Protein 1VMA (pdb70)

Organism: Thermotoga maritima (strain ATCC 43589 / DSM 3109 / JCM 10099 / NBRC 100826 / MSB8) (NCBI:txid243274)

Structure (mmCIF, N/CA/C/O backbone):
data_1VMA
#
_entry.id   1VMA
#
_cell.length_a   78.446
_cell.length_b   48.102
_cell.length_c   90.792
_cell.angle_alpha   90.00
_cell.angle_beta   107.94
_cell.angle_gamma   90.00
#
_symmetry.space_group_name_H-M   'P 1 21 1'
#
loop_
_entity.id
_entity.type
_entity.pdbx_description
1 polymer 'cell division protein FtsY'
2 non-polymer 'MAGNESIUM ION'
3 non-polymer 'CITRIC ACID'
4 water water
#
loop_
_atom_site.group_PDB
_atom_site.id
_atom_site.type_symbol
_atom_site.label_atom_id
_atom_site.label_alt_id
_atom_site.label_comp_id
_atom_site.label_asym_id
_atom_site.label_entity_id
_atom_site.label_seq_id
_atom_site.pdbx_PDB_ins_code
_atom_site.Cartn_x
_atom_site.Cartn_y
_atom_site.Cartn_z
_atom_site.occupancy
_atom_site.B_iso_or_equiv
_atom_site.auth_seq_id
_atom_site.auth_comp_id
_atom_site.auth_asym_id
_atom_site.auth_atom_id
_atom_site.pdbx_PDB_model_num
ATOM 1 C CA . MET A 1 13 ? -16.197 -7.380 5.335 1.00 26.69 1 MET A CA 1
ATOM 2 C C . MET A 1 13 ? -15.274 -8.420 5.921 1.00 23.80 1 MET A C 1
ATOM 3 O O . MET A 1 13 ? -15.076 -8.480 7.143 1.00 28.97 1 MET A O 1
ATOM 8 N N . GLY A 1 14 ? -14.638 -9.186 5.075 1.00 17.44 2 GLY A N 1
ATOM 9 C CA . GLY A 1 14 ? -13.622 -10.086 5.556 1.00 17.33 2 GLY A CA 1
ATOM 10 C C . GLY A 1 14 ? -12.318 -9.400 5.883 1.00 19.78 2 GLY A C 1
ATOM 11 O O . GLY A 1 14 ? -12.148 -8.178 5.663 1.00 19.76 2 GLY A O 1
ATOM 12 N N . LEU A 1 15 ? -11.396 -10.183 6.426 1.00 20.80 3 LEU A N 1
ATOM 13 C CA . LEU A 1 15 ? -10.052 -9.716 6.780 1.00 21.39 3 LEU A CA 1
ATOM 14 C C . LEU A 1 15 ? -9.344 -8.901 5.679 1.00 20.81 3 LEU A C 1
ATOM 15 O O . LEU A 1 15 ? -8.742 -7.842 5.971 1.00 21.25 3 LEU A O 1
ATOM 20 N N . PHE A 1 16 ? -9.373 -9.353 4.414 1.00 18.48 4 PHE A N 1
ATOM 21 C CA . PHE A 1 16 ? -8.585 -8.602 3.400 1.00 21.61 4 PHE A CA 1
ATOM 22 C C . PHE A 1 16 ? -9.299 -7.341 2.942 1.00 19.63 4 PHE A C 1
ATOM 23 O O . PHE A 1 16 ? -8.647 -6.317 2.655 1.00 22.94 4 PHE A O 1
ATOM 31 N N . ASP A 1 17 ? -10.616 -7.429 2.847 1.00 18.64 5 ASP A N 1
ATOM 32 C CA . ASP A 1 17 ? -11.462 -6.252 2.538 1.00 20.95 5 ASP A CA 1
ATOM 33 C C . ASP A 1 17 ? -11.264 -5.111 3.565 1.00 19.29 5 ASP A C 1
ATOM 34 O O . ASP A 1 17 ? -11.187 -3.913 3.217 1.00 19.51 5 ASP A O 1
ATOM 39 N N . PHE A 1 18 ? -11.168 -5.493 4.824 1.00 18.85 6 PHE A N 1
ATOM 40 C CA . PHE A 1 18 ? -10.989 -4.545 5.904 1.00 18.59 6 PHE A CA 1
ATOM 41 C C . PHE A 1 18 ? -9.656 -3.832 5.706 1.00 16.26 6 PHE A C 1
ATOM 42 O O . PHE A 1 18 ? -9.557 -2.590 5.760 1.00 16.63 6 PHE A O 1
ATOM 50 N N . LEU A 1 19 ? -8.621 -4.610 5.418 1.00 16.03 7 LEU A N 1
ATOM 51 C CA . LEU A 1 19 ? -7.314 -4.034 5.250 1.00 15.57 7 LEU A CA 1
ATOM 52 C C . LEU A 1 19 ? -7.267 -3.193 3.940 1.00 15.15 7 LEU A C 1
ATOM 53 O O . LEU A 1 19 ? -6.613 -2.122 3.910 1.00 18.40 7 LEU A O 1
ATOM 58 N N . LYS A 1 20 ? -7.968 -3.624 2.912 1.00 17.85 8 LYS A N 1
ATOM 59 C CA . LYS A 1 20 ? -8.021 -2.798 1.673 1.00 19.86 8 LYS A CA 1
ATOM 60 C C . LYS A 1 20 ? -8.666 -1.448 1.937 1.00 18.91 8 LYS A C 1
ATOM 61 O O . LYS A 1 20 ? -8.216 -0.407 1.417 1.00 18.47 8 LYS A O 1
ATOM 67 N N . LYS A 1 21 ? -9.693 -1.458 2.787 1.00 17.04 9 LYS A N 1
ATOM 68 C CA . LYS A 1 21 ? -10.366 -0.181 3.172 1.00 17.74 9 LYS A CA 1
ATOM 69 C C . LYS A 1 21 ? -9.371 0.645 3.985 1.00 15.48 9 LYS A C 1
ATOM 70 O O . LYS A 1 21 ? -9.206 1.867 3.762 1.00 16.64 9 LYS A O 1
ATOM 76 N N . GLY A 1 22 ? -8.760 -0.007 4.983 1.00 15.77 10 GLY A N 1
ATOM 77 C CA . GLY A 1 22 ? -7.716 0.582 5.841 1.00 18.16 10 GLY A CA 1
ATOM 78 C C . GLY A 1 22 ? -6.627 1.270 5.057 1.00 17.13 10 GLY A C 1
ATOM 79 O O . GLY A 1 22 ? -6.240 2.375 5.384 1.00 22.00 10 GLY A O 1
ATOM 80 N N . LEU A 1 23 ? -6.146 0.627 4.000 1.00 16.75 11 LEU A N 1
ATOM 81 C CA . LEU A 1 23 ? -4.875 1.033 3.376 1.00 14.54 11 LEU A CA 1
ATOM 82 C C . LEU A 1 23 ? -5.063 1.779 2.038 1.00 16.85 11 LEU A C 1
ATOM 83 O O . LEU A 1 23 ? -4.067 2.101 1.376 1.00 17.42 11 LEU A O 1
ATOM 88 N N . GLN A 1 24 ? -6.319 2.038 1.638 1.00 17.43 12 GLN A N 1
ATOM 89 C CA . GLN A 1 24 ? -6.649 2.611 0.327 1.00 16.06 12 GLN A CA 1
ATOM 90 C C . GLN A 1 24 ? -5.859 3.873 0.071 1.00 15.70 12 GLN A C 1
ATOM 91 O O . GLN A 1 24 ? -5.158 3.973 -0.939 1.00 17.97 12 GLN A O 1
ATOM 97 N N . LYS A 1 25 ? -5.920 4.812 0.988 1.00 17.95 13 LYS A N 1
ATOM 98 C CA . LYS A 1 25 ? -5.262 6.099 0.791 1.00 16.27 13 LYS A CA 1
ATOM 99 C C . LYS A 1 25 ? -3.734 5.925 0.792 1.00 15.47 13 LYS A C 1
ATOM 100 O O . LYS A 1 25 ? -3.032 6.550 0.007 1.00 15.04 13 LYS A O 1
ATOM 106 N N . THR A 1 26 ? -3.235 5.079 1.682 1.00 16.43 14 THR A N 1
ATOM 107 C CA . THR A 1 26 ? -1.789 4.811 1.773 1.00 16.68 14 THR A CA 1
ATOM 108 C C . THR A 1 26 ? -1.239 4.268 0.449 1.00 15.30 14 THR A C 1
ATOM 109 O O . THR A 1 26 ? -0.153 4.643 -0.012 1.00 17.51 14 THR A O 1
ATOM 113 N N . LYS A 1 27 ? -1.988 3.323 -0.136 1.00 14.88 15 LYS A N 1
ATOM 114 C CA . LYS A 1 27 ? -1.619 2.735 -1.395 1.00 19.17 15 LYS A CA 1
ATOM 115 C C . LYS A 1 27 ? -1.744 3.737 -2.490 1.00 16.39 15 LYS A C 1
ATOM 116 O O . LYS A 1 27 ? -0.875 3.838 -3.354 1.00 16.60 15 LYS A O 1
ATOM 122 N N . GLU A 1 28 ? -2.879 4.456 -2.551 1.00 15.99 16 GLU A N 1
ATOM 123 C CA . GLU A 1 28 ? -3.082 5.378 -3.668 1.00 16.19 16 GLU A CA 1
ATOM 124 C C . GLU A 1 28 ? -2.038 6.501 -3.729 1.00 15.71 16 GLU A C 1
ATOM 125 O O . GLU A 1 28 ? -1.706 6.999 -4.835 1.00 17.38 16 GLU A O 1
ATOM 136 N N . THR A 1 29 ? -1.590 6.919 -2.580 1.00 15.51 17 THR A N 1
ATOM 137 C CA . THR A 1 29 ? -0.760 8.077 -2.429 1.00 14.55 17 THR A CA 1
ATOM 138 C C . THR A 1 29 ? 0.719 7.733 -2.503 1.00 12.99 17 THR A C 1
ATOM 139 O O . THR A 1 29 ? 1.485 8.451 -3.145 1.00 17.83 17 THR A O 1
ATOM 143 N N . PHE A 1 30 ? 1.127 6.601 -1.896 1.00 17.25 18 PHE A N 1
ATOM 144 C CA . PHE A 1 30 ? 2.519 6.296 -1.673 1.00 18.05 18 PHE A CA 1
ATOM 145 C C . PHE A 1 30 ? 2.915 4.861 -2.045 1.00 17.83 18 PHE A C 1
ATOM 146 O O . PHE A 1 30 ? 3.865 4.663 -2.780 1.00 17.90 18 PHE A O 1
ATOM 154 N N . PHE A 1 31 ? 2.241 3.851 -1.485 1.00 16.58 19 PHE A N 1
ATOM 155 C CA . PHE A 1 31 ? 2.745 2.474 -1.662 1.00 15.86 19 PHE A CA 1
ATOM 156 C C . PHE A 1 31 ? 2.558 1.877 -3.095 1.00 17.66 19 PHE A C 1
ATOM 157 O O . PHE A 1 31 ? 3.322 0.994 -3.492 1.00 17.21 19 PHE A O 1
ATOM 165 N N . GLY A 1 32 ? 1.590 2.384 -3.864 1.00 17.98 20 GLY A N 1
ATOM 166 C CA . GLY A 1 32 ? 1.506 2.030 -5.256 1.00 19.75 20 GLY A CA 1
ATOM 167 C C . GLY A 1 32 ? 2.774 2.422 -5.980 1.00 15.29 20 GLY A C 1
ATOM 168 O O . GLY A 1 32 ? 3.271 1.719 -6.799 1.00 17.54 20 GLY A O 1
ATOM 169 N N . ARG A 1 33 ? 3.323 3.563 -5.607 1.00 17.37 21 ARG A N 1
ATOM 170 C CA . ARG A 1 33 ? 4.598 4.035 -6.152 1.00 16.51 21 ARG A CA 1
ATOM 171 C C . ARG A 1 33 ? 5.759 3.112 -5.773 1.00 15.72 21 ARG A C 1
ATOM 172 O O . ARG A 1 33 ? 6.636 2.807 -6.616 1.00 18.35 21 ARG A O 1
ATOM 180 N N . VAL A 1 34 ? 5.750 2.658 -4.535 1.00 15.30 22 VAL A N 1
ATOM 181 C CA . VAL A 1 34 ? 6.759 1.731 -4.026 1.00 14.63 22 VAL A CA 1
ATOM 182 C C . VAL A 1 34 ? 6.704 0.418 -4.821 1.00 16.50 22 VAL A C 1
ATOM 183 O O . VAL A 1 34 ? 7.736 -0.119 -5.276 1.00 18.51 22 VAL A O 1
ATOM 187 N N . VAL A 1 35 ? 5.499 -0.082 -5.027 1.00 15.39 23 VAL A N 1
ATOM 188 C CA . VAL A 1 35 ? 5.316 -1.339 -5.717 1.00 16.11 23 VAL A CA 1
ATOM 189 C C . VAL A 1 35 ? 5.808 -1.209 -7.168 1.00 14.00 23 VAL A C 1
ATOM 190 O O . VAL A 1 35 ? 6.561 -2.062 -7.646 1.00 19.39 23 VAL A O 1
ATOM 194 N N . LYS A 1 36 ? 5.362 -0.166 -7.881 1.00 14.34 24 LYS A N 1
ATOM 195 C CA . LYS A 1 36 ? 5.874 0.093 -9.211 1.00 17.98 24 LYS A CA 1
ATOM 196 C C . LYS A 1 36 ? 7.390 0.263 -9.313 1.00 19.49 24 LYS A C 1
ATOM 197 O O . LYS A 1 36 ? 8.005 -0.147 -10.334 1.00 19.96 24 LYS A O 1
ATOM 201 N N . LEU A 1 37 ? 7.989 0.864 -8.287 1.00 18.93 25 LEU A N 1
ATOM 202 C CA . LEU A 1 37 ? 9.432 1.110 -8.227 1.00 16.93 25 LEU A CA 1
ATOM 203 C C . LEU A 1 37 ? 10.260 -0.143 -8.089 1.00 18.08 25 LEU A C 1
ATOM 204 O O . LEU A 1 37 ? 11.282 -0.288 -8.775 1.00 21.11 25 LEU A O 1
ATOM 209 N N . LEU A 1 38 ? 9.786 -1.071 -7.291 1.00 18.45 26 LEU A N 1
ATOM 210 C CA . LEU A 1 38 ? 10.613 -2.206 -6.889 1.00 15.80 26 LEU A CA 1
ATOM 211 C C . LEU A 1 38 ? 10.251 -3.507 -7.540 1.00 19.74 26 LEU A C 1
ATOM 212 O O . LEU A 1 38 ? 11.050 -4.428 -7.498 1.00 19.61 26 LEU A O 1
ATOM 217 N N . LYS A 1 39 ? 9.041 -3.617 -8.083 1.00 18.00 27 LYS A N 1
ATOM 218 C CA . LYS A 1 39 ? 8.594 -4.883 -8.653 1.00 22.40 27 LYS A CA 1
ATOM 219 C C . LYS A 1 39 ? 9.500 -5.327 -9.789 1.00 24.49 27 LYS A C 1
ATOM 220 O O . LYS A 1 39 ? 9.660 -4.622 -10.776 1.00 23.88 27 LYS A O 1
ATOM 226 N N . GLY A 1 40 ? 10.065 -6.518 -9.651 1.00 29.41 28 GLY A N 1
ATOM 227 C CA . GLY A 1 40 ? 10.938 -7.057 -10.677 1.00 30.66 28 GLY A CA 1
ATOM 228 C C . GLY A 1 40 ? 12.231 -6.286 -10.800 1.00 31.46 28 GLY A C 1
ATOM 229 O O . GLY A 1 40 ? 12.948 -6.438 -11.765 1.00 32.33 28 GLY A O 1
ATOM 230 N N . LYS A 1 41 ? 12.544 -5.472 -9.792 1.00 30.96 29 LYS A N 1
ATOM 231 C CA . LYS A 1 41 ? 13.699 -4.585 -9.854 1.00 31.60 29 LYS A CA 1
ATOM 232 C C . LYS A 1 41 ? 14.798 -4.991 -8.864 1.00 30.80 29 LYS A C 1
ATOM 233 O O . LYS A 1 41 ? 14.534 -5.529 -7.789 1.00 27.54 29 LYS A O 1
ATOM 239 N N . LYS A 1 42 ? 16.042 -4.763 -9.274 1.00 34.27 30 LYS A N 1
ATOM 240 C CA . LYS A 1 42 ? 17.219 -4.889 -8.416 1.00 37.34 30 LYS A CA 1
ATOM 241 C C . LYS A 1 42 ? 17.548 -3.500 -7.878 1.00 38.47 30 LYS A C 1
ATOM 242 O O . LYS A 1 42 ? 17.594 -2.543 -8.650 1.00 39.49 30 LYS A O 1
ATOM 248 N N . LEU A 1 43 ? 17.799 -3.390 -6.574 1.00 34.97 31 LEU A N 1
ATOM 249 C CA . LEU A 1 43 ? 17.993 -2.082 -5.926 1.00 36.67 31 LEU A CA 1
ATOM 250 C C . LEU A 1 43 ? 19.312 -1.408 -6.279 1.00 37.34 31 LEU A C 1
ATOM 251 O O . LEU A 1 43 ? 20.348 -1.724 -5.679 1.00 41.62 31 LEU A O 1
ATOM 256 N N . ASP A 1 44 ? 19.277 -0.460 -7.209 1.00 32.59 32 ASP A N 1
ATOM 257 C CA . ASP A 1 44 ? 20.470 0.334 -7.517 1.00 27.75 32 ASP A CA 1
ATOM 258 C C . ASP A 1 44 ? 20.432 1.702 -6.827 1.00 25.87 32 ASP A C 1
ATOM 259 O O . ASP A 1 44 ? 19.510 1.971 -6.058 1.00 24.09 32 ASP A O 1
ATOM 264 N N . ASP A 1 45 ? 21.448 2.533 -7.062 1.00 24.94 33 ASP A N 1
ATOM 265 C CA . ASP A 1 45 ? 21.607 3.801 -6.343 1.00 26.56 33 ASP A CA 1
ATOM 266 C C . ASP A 1 45 ? 20.414 4.719 -6.583 1.00 25.44 33 ASP A C 1
ATOM 267 O O . ASP A 1 45 ? 19.868 5.273 -5.633 1.00 25.62 33 ASP A O 1
ATOM 272 N N . GLU A 1 46 ? 19.995 4.861 -7.837 1.00 23.67 34 GLU A N 1
ATOM 273 C CA . GLU A 1 46 ? 18.809 5.658 -8.167 1.00 22.77 34 GLU A CA 1
ATOM 274 C C . GLU A 1 46 ? 17.534 5.166 -7.465 1.00 23.17 34 GLU A C 1
ATOM 275 O O . GLU A 1 46 ? 16.790 5.971 -6.933 1.00 22.23 34 GLU A O 1
ATOM 281 N N . THR A 1 47 ? 17.293 3.848 -7.498 1.00 23.31 35 THR A N 1
ATOM 282 C CA . THR A 1 47 ? 16.109 3.248 -6.944 1.00 22.17 35 THR A CA 1
ATOM 283 C C . THR A 1 47 ? 16.122 3.440 -5.434 1.00 19.66 35 THR A C 1
ATOM 284 O O . THR A 1 47 ? 15.066 3.706 -4.819 1.00 24.92 35 THR A O 1
ATOM 288 N N . ARG A 1 48 ? 17.304 3.313 -4.831 1.00 21.29 36 ARG A N 1
ATOM 289 C CA . ARG A 1 48 ? 17.447 3.506 -3.368 1.00 22.34 36 ARG A CA 1
ATOM 290 C C . ARG A 1 48 ? 17.080 4.943 -2.975 1.00 21.23 36 ARG A C 1
ATOM 291 O O . ARG A 1 48 ? 16.304 5.187 -2.032 1.00 19.08 36 ARG A O 1
ATOM 299 N N . GLU A 1 49 ? 17.611 5.918 -3.706 1.00 20.45 37 GLU A N 1
ATOM 300 C CA . GLU A 1 49 ? 17.365 7.302 -3.338 1.00 22.18 37 GLU A CA 1
ATOM 301 C C . GLU A 1 49 ? 15.892 7.642 -3.549 1.00 19.36 37 GLU A C 1
ATOM 302 O O . GLU A 1 49 ? 15.307 8.368 -2.722 1.00 20.03 37 GLU A O 1
ATOM 311 N N . GLU A 1 50 ? 15.272 7.109 -4.613 1.00 19.29 38 GLU A N 1
ATOM 312 C CA . GLU A 1 50 ? 13.823 7.360 -4.836 1.00 20.97 38 GLU A CA 1
ATOM 313 C C . GLU A 1 50 ? 12.945 6.694 -3.756 1.00 20.76 38 GLU A C 1
ATOM 314 O O . GLU A 1 50 ? 11.968 7.292 -3.293 1.00 21.67 38 GLU A O 1
ATOM 320 N N . LEU A 1 51 ? 13.274 5.454 -3.410 1.00 17.73 39 LEU A N 1
ATOM 321 C CA . LEU A 1 51 ? 12.530 4.720 -2.356 1.00 20.23 39 LEU A CA 1
ATOM 322 C C . LEU A 1 51 ? 12.638 5.437 -1.017 1.00 18.55 39 LEU A C 1
ATOM 323 O O . LEU A 1 51 ? 11.623 5.556 -0.269 1.00 19.59 39 LEU A O 1
ATOM 328 N N . GLU A 1 52 ? 13.850 5.870 -0.667 1.00 18.25 40 GLU A N 1
ATOM 329 C CA . GLU A 1 52 ? 14.082 6.582 0.594 1.00 16.75 40 GLU A CA 1
ATOM 330 C C . GLU A 1 52 ? 13.117 7.773 0.644 1.00 16.95 40 GLU A C 1
ATOM 331 O O . GLU A 1 52 ? 12.442 8.030 1.669 1.00 19.07 40 GLU A O 1
ATOM 337 N N . GLU A 1 53 ? 13.107 8.539 -0.448 1.00 20.53 41 GLU A N 1
ATOM 338 C CA . GLU A 1 53 ? 12.273 9.708 -0.455 1.00 21.77 41 GLU A CA 1
ATOM 339 C C . GLU A 1 53 ? 10.804 9.327 -0.279 1.00 19.78 41 GLU A C 1
ATOM 340 O O . GLU A 1 53 ? 10.055 10.000 0.481 1.00 23.76 41 GLU A O 1
ATOM 346 N N . LEU A 1 54 ? 10.348 8.289 -0.954 1.00 17.71 42 LEU A N 1
ATOM 347 C CA . LEU A 1 54 ? 8.958 7.824 -0.865 1.00 18.75 42 LEU A CA 1
ATOM 348 C C . LEU A 1 54 ? 8.593 7.381 0.571 1.00 17.34 42 LEU A C 1
ATOM 349 O O . LEU A 1 54 ? 7.520 7.764 1.144 1.00 21.71 42 LEU A O 1
ATOM 354 N N . LEU A 1 55 ? 9.446 6.565 1.143 1.00 17.05 43 LEU A N 1
ATOM 355 C CA . LEU A 1 55 ? 9.155 6.065 2.480 1.00 18.06 43 LEU A CA 1
ATOM 356 C C . LEU A 1 55 ? 9.120 7.183 3.496 1.00 17.56 43 LEU A C 1
ATOM 357 O O . LEU A 1 55 ? 8.311 7.169 4.472 1.00 18.11 43 LEU A O 1
ATOM 362 N N . ILE A 1 56 ? 10.039 8.129 3.363 1.00 19.25 44 ILE A N 1
ATOM 363 C CA . ILE A 1 56 ? 10.012 9.296 4.274 1.00 17.64 44 ILE A CA 1
ATOM 364 C C . ILE A 1 56 ? 8.711 10.078 4.088 1.00 16.93 44 ILE A C 1
ATOM 365 O O . ILE A 1 56 ? 8.066 10.441 5.080 1.00 18.23 44 ILE A O 1
ATOM 370 N N . GLN A 1 57 ? 8.306 10.281 2.848 1.00 20.00 45 GLN A N 1
ATOM 371 C CA . GLN A 1 57 ? 7.053 11.024 2.614 1.00 18.12 45 GLN A CA 1
ATOM 372 C C . GLN A 1 57 ? 5.856 10.278 3.190 1.00 20.54 45 GLN A C 1
ATOM 373 O O . GLN A 1 57 ? 4.926 10.909 3.681 1.00 19.76 45 GLN A O 1
ATOM 379 N N . ALA A 1 58 ? 5.920 8.940 3.221 1.00 18.67 46 ALA A N 1
ATOM 380 C CA . ALA A 1 58 ? 4.878 8.071 3.716 1.00 20.57 46 ALA A CA 1
ATOM 381 C C . ALA A 1 58 ? 4.856 7.846 5.221 1.00 15.47 46 ALA A C 1
ATOM 382 O O . ALA A 1 58 ? 4.108 6.991 5.732 1.00 17.46 46 ALA A O 1
ATOM 384 N N . ASP A 1 59 ? 5.733 8.562 5.977 1.00 18.66 47 ASP A N 1
ATOM 385 C CA . ASP A 1 59 ? 5.714 8.573 7.457 1.00 19.47 47 ASP A CA 1
ATOM 386 C C . ASP A 1 59 ? 6.318 7.279 8.022 1.00 20.08 47 ASP A C 1
ATOM 387 O O . ASP A 1 59 ? 6.151 6.952 9.193 1.00 18.88 47 ASP A O 1
ATOM 392 N N . VAL A 1 60 ? 7.144 6.621 7.218 1.00 17.08 48 VAL A N 1
ATOM 393 C CA . VAL A 1 60 ? 7.833 5.462 7.742 1.00 19.11 48 VAL A CA 1
ATOM 394 C C . VAL A 1 60 ? 8.913 5.882 8.738 1.00 15.92 48 VAL A C 1
ATOM 395 O O . VAL A 1 60 ? 9.345 5.115 9.639 1.00 17.10 48 VAL A O 1
ATOM 399 N N . GLY A 1 61 ? 9.367 7.116 8.563 1.00 18.06 49 GLY A N 1
ATOM 400 C CA . GLY A 1 61 ? 10.235 7.721 9.577 1.00 18.83 49 GLY A CA 1
ATOM 401 C C . GLY A 1 61 ? 11.724 7.460 9.273 1.00 18.60 49 GLY A C 1
ATOM 402 O O . GLY A 1 61 ? 12.073 6.550 8.526 1.00 16.84 49 GLY A O 1
ATOM 403 N N . VAL A 1 62 ? 12.587 8.234 9.918 1.00 19.63 50 VAL A N 1
ATOM 404 C CA . VAL A 1 62 ? 14.016 8.208 9.571 1.00 17.82 50 VAL A CA 1
ATOM 405 C C . VAL A 1 62 ? 14.691 6.864 9.952 1.00 18.84 50 VAL A C 1
ATOM 406 O O . VAL A 1 62 ? 15.359 6.228 9.153 1.00 16.86 50 VAL A O 1
ATOM 410 N N . GLU A 1 63 ? 14.477 6.409 11.169 1.00 17.16 51 GLU A N 1
ATOM 411 C CA . GLU A 1 63 ? 15.135 5.196 11.580 1.00 17.24 51 GLU A CA 1
ATOM 412 C C . GLU A 1 63 ? 14.684 4.005 10.724 1.00 17.82 51 GLU A C 1
ATOM 413 O O . GLU A 1 63 ? 15.509 3.185 10.232 1.00 16.75 51 GLU A O 1
ATOM 419 N N . THR A 1 64 ? 13.354 3.845 10.588 1.00 15.40 52 THR A N 1
ATOM 420 C CA . THR A 1 64 ? 12.866 2.607 9.931 1.00 15.46 52 THR A CA 1
ATOM 421 C C . THR A 1 64 ? 13.114 2.648 8.418 1.00 15.28 52 THR A C 1
ATOM 422 O O . THR A 1 64 ? 13.376 1.602 7.735 1.00 17.39 52 THR A O 1
ATOM 426 N N . THR A 1 65 ? 13.083 3.854 7.838 1.00 15.23 53 THR A N 1
ATOM 427 C CA . THR A 1 65 ? 13.402 3.931 6.410 1.00 16.98 53 THR A CA 1
ATOM 428 C C . THR A 1 65 ? 14.826 3.404 6.217 1.00 16.14 53 THR A C 1
ATOM 429 O O . THR A 1 65 ? 15.111 2.590 5.303 1.00 17.79 53 THR A O 1
ATOM 433 N N . GLU A 1 66 ? 15.745 3.903 7.035 1.00 15.79 54 GLU A N 1
ATOM 434 C CA . GLU A 1 66 ? 17.136 3.497 6.870 1.00 15.91 54 GLU A CA 1
ATOM 435 C C . GLU A 1 66 ? 17.300 2.017 7.120 1.00 17.49 54 GLU A C 1
ATOM 436 O O . GLU A 1 66 ? 18.072 1.371 6.430 1.00 17.85 54 GLU A O 1
ATOM 442 N N . TYR A 1 67 ? 16.658 1.476 8.140 1.00 17.68 55 TYR A N 1
ATOM 443 C CA . TYR A 1 67 ? 16.772 0.029 8.399 1.00 20.53 55 TYR A CA 1
ATOM 444 C C . TYR A 1 67 ? 16.324 -0.746 7.151 1.00 16.44 55 TYR A C 1
ATOM 445 O O . TYR A 1 67 ? 16.971 -1.709 6.720 1.00 17.63 55 TYR A O 1
ATOM 454 N N . ILE A 1 68 ? 15.175 -0.345 6.589 1.00 17.45 56 ILE A N 1
ATOM 455 C CA . ILE A 1 68 ? 14.660 -1.048 5.420 1.00 17.68 56 ILE A CA 1
ATOM 456 C C . ILE A 1 68 ? 15.723 -1.008 4.286 1.00 15.75 56 ILE A C 1
ATOM 457 O O . ILE A 1 68 ? 15.978 -1.964 3.568 1.00 17.94 56 ILE A O 1
ATOM 462 N N . LEU A 1 69 ? 16.279 0.153 4.040 1.00 14.94 57 LEU A N 1
ATOM 463 C CA . LEU A 1 69 ? 17.225 0.292 2.943 1.00 17.35 57 LEU A CA 1
ATOM 464 C C . LEU A 1 69 ? 18.443 -0.600 3.235 1.00 17.84 57 LEU A C 1
ATOM 465 O O . LEU A 1 69 ? 18.952 -1.257 2.359 1.00 17.77 57 LEU A O 1
ATOM 470 N N . GLU A 1 70 ? 18.923 -0.593 4.458 1.00 14.61 58 GLU A N 1
ATOM 471 C CA . GLU A 1 70 ? 20.083 -1.414 4.809 1.00 17.38 58 GLU A CA 1
ATOM 472 C C . GLU A 1 70 ? 19.809 -2.898 4.535 1.00 19.18 58 GLU A C 1
ATOM 473 O O . GLU A 1 70 ? 20.661 -3.617 4.028 1.00 18.43 58 GLU A O 1
ATOM 479 N N . ARG A 1 71 ? 18.607 -3.341 4.888 1.00 17.69 59 ARG A N 1
ATOM 480 C CA . ARG A 1 71 ? 18.201 -4.753 4.679 1.00 20.19 59 ARG A CA 1
ATOM 481 C C . ARG A 1 71 ? 18.006 -5.095 3.220 1.00 18.79 59 ARG A C 1
ATOM 482 O O . ARG A 1 71 ? 18.444 -6.157 2.742 1.00 20.76 59 ARG A O 1
ATOM 490 N N . LEU A 1 72 ? 17.408 -4.188 2.443 1.00 16.09 60 LEU A N 1
ATOM 491 C CA . LEU A 1 72 ? 17.298 -4.362 0.973 1.00 18.60 60 LEU A CA 1
ATOM 492 C C . LEU A 1 72 ? 18.654 -4.536 0.296 1.00 18.73 60 LEU A C 1
ATOM 493 O O . LEU A 1 72 ? 18.821 -5.296 -0.652 1.00 23.13 60 LEU A O 1
ATOM 498 N N . GLU A 1 73 ? 19.627 -3.756 0.742 1.00 16.60 61 GLU A N 1
ATOM 499 C CA . GLU A 1 73 ? 20.953 -3.831 0.197 1.00 21.19 61 GLU A CA 1
ATOM 500 C C . GLU A 1 73 ? 21.608 -5.196 0.442 1.00 19.43 61 GLU A C 1
ATOM 501 O O . GLU A 1 73 ? 22.608 -5.444 -0.113 1.00 24.12 61 GLU A O 1
ATOM 507 N N . GLU A 1 74 ? 21.009 -6.050 1.275 1.00 25.37 62 GLU A N 1
ATOM 508 C CA . GLU A 1 74 ? 21.593 -7.370 1.597 1.00 27.24 62 GLU A CA 1
ATOM 509 C C . GLU A 1 74 ? 21.229 -8.465 0.584 1.00 31.25 62 GLU A C 1
ATOM 510 O O . GLU A 1 74 ? 21.719 -9.584 0.702 1.00 32.87 62 GLU A O 1
ATOM 516 N N . LYS A 1 75 ? 20.403 -8.135 -0.416 1.00 35.35 63 LYS A N 1
ATOM 517 C CA . LYS A 1 75 ? 19.853 -9.115 -1.361 1.00 37.05 63 LYS A CA 1
ATOM 518 C C . LYS A 1 75 ? 19.983 -8.593 -2.787 1.00 39.63 63 LYS A C 1
ATOM 519 O O . LYS A 1 75 ? 20.025 -7.379 -2.995 1.00 39.13 63 LYS A O 1
ATOM 525 N N . ASP A 1 76 ? 20.062 -9.514 -3.758 1.00 39.69 64 ASP A N 1
ATOM 526 C CA . ASP A 1 76 ? 20.177 -9.147 -5.188 1.00 41.17 64 ASP A CA 1
ATOM 527 C C . ASP A 1 76 ? 19.075 -9.771 -6.055 1.00 40.42 64 ASP A C 1
ATOM 528 O O . ASP A 1 76 ? 19.249 -9.924 -7.265 1.00 42.34 64 ASP A O 1
ATOM 533 N N . GLY A 1 77 ? 17.950 -10.127 -5.431 1.00 37.25 65 GLY A N 1
ATOM 534 C CA . GLY A 1 77 ? 16.754 -10.566 -6.150 1.00 33.54 65 GLY A CA 1
ATOM 535 C C . GLY A 1 77 ? 15.683 -9.457 -6.222 1.00 28.49 65 GLY A C 1
ATOM 536 O O . GLY A 1 77 ? 15.995 -8.283 -6.143 1.00 29.66 65 GLY A O 1
ATOM 537 N N . ASP A 1 78 ? 14.435 -9.877 -6.413 1.00 24.49 66 ASP A N 1
ATOM 538 C CA . ASP A 1 78 ? 13.284 -9.005 -6.666 1.00 19.40 66 ASP A CA 1
ATOM 539 C C . ASP A 1 78 ? 13.132 -8.155 -5.425 1.00 17.57 66 ASP A C 1
ATOM 540 O O . ASP A 1 78 ? 12.776 -8.638 -4.337 1.00 18.35 66 ASP A O 1
ATOM 545 N N . ALA A 1 79 ? 13.408 -6.857 -5.592 1.00 20.16 67 ALA A N 1
ATOM 546 C CA . ALA A 1 79 ? 13.399 -5.944 -4.475 1.00 18.36 67 ALA A CA 1
ATOM 547 C C . ALA A 1 79 ? 12.042 -5.833 -3.755 1.00 16.42 67 ALA A C 1
ATOM 548 O O . ALA A 1 79 ? 11.975 -5.600 -2.555 1.00 19.45 67 ALA A O 1
ATOM 550 N N . LEU A 1 80 ? 10.943 -5.999 -4.502 1.00 15.93 68 LEU A N 1
ATOM 551 C CA . LEU A 1 80 ? 9.614 -5.868 -3.885 1.00 15.49 68 LEU A CA 1
ATOM 552 C C . LEU A 1 80 ? 9.403 -7.080 -3.020 1.00 16.13 68 LEU A C 1
ATOM 553 O O . LEU A 1 80 ? 8.888 -6.977 -1.930 1.00 17.13 68 LEU A O 1
ATOM 558 N N . GLU A 1 81 ? 9.817 -8.252 -3.492 1.00 18.10 69 GLU A N 1
ATOM 559 C CA . GLU A 1 81 ? 9.672 -9.464 -2.670 1.00 17.52 69 GLU A CA 1
ATOM 560 C C . GLU A 1 81 ? 10.550 -9.378 -1.425 1.00 17.38 69 GLU A C 1
ATOM 561 O O . GLU A 1 81 ? 10.131 -9.783 -0.311 1.00 21.97 69 GLU A O 1
ATOM 567 N N . SER A 1 82 ? 11.751 -8.784 -1.574 1.00 17.02 70 SER A N 1
ATOM 568 C CA . SER A 1 82 ? 12.608 -8.592 -0.404 1.00 16.38 70 SER A CA 1
ATOM 569 C C . SER A 1 82 ? 11.972 -7.632 0.586 1.00 15.24 70 SER A C 1
ATOM 570 O O . SER A 1 82 ? 11.984 -7.857 1.800 1.00 18.06 70 SER A O 1
ATOM 573 N N . LEU A 1 83 ? 11.417 -6.535 0.066 1.00 15.59 71 LEU A N 1
ATOM 574 C CA . LEU A 1 83 ? 10.740 -5.581 0.912 1.00 13.92 71 LEU A CA 1
ATOM 575 C C . LEU A 1 83 ? 9.620 -6.240 1.764 1.00 15.11 71 LEU A C 1
ATOM 576 O O . LEU A 1 83 ? 9.451 -5.924 2.939 1.00 17.31 71 LEU A O 1
ATOM 581 N N . LYS A 1 84 ? 8.838 -7.126 1.127 1.00 16.20 72 LYS A N 1
ATOM 582 C CA . LYS A 1 84 ? 7.738 -7.805 1.798 1.00 17.21 72 LYS A CA 1
ATOM 583 C C . LYS A 1 84 ? 8.301 -8.551 2.982 1.00 15.96 72 LYS A C 1
ATOM 584 O O . LYS A 1 84 ? 7.708 -8.499 4.079 1.00 17.87 72 LYS A O 1
ATOM 590 N N . GLU A 1 85 ? 9.370 -9.292 2.749 1.00 16.91 73 GLU A N 1
ATOM 591 C CA . GLU A 1 85 ? 10.050 -10.075 3.832 1.00 16.79 73 GLU A CA 1
ATOM 592 C C . GLU A 1 85 ? 10.470 -9.134 4.999 1.00 15.87 73 GLU A C 1
ATOM 593 O O . GLU A 1 85 ? 10.264 -9.405 6.184 1.00 20.38 73 GLU A O 1
ATOM 599 N N . ILE A 1 86 ? 11.086 -8.011 4.642 1.00 17.13 74 ILE A N 1
ATOM 600 C CA . ILE A 1 86 ? 11.610 -7.071 5.644 1.00 16.38 74 ILE A CA 1
ATOM 601 C C . ILE A 1 86 ? 10.504 -6.487 6.478 1.00 16.26 74 ILE A C 1
ATOM 602 O O . ILE A 1 86 ? 10.602 -6.356 7.707 1.00 20.96 74 ILE A O 1
ATOM 607 N N . ILE A 1 87 ? 9.434 -6.056 5.832 1.00 17.20 75 ILE A N 1
ATOM 608 C CA . ILE A 1 87 ? 8.364 -5.417 6.584 1.00 20.12 75 ILE A CA 1
ATOM 609 C C . ILE A 1 87 ? 7.679 -6.468 7.499 1.00 19.04 75 ILE A C 1
ATOM 610 O O . ILE A 1 87 ? 7.267 -6.137 8.599 1.00 22.93 75 ILE A O 1
ATOM 615 N N . LEU A 1 88 ? 7.529 -7.671 6.999 1.00 19.25 76 LEU A N 1
ATOM 616 C CA . LEU A 1 88 ? 6.962 -8.731 7.814 1.00 22.87 76 LEU A CA 1
ATOM 617 C C . LEU A 1 88 ? 7.818 -8.939 9.054 1.00 22.38 76 LEU A C 1
ATOM 618 O O . LEU A 1 88 ? 7.270 -9.121 10.176 1.00 28.30 76 LEU A O 1
ATOM 623 N N . GLU A 1 89 ? 9.146 -8.881 8.898 1.00 20.19 77 GLU A N 1
ATOM 624 C CA . GLU A 1 89 ? 10.048 -9.000 10.061 1.00 26.89 77 GLU A CA 1
ATOM 625 C C . GLU A 1 89 ? 9.807 -7.874 11.077 1.00 24.33 77 GLU A C 1
ATOM 626 O O . GLU A 1 89 ? 9.698 -8.152 12.288 1.00 25.78 77 GLU A O 1
ATOM 632 N N . ILE A 1 90 ? 9.697 -6.630 10.581 1.00 20.30 78 ILE A N 1
ATOM 633 C CA . ILE A 1 90 ? 9.463 -5.423 11.444 1.00 20.29 78 ILE A CA 1
ATOM 634 C C . ILE A 1 90 ? 8.166 -5.598 12.220 1.00 23.22 78 ILE A C 1
ATOM 635 O O . ILE A 1 90 ? 8.019 -5.189 13.429 1.00 24.82 78 ILE A O 1
ATOM 640 N N . LEU A 1 91 ? 7.169 -6.177 11.551 1.00 22.23 79 LEU A N 1
ATOM 641 C CA . LEU A 1 91 ? 5.870 -6.449 12.169 1.00 24.17 79 LEU A CA 1
ATOM 642 C C . LEU A 1 91 ? 5.767 -7.854 12.772 1.00 26.12 79 LEU A C 1
ATOM 643 O O . LEU A 1 91 ? 4.641 -8.363 13.000 1.00 32.77 79 LEU A O 1
ATOM 648 N N . ASN A 1 92 ? 6.895 -8.491 13.086 1.00 27.90 80 ASN A N 1
ATOM 649 C CA . ASN A 1 92 ? 6.805 -9.918 13.442 1.00 33.90 80 ASN A CA 1
ATOM 650 C C . ASN A 1 92 ? 6.741 -10.112 14.951 1.00 30.72 80 ASN A C 1
ATOM 651 O O . ASN A 1 92 ? 7.566 -10.812 15.539 1.00 34.01 80 ASN A O 1
ATOM 660 N N . PHE A 1 93 ? 5.715 -9.537 15.590 1.00 32.93 81 PHE A N 1
ATOM 661 C CA . PHE A 1 93 ? 5.588 -9.595 17.067 1.00 28.57 81 PHE A CA 1
ATOM 662 C C . PHE A 1 93 ? 4.350 -10.443 17.432 1.00 27.87 81 PHE A C 1
ATOM 663 O O . PHE A 1 93 ? 3.574 -10.834 16.565 1.00 31.17 81 PHE A O 1
ATOM 671 N N . ASP A 1 94 ? 4.245 -10.779 18.700 1.00 27.76 82 ASP A N 1
ATOM 672 C CA . ASP A 1 94 ? 3.101 -11.478 19.249 1.00 27.27 82 ASP A CA 1
ATOM 673 C C . ASP A 1 94 ? 1.981 -10.470 19.467 1.00 25.31 82 ASP A C 1
ATOM 674 O O . ASP A 1 94 ? 2.123 -9.577 20.289 1.00 26.43 82 ASP A O 1
ATOM 679 N N . THR A 1 95 ? 0.866 -10.644 18.753 1.00 24.21 83 THR A N 1
ATOM 680 C CA . THR A 1 95 ? -0.283 -9.735 18.799 1.00 21.12 83 THR A CA 1
ATOM 681 C C . THR A 1 95 ? -1.364 -10.172 19.805 1.00 24.65 83 THR A C 1
ATOM 682 O O . THR A 1 95 ? -2.376 -9.451 19.993 1.00 23.04 83 THR A O 1
ATOM 686 N N . LYS A 1 96 ? -1.142 -11.292 20.476 1.00 22.31 84 LYS A N 1
ATOM 687 C CA . LYS A 1 96 ? -2.194 -11.849 21.306 1.00 23.73 84 LYS A CA 1
ATOM 688 C C . LYS A 1 96 ? -2.314 -11.033 22.579 1.00 25.09 84 LYS A C 1
ATOM 689 O O . LYS A 1 96 ? -1.365 -10.479 23.053 1.00 23.51 84 LYS A O 1
ATOM 693 N N . LEU A 1 97 ? -3.518 -11.039 23.146 1.00 24.85 85 LEU A N 1
ATOM 694 C CA . LEU A 1 97 ? -3.792 -10.423 24.438 1.00 25.22 85 LEU A CA 1
ATOM 695 C C . LEU A 1 97 ? -3.295 -11.345 25.573 1.00 25.18 85 LEU A C 1
ATOM 696 O O . LEU A 1 97 ? -3.447 -12.589 25.511 1.00 23.93 85 LEU A O 1
ATOM 701 N N . ASN A 1 98 ? -2.787 -10.722 26.639 1.00 29.07 86 ASN A N 1
ATOM 702 C CA . ASN A 1 98 ? -2.209 -11.389 27.787 1.00 30.04 86 ASN A CA 1
ATOM 703 C C . ASN A 1 98 ? -3.348 -11.775 28.771 1.00 23.44 86 ASN A C 1
ATOM 704 O O . ASN A 1 98 ? -3.479 -11.178 29.821 1.00 25.65 86 ASN A O 1
ATOM 709 N N . VAL A 1 99 ? -4.206 -12.707 28.410 1.00 25.68 87 VAL A N 1
ATOM 710 C CA . VAL A 1 99 ? -5.323 -13.080 29.305 1.00 25.83 87 VAL A CA 1
ATOM 711 C C . VAL A 1 99 ? -4.809 -13.903 30.492 1.00 27.46 87 VAL A C 1
ATOM 712 O O . VAL A 1 99 ? -4.112 -14.887 30.254 1.00 33.81 87 VAL A O 1
ATOM 716 N N . PRO A 1 100 ? -5.174 -13.567 31.736 1.00 23.84 88 PRO A N 1
ATOM 717 C CA . PRO A 1 100 ? -4.678 -14.288 32.900 1.00 23.57 88 PRO A CA 1
ATOM 718 C C . PRO A 1 100 ? -5.447 -15.602 33.061 1.00 23.62 88 PRO A C 1
ATOM 719 O O . PRO A 1 100 ? -6.568 -15.692 32.562 1.00 27.49 88 PRO A O 1
ATOM 723 N N . PRO A 1 101 ? -4.927 -16.573 33.813 1.00 28.89 89 PRO A N 1
ATOM 724 C CA . PRO A 1 101 ? -5.661 -17.845 34.024 1.00 29.33 89 PRO A CA 1
ATOM 725 C C . PRO A 1 101 ? -7.011 -17.722 34.721 1.00 30.57 89 PRO A C 1
ATOM 726 O O . PRO A 1 101 ? -7.895 -18.538 34.472 1.00 33.67 89 PRO A O 1
ATOM 730 N N . GLU A 1 102 ? -7.153 -16.745 35.610 1.00 28.90 90 GLU A N 1
ATOM 731 C CA . GLU A 1 102 ? -8.408 -16.520 36.323 1.00 28.82 90 GLU A CA 1
ATOM 732 C C . GLU A 1 102 ? -8.916 -15.117 36.040 1.00 26.55 90 GLU A C 1
ATOM 733 O O . GLU A 1 102 ? -8.144 -14.162 36.121 1.00 25.74 90 GLU A O 1
ATOM 739 N N . PRO A 1 103 ? -10.211 -14.959 35.757 1.00 24.23 91 PRO A N 1
ATOM 740 C CA . PRO A 1 103 ? -10.770 -13.622 35.634 1.00 23.38 91 PRO A CA 1
ATOM 741 C C . PRO A 1 103 ? -10.754 -12.843 36.960 1.00 24.42 91 PRO A C 1
ATOM 742 O O . PRO A 1 103 ? -10.721 -13.451 38.060 1.00 24.57 91 PRO A O 1
ATOM 746 N N . PRO A 1 104 ? -10.854 -11.517 36.878 1.00 24.33 92 PRO A N 1
ATOM 747 C CA . PRO A 1 104 ? -10.969 -10.804 35.623 1.00 19.11 92 PRO A CA 1
ATOM 748 C C . PRO A 1 104 ? -9.649 -10.433 34.935 1.00 21.11 92 PRO A C 1
ATOM 749 O O . PRO A 1 104 ? -8.601 -10.282 35.553 1.00 20.27 92 PRO A O 1
ATOM 753 N N . PHE A 1 105 ? -9.748 -10.353 33.617 1.00 18.07 93 PHE A N 1
ATOM 754 C CA . PHE A 1 105 ? -8.794 -9.795 32.706 1.00 16.94 93 PHE A CA 1
ATOM 755 C C . PHE A 1 105 ? -8.989 -8.289 32.659 1.00 16.96 93 PHE A C 1
ATOM 756 O O . PHE A 1 105 ? -10.007 -7.818 32.195 1.00 18.67 93 PHE A O 1
ATOM 764 N N . VAL A 1 106 ? -7.988 -7.558 33.147 1.00 15.86 94 VAL A N 1
ATOM 765 C CA . VAL A 1 106 ? -8.036 -6.112 33.267 1.00 15.30 94 VAL A CA 1
ATOM 766 C C . VAL A 1 106 ? -7.148 -5.477 32.157 1.00 17.67 94 VAL A C 1
ATOM 767 O O . VAL A 1 106 ? -5.934 -5.726 32.105 1.00 18.05 94 VAL A O 1
ATOM 771 N N . ILE A 1 107 ? -7.768 -4.648 31.316 1.00 17.42 95 ILE A N 1
ATOM 772 C CA . ILE A 1 107 ? -7.130 -3.884 30.259 1.00 17.39 95 ILE A CA 1
ATOM 773 C C . ILE A 1 107 ? -7.210 -2.410 30.588 1.00 17.17 95 ILE A C 1
ATOM 774 O O . ILE A 1 107 ? -8.277 -1.912 30.765 1.00 14.88 95 ILE A O 1
ATOM 779 N N . MET A 1 108 ? -6.097 -1.698 30.633 1.00 13.06 96 MET A N 1
ATOM 780 C CA . MET A 1 108 ? -6.105 -0.263 30.813 1.00 15.19 96 MET A CA 1
ATOM 781 C C . MET A 1 108 ? -5.808 0.352 29.463 1.00 17.07 96 MET A C 1
ATOM 782 O O . MET A 1 108 ? -4.814 -0.003 28.790 1.00 16.24 96 MET A O 1
ATOM 787 N N . VAL A 1 109 ? -6.689 1.249 29.041 1.00 14.32 97 VAL A N 1
ATOM 788 C CA . VAL A 1 109 ? -6.547 1.904 27.720 1.00 13.74 97 VAL A CA 1
ATOM 789 C C . VAL A 1 109 ? -6.085 3.319 27.955 1.00 17.61 97 VAL A C 1
ATOM 790 O O . VAL A 1 109 ? -6.725 4.077 28.712 1.00 12.61 97 VAL A O 1
ATOM 794 N N . VAL A 1 110 ? -4.965 3.680 27.323 1.00 15.19 98 VAL A N 1
ATOM 795 C CA . VAL A 1 110 ? -4.364 4.977 27.479 1.00 13.87 98 VAL A CA 1
ATOM 796 C C . VAL A 1 110 ? -4.121 5.661 26.113 1.00 16.97 98 VAL A C 1
ATOM 797 O O . VAL A 1 110 ? -4.134 4.997 25.082 1.00 17.46 98 VAL A O 1
ATOM 801 N N . GLY A 1 111 ? -3.868 6.963 26.162 1.00 16.36 99 GLY A N 1
ATOM 802 C CA . GLY A 1 111 ? -3.599 7.740 24.968 1.00 18.99 99 GLY A CA 1
ATOM 803 C C . GLY A 1 111 ? -4.195 9.133 25.048 1.00 18.17 99 GLY A C 1
ATOM 804 O O . GLY A 1 111 ? -4.896 9.483 25.960 1.00 19.93 99 GLY A O 1
ATOM 805 N N . VAL A 1 112 ? -3.835 9.964 24.093 1.00 20.16 100 VAL A N 1
ATOM 806 C CA . VAL A 1 112 ? -4.376 11.328 24.124 1.00 18.30 100 VAL A CA 1
ATOM 807 C C . VAL A 1 112 ? 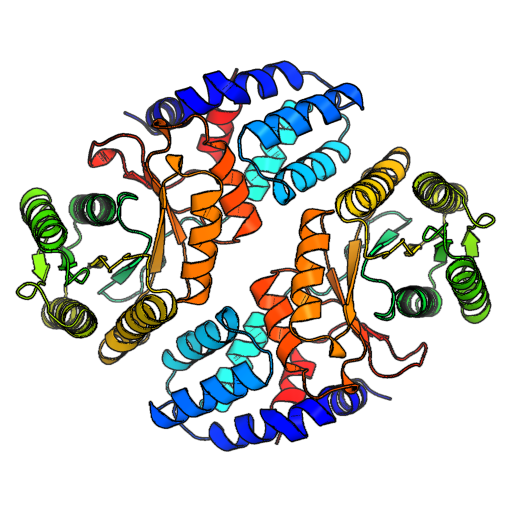-5.862 11.370 23.743 1.00 22.04 100 VAL A C 1
ATOM 808 O O . VAL A 1 112 ? -6.404 10.497 23.035 1.00 22.03 100 VAL A O 1
ATOM 812 N N . ASN A 1 113 ? -6.531 12.391 24.241 1.00 21.61 101 ASN A N 1
ATOM 813 C CA . ASN A 1 113 ? -7.908 12.627 23.869 1.00 23.37 101 ASN A CA 1
ATOM 814 C C . ASN A 1 113 ? -7.994 12.885 22.370 1.00 26.13 101 ASN A C 1
ATOM 815 O O . ASN A 1 113 ? -7.065 13.428 21.784 1.00 30.39 101 ASN A O 1
ATOM 820 N N . GLY A 1 114 ? -9.098 12.482 21.755 1.00 24.52 102 GLY A N 1
ATOM 821 C CA . GLY A 1 114 ? -9.321 12.716 20.317 1.00 24.18 102 GLY A CA 1
ATOM 822 C C . GLY A 1 114 ? -8.799 11.672 19.356 1.00 25.74 102 GLY A C 1
ATOM 823 O O . GLY A 1 114 ? -8.994 11.818 18.145 1.00 29.29 102 GLY A O 1
ATOM 824 N N . THR A 1 115 ? -8.155 10.624 19.880 1.00 23.21 103 THR A N 1
ATOM 825 C CA . THR A 1 115 ? -7.594 9.530 19.102 1.00 24.00 103 THR A CA 1
ATOM 826 C C . THR A 1 115 ? -8.508 8.312 18.895 1.00 24.90 103 THR A C 1
ATOM 827 O O . THR A 1 115 ? -8.118 7.351 18.211 1.00 26.22 103 THR A O 1
ATOM 831 N N . GLY A 1 116 ? -9.719 8.366 19.458 1.00 27.77 104 GLY A N 1
ATOM 832 C CA . GLY A 1 116 ? -10.627 7.217 19.502 1.00 25.63 104 GLY A CA 1
ATOM 833 C C . GLY A 1 116 ? -10.431 6.276 20.686 1.00 23.40 104 GLY A C 1
ATOM 834 O O . GLY A 1 116 ? -10.619 5.047 20.541 1.00 24.93 104 GLY A O 1
ATOM 835 N N . LYS A 1 117 ? -10.074 6.793 21.861 1.00 20.59 105 LYS A N 1
ATOM 836 C CA . LYS A 1 117 ? -9.955 5.897 23.055 1.00 23.87 105 LYS A CA 1
ATOM 837 C C . LYS A 1 117 ? -11.292 5.336 23.488 1.00 17.92 105 LYS A C 1
ATOM 838 O O . LYS A 1 117 ? -11.460 4.154 23.740 1.00 16.91 105 LYS A O 1
ATOM 844 N N . THR A 1 118 ? -12.244 6.244 23.669 1.00 19.33 106 THR A N 1
ATOM 845 C CA . THR A 1 118 ? -13.554 5.826 24.149 1.00 15.46 106 THR A CA 1
ATOM 846 C C . THR A 1 118 ? -14.260 4.850 23.200 1.00 18.16 106 THR A C 1
ATOM 847 O O . THR A 1 118 ? -14.770 3.769 23.607 1.00 19.06 106 THR A O 1
ATOM 851 N N . THR A 1 119 ? -14.235 5.201 21.923 1.00 18.04 107 THR A N 1
ATOM 852 C CA . THR A 1 119 ? -14.701 4.333 20.871 1.00 21.43 107 THR A CA 1
ATOM 853 C C . THR A 1 119 ? -13.988 2.998 20.943 1.00 20.45 107 THR A C 1
ATOM 854 O O . THR A 1 119 ? -14.611 1.938 20.845 1.00 21.14 107 THR A O 1
ATOM 858 N N . SER A 1 120 ? -12.687 3.023 21.138 1.00 18.18 108 SER A N 1
ATOM 859 C CA . SER A 1 120 ? -11.967 1.731 21.159 1.00 19.39 108 SER A CA 1
ATOM 860 C C . SER A 1 120 ? -12.350 0.851 22.364 1.00 16.59 108 SER A C 1
ATOM 861 O O . SER A 1 120 ? -12.389 -0.364 22.241 1.00 15.46 108 SER A O 1
ATOM 864 N N . CYS A 1 121 ? -12.522 1.457 23.526 1.00 18.07 109 CYS A N 1
ATOM 865 C CA . CYS A 1 121 ? -13.104 0.808 24.709 1.00 15.21 109 CYS A CA 1
ATOM 866 C C . CYS A 1 121 ? -14.394 0.119 24.328 1.00 13.92 109 CYS A C 1
ATOM 867 O O . CYS A 1 121 ? -14.553 -1.066 24.601 1.00 17.76 109 CYS A O 1
ATOM 870 N N . GLY A 1 122 ? -15.310 0.857 23.711 1.00 22.53 110 GLY A N 1
ATOM 871 C CA . GLY A 1 122 ? -16.620 0.323 23.333 1.00 17.45 110 GLY A CA 1
ATOM 872 C C . GLY A 1 122 ? -16.492 -0.857 22.363 1.00 22.83 110 GLY A C 1
ATOM 873 O O . GLY A 1 122 ? -17.117 -1.918 22.575 1.00 19.25 110 GLY A O 1
ATOM 874 N N . LYS A 1 123 ? -15.686 -0.663 21.315 1.00 20.52 111 LYS A N 1
ATOM 875 C CA . LYS A 1 123 ? -15.454 -1.691 20.283 1.00 23.39 111 LYS A CA 1
ATOM 876 C C . LYS A 1 123 ? -14.784 -2.926 20.885 1.00 20.29 111 LYS A C 1
ATOM 877 O O . LYS A 1 123 ? -15.126 -4.030 20.532 1.00 24.32 111 LYS A O 1
ATOM 883 N N . LEU A 1 124 ? -13.812 -2.769 21.772 1.00 23.00 112 LEU A N 1
ATOM 884 C CA . LEU A 1 124 ? -13.232 -3.955 22.473 1.00 20.51 112 LEU A CA 1
ATOM 885 C C . LEU A 1 124 ? -14.308 -4.688 23.285 1.00 22.92 112 LEU A C 1
ATOM 886 O O . LEU A 1 124 ? -14.418 -5.926 23.301 1.00 19.50 112 LEU A O 1
ATOM 891 N N . ALA A 1 125 ? -15.133 -3.916 23.990 1.00 19.68 113 ALA A N 1
ATOM 892 C CA . ALA A 1 125 ? -16.136 -4.521 24.837 1.00 19.58 113 ALA A CA 1
ATOM 893 C C . ALA A 1 125 ? -17.050 -5.370 23.930 1.00 19.83 113 ALA A C 1
ATOM 894 O O . ALA A 1 125 ? -17.335 -6.528 24.226 1.00 21.84 113 ALA A O 1
ATOM 896 N N . LYS A 1 126 ? -17.411 -4.822 22.776 1.00 21.15 114 LYS A N 1
ATOM 897 C CA . LYS A 1 126 ? -18.234 -5.575 21.825 1.00 22.46 114 LYS A CA 1
ATOM 898 C C . LYS A 1 126 ? -17.542 -6.871 21.469 1.00 20.79 114 LYS A C 1
ATOM 899 O O . LYS A 1 126 ? -18.164 -7.967 21.478 1.00 23.03 114 LYS A O 1
ATOM 905 N N . MET A 1 127 ? -16.266 -6.763 21.161 1.00 19.08 115 MET A N 1
ATOM 906 C CA . MET A 1 127 ? -15.491 -7.906 20.739 1.00 19.84 115 MET A CA 1
ATOM 907 C C . MET A 1 127 ? -15.574 -8.986 21.799 1.00 18.72 115 MET A C 1
ATOM 908 O O . MET A 1 127 ? -15.757 -10.150 21.470 1.00 23.02 115 MET A O 1
ATOM 913 N N . PHE A 1 128 ? -15.458 -8.639 23.072 1.00 18.19 116 PHE A N 1
ATOM 914 C CA . PHE A 1 128 ? -15.470 -9.669 24.110 1.00 19.68 116 PHE A CA 1
ATOM 915 C C . PHE A 1 128 ? -16.861 -10.232 24.372 1.00 21.09 116 PHE A C 1
ATOM 916 O O . PHE A 1 128 ? -17.000 -11.399 24.677 1.00 22.77 116 PHE A O 1
ATOM 924 N N . VAL A 1 129 ? -17.879 -9.382 24.279 1.00 19.31 117 VAL A N 1
ATOM 925 C CA . VAL A 1 129 ? -19.237 -9.808 24.528 1.00 20.31 117 VAL A CA 1
ATOM 926 C C . VAL A 1 129 ? -19.701 -10.787 23.470 1.00 21.80 117 VAL A C 1
ATOM 927 O O . VAL A 1 129 ? -20.441 -11.742 23.779 1.00 20.69 117 VAL A O 1
ATOM 931 N N . ASP A 1 130 ? -19.295 -10.527 22.236 1.00 23.00 118 ASP A N 1
ATOM 932 C CA . ASP A 1 130 ? -19.572 -11.431 21.120 1.00 24.61 118 ASP A CA 1
ATOM 933 C C . ASP A 1 130 ? -18.924 -12.803 21.321 1.00 27.55 118 ASP A C 1
ATOM 934 O O . ASP A 1 130 ? -19.470 -13.818 20.887 1.00 31.27 118 ASP A O 1
ATOM 939 N N . GLU A 1 131 ? -17.792 -12.828 22.011 1.00 28.45 119 GLU A N 1
ATOM 940 C CA . GLU A 1 131 ? -17.053 -14.051 22.314 1.00 28.69 119 GLU A CA 1
ATOM 941 C C . GLU A 1 131 ? -17.736 -14.722 23.487 1.00 27.63 119 GLU A C 1
ATOM 942 O O . GLU A 1 131 ? -17.511 -15.898 23.797 1.00 28.04 119 GLU A O 1
ATOM 948 N N . GLY A 1 132 ? -18.646 -13.980 24.109 1.00 29.06 120 GLY A N 1
ATOM 949 C CA . GLY A 1 132 ? -19.479 -14.494 25.164 1.00 22.70 120 GLY A CA 1
ATOM 950 C C . GLY A 1 132 ? -18.894 -14.364 26.549 1.00 25.72 120 GLY A C 1
ATOM 951 O O . GLY A 1 132 ? -19.205 -15.159 27.435 1.00 25.04 120 GLY A O 1
ATOM 952 N N . LYS A 1 133 ? -18.040 -13.356 26.730 1.00 25.37 121 LYS A N 1
ATOM 953 C CA . LYS A 1 133 ? -17.483 -13.010 28.028 1.00 25.02 121 LYS A CA 1
ATOM 954 C C . LYS A 1 133 ? -18.272 -11.861 28.621 1.00 21.61 121 LYS A C 1
ATOM 955 O O . LYS A 1 133 ? -18.858 -11.077 27.869 1.00 22.93 121 LYS A O 1
ATOM 961 N N . SER A 1 134 ? -18.206 -11.708 29.943 1.00 20.02 122 SER A N 1
ATOM 962 C CA . SER A 1 134 ? -18.805 -10.570 30.627 1.00 19.20 122 SER A CA 1
ATOM 963 C C . SER A 1 134 ? -17.799 -9.438 30.839 1.00 16.62 122 SER A C 1
ATOM 964 O O . SER A 1 134 ? -16.682 -9.644 31.284 1.00 20.96 122 SER A O 1
ATOM 967 N N . VAL A 1 135 ? -18.267 -8.230 30.575 1.00 19.47 123 VAL A N 1
ATOM 968 C CA . VAL A 1 135 ? -17.425 -7.075 30.508 1.00 18.61 123 VAL A CA 1
ATOM 969 C C . VAL A 1 135 ? -17.898 -5.948 31.412 1.00 16.00 123 VAL A C 1
ATOM 970 O O . VAL A 1 135 ? -19.115 -5.589 31.484 1.00 17.91 123 VAL A O 1
ATOM 974 N N . VAL A 1 136 ? -16.913 -5.360 32.084 1.00 18.07 124 VAL A N 1
ATOM 975 C CA . VAL A 1 136 ? -17.110 -4.156 32.877 1.00 17.27 124 VAL A CA 1
ATOM 976 C C . VAL A 1 136 ? -16.271 -3.065 32.261 1.00 19.25 124 VAL A C 1
ATOM 977 O O . VAL A 1 136 ? -15.064 -3.216 32.139 1.00 18.17 124 VAL A O 1
ATOM 981 N N . LEU A 1 137 ? -16.907 -1.956 31.914 1.00 20.06 125 LEU A N 1
ATOM 982 C CA . LEU A 1 137 ? -16.178 -0.804 31.437 1.00 14.90 125 LEU A CA 1
ATOM 983 C C . LEU A 1 137 ? -16.091 0.211 32.573 1.00 13.06 125 LEU A C 1
ATOM 984 O O . LEU A 1 137 ? -17.103 0.514 33.211 1.00 18.65 125 LEU A O 1
ATOM 989 N N . ALA A 1 138 ? -14.897 0.764 32.797 1.00 13.76 126 ALA A N 1
ATOM 990 C CA . ALA A 1 138 ? -14.605 1.736 33.800 1.00 16.51 126 ALA A CA 1
ATOM 991 C C . ALA A 1 138 ? -14.430 3.131 33.191 1.00 19.02 126 ALA A C 1
ATOM 992 O O . ALA A 1 138 ? -13.527 3.371 32.363 1.00 17.16 126 ALA A O 1
ATOM 994 N N . ALA A 1 139 ? -15.295 4.038 33.646 1.00 18.15 127 ALA A N 1
ATOM 995 C CA . ALA A 1 139 ? -15.261 5.431 33.168 1.00 19.46 127 ALA A CA 1
ATOM 996 C C . ALA A 1 139 ? -14.281 6.300 33.949 1.00 15.47 127 ALA A C 1
ATOM 997 O O . ALA A 1 139 ? -14.668 7.198 34.721 1.00 18.04 127 ALA A O 1
ATOM 999 N N . ALA A 1 140 ? -13.005 6.007 33.757 1.00 15.38 128 ALA A N 1
ATOM 1000 C CA . ALA A 1 140 ? -11.933 6.699 34.500 1.00 14.74 128 ALA A CA 1
ATOM 1001 C C . ALA A 1 140 ? -11.352 7.920 33.835 1.00 16.04 128 ALA A C 1
ATOM 1002 O O . ALA A 1 140 ? -10.346 8.422 34.274 1.00 20.17 128 ALA A O 1
ATOM 1004 N N . ASP A 1 141 ? -11.972 8.370 32.751 1.00 17.98 129 ASP A N 1
ATOM 1005 C CA . ASP A 1 141 ? -11.706 9.679 32.196 1.00 19.13 129 ASP A CA 1
ATOM 1006 C C . ASP A 1 141 ? -12.705 10.630 32.916 1.00 19.69 129 ASP A C 1
ATOM 1007 O O . ASP A 1 141 ? -13.735 11.055 32.343 1.00 22.75 129 ASP A O 1
ATOM 1012 N N . THR A 1 142 ? -12.418 10.927 34.191 1.00 21.68 130 THR A N 1
ATOM 1013 C CA . THR A 1 142 ? -13.420 11.389 35.161 1.00 21.70 130 THR A CA 1
ATOM 1014 C C . THR A 1 142 ? -13.843 12.840 35.028 1.00 20.80 130 THR A C 1
ATOM 1015 O O . THR A 1 142 ? -14.875 13.241 35.556 1.00 20.20 130 THR A O 1
ATOM 1019 N N . PHE A 1 143 ? -13.010 13.629 34.359 1.00 22.15 131 PHE A N 1
ATOM 1020 C CA . PHE A 1 143 ? -13.213 15.067 34.310 1.00 21.69 131 PHE A CA 1
ATOM 1021 C C . PHE A 1 143 ? -13.861 15.500 33.000 1.00 25.75 131 PHE A C 1
ATOM 1022 O O . PHE A 1 143 ? -14.134 16.686 32.824 1.00 30.82 131 PHE A O 1
ATOM 1030 N N . ARG A 1 144 ? -14.144 14.540 32.113 1.00 26.36 132 ARG A N 1
ATOM 1031 C CA . ARG A 1 144 ? -14.874 14.813 30.869 1.00 25.92 132 ARG A CA 1
ATOM 1032 C C . ARG A 1 144 ? -16.276 14.191 30.855 1.00 23.39 132 ARG A C 1
ATOM 1033 O O . ARG A 1 144 ? -16.456 13.033 30.518 1.00 22.66 132 ARG A O 1
ATOM 1041 N N . ALA A 1 145 ? -17.270 14.996 31.216 1.00 24.71 133 ALA A N 1
ATOM 1042 C CA . ALA A 1 145 ? -18.665 14.541 31.209 1.00 22.34 133 ALA A CA 1
ATOM 1043 C C . ALA A 1 145 ? -19.057 13.898 29.878 1.00 22.79 133 ALA A C 1
ATOM 1044 O O . ALA A 1 145 ? -19.755 12.898 29.850 1.00 26.73 133 ALA A O 1
ATOM 1046 N N . ALA A 1 146 ? -18.596 14.472 28.779 1.00 23.69 134 ALA A N 1
ATOM 1047 C CA . ALA A 1 146 ? -18.908 13.938 27.445 1.00 26.49 134 ALA A CA 1
ATOM 1048 C C . ALA A 1 146 ? -18.408 12.494 27.253 1.00 25.31 134 ALA A C 1
ATOM 1049 O O . ALA A 1 146 ? -19.105 11.649 26.686 1.00 27.44 134 ALA A O 1
ATOM 1051 N N . ALA A 1 147 ? -17.206 12.203 27.733 1.00 26.34 135 ALA A N 1
ATOM 1052 C CA . ALA A 1 147 ? -16.599 10.890 27.533 1.00 24.34 135 ALA A CA 1
ATOM 1053 C C . ALA A 1 147 ? -17.218 9.849 28.455 1.00 22.44 135 ALA A C 1
ATOM 1054 O O . ALA A 1 147 ? -17.441 8.698 28.068 1.00 20.17 135 ALA A O 1
ATOM 1056 N N . ILE A 1 148 ? -17.443 10.248 29.690 1.00 21.09 136 ILE A N 1
ATOM 1057 C CA . ILE A 1 148 ? -18.242 9.427 30.614 1.00 23.21 136 ILE A CA 1
ATOM 1058 C C . ILE A 1 148 ? -19.557 9.028 29.971 1.00 23.46 136 ILE A C 1
ATOM 1059 O O . ILE A 1 148 ? -19.921 7.843 29.968 1.00 19.63 136 ILE A O 1
ATOM 1064 N N . GLU A 1 149 ? -20.260 10.011 29.422 1.00 26.91 137 GLU A N 1
ATOM 1065 C CA . GLU A 1 149 ? -21.518 9.744 28.751 1.00 27.03 137 GLU A CA 1
ATOM 1066 C C . GLU A 1 149 ? -21.315 8.890 27.500 1.00 27.01 137 GLU A C 1
ATOM 1067 O O . GLU A 1 149 ? -22.120 8.000 27.242 1.00 27.37 137 GLU A O 1
ATOM 1073 N N . GLN A 1 150 ? -20.248 9.122 26.739 1.00 27.12 138 GLN A N 1
ATOM 1074 C CA . GLN A 1 150 ? -20.010 8.275 25.572 1.00 26.30 138 GLN A CA 1
ATOM 1075 C C . GLN A 1 150 ? -19.775 6.812 26.011 1.00 25.91 138 GLN A C 1
ATOM 1076 O O . GLN A 1 150 ? -20.264 5.887 25.346 1.00 26.61 138 GLN A O 1
ATOM 1082 N N . LEU A 1 151 ? -19.110 6.605 27.154 1.00 18.95 139 LEU A N 1
ATOM 1083 C CA . LEU A 1 151 ? -18.820 5.237 27.601 1.00 19.89 139 LEU A CA 1
ATOM 1084 C C . LEU A 1 151 ? -20.089 4.549 28.069 1.00 20.31 139 LEU A C 1
ATOM 1085 O O . LEU A 1 151 ? -20.247 3.352 27.862 1.00 20.08 139 LEU A O 1
ATOM 1090 N N . LYS A 1 152 ? -20.989 5.309 28.687 1.00 22.78 140 LYS A N 1
ATOM 1091 C CA . LYS A 1 152 ? -22.312 4.785 29.038 1.00 22.14 140 LYS A CA 1
ATOM 1092 C C . LYS A 1 152 ? -23.093 4.339 27.768 1.00 22.65 140 LYS A C 1
ATOM 1093 O O . LYS A 1 152 ? -23.653 3.233 27.720 1.00 23.66 140 LYS A O 1
ATOM 1099 N N . ILE A 1 153 ? -23.104 5.179 26.737 1.00 24.57 141 ILE A N 1
ATOM 1100 C CA . ILE A 1 153 ? -23.692 4.843 25.420 1.00 24.26 141 ILE A CA 1
ATOM 1101 C C . ILE A 1 153 ? -23.138 3.536 24.846 1.00 21.36 141 ILE A C 1
ATOM 1102 O O . ILE A 1 153 ? -23.867 2.723 24.279 1.00 22.31 141 ILE A O 1
ATOM 1107 N N . TRP A 1 154 ? -21.851 3.311 24.994 1.00 18.59 142 TRP A N 1
ATOM 1108 C CA . TRP A 1 154 ? -21.315 2.051 24.505 1.00 16.52 142 TRP A CA 1
ATOM 1109 C C . TRP A 1 154 ? -21.700 0.878 25.373 1.00 17.33 142 TRP A C 1
ATOM 1110 O O . TRP A 1 154 ? -21.889 -0.214 24.855 1.00 24.23 142 TRP A O 1
ATOM 1121 N N . GLY A 1 155 ? -21.791 1.079 26.681 1.00 19.03 143 GLY A N 1
ATOM 1122 C CA . GLY A 1 155 ? -22.030 -0.025 27.606 1.00 18.88 143 GLY A CA 1
ATOM 1123 C C . GLY A 1 155 ? -23.383 -0.682 27.439 1.00 22.65 143 GLY A C 1
ATOM 1124 O O . GLY A 1 155 ? -23.517 -1.914 27.496 1.00 21.24 143 GLY A O 1
ATOM 1125 N N . GLU A 1 156 ? -24.395 0.168 27.270 1.00 23.61 144 GLU A N 1
ATOM 1126 C CA . GLU A 1 156 ? -25.777 -0.272 27.060 1.00 25.67 144 GLU A CA 1
ATOM 1127 C C . GLU A 1 156 ? -25.999 -0.885 25.675 1.00 26.96 144 GLU A C 1
ATOM 1128 O O . GLU A 1 156 ? -26.831 -1.800 25.498 1.00 30.29 144 GLU A O 1
ATOM 1131 N N . ARG A 1 157 ? -25.263 -0.338 24.712 1.00 29.87 145 ARG A N 1
ATOM 1132 C CA . ARG A 1 157 ? -25.363 -0.653 23.289 1.00 30.73 145 ARG A CA 1
ATOM 1133 C C . ARG A 1 157 ? -24.632 -1.931 22.884 1.00 30.51 145 ARG A C 1
ATOM 1134 O O . ARG A 1 157 ? -24.971 -2.563 21.871 1.00 29.61 145 ARG A O 1
ATOM 1142 N N . VAL A 1 158 ? -23.608 -2.299 23.656 1.00 28.45 146 VAL A N 1
ATOM 1143 C CA . VAL A 1 158 ? -22.860 -3.505 23.389 1.00 26.03 146 VAL A CA 1
ATOM 1144 C C . VAL A 1 158 ? -23.081 -4.632 24.370 1.00 27.13 146 VAL A C 1
ATOM 1145 O O . VAL A 1 158 ? -22.568 -5.758 24.132 1.00 27.35 146 VAL A O 1
ATOM 1149 N N . GLY A 1 159 ? -23.732 -4.314 25.487 1.00 25.31 147 GLY A N 1
ATOM 1150 C CA . GLY A 1 159 ? -24.088 -5.288 26.498 1.00 27.40 147 GLY A CA 1
ATOM 1151 C C . GLY A 1 159 ? -23.042 -5.402 27.585 1.00 26.94 147 GLY A C 1
ATOM 1152 O O . GLY A 1 159 ? -22.639 -6.498 27.935 1.00 28.42 147 GLY A O 1
ATOM 1153 N N . ALA A 1 160 ? -22.601 -4.263 28.128 1.00 28.41 148 ALA A N 1
ATOM 1154 C CA . ALA A 1 160 ? -21.541 -4.248 29.153 1.00 25.49 148 ALA A CA 1
ATOM 1155 C C . ALA A 1 160 ? -21.907 -3.322 30.315 1.00 21.34 148 ALA A C 1
ATOM 1156 O O . ALA A 1 160 ? -22.393 -2.220 30.092 1.00 21.18 148 ALA A O 1
ATOM 1158 N N . THR A 1 161 ? -21.659 -3.766 31.545 1.00 20.68 149 THR A N 1
ATOM 1159 C CA . THR A 1 161 ? -21.702 -2.907 32.730 1.00 22.10 149 THR A CA 1
ATOM 1160 C C . THR A 1 161 ? -20.718 -1.737 32.635 1.00 20.74 149 THR A C 1
ATOM 1161 O O . THR A 1 161 ? -19.660 -1.887 32.087 1.00 24.62 149 THR A O 1
ATOM 1165 N N . VAL A 1 162 ? -21.100 -0.594 33.214 1.00 21.01 150 VAL A N 1
ATOM 1166 C CA . VAL A 1 162 ? -20.224 0.563 33.277 1.00 20.92 150 VAL A CA 1
ATOM 1167 C C . VAL A 1 162 ? -20.139 1.015 34.723 1.00 21.53 150 VAL A C 1
ATOM 1168 O O . VAL A 1 162 ? -21.163 1.230 35.388 1.00 19.74 150 VAL A O 1
ATOM 1172 N N . ILE A 1 163 ? -18.911 1.118 35.216 1.00 19.72 151 ILE A N 1
ATOM 1173 C CA . ILE A 1 163 ? -18.649 1.732 36.488 1.00 16.51 151 ILE A CA 1
ATOM 1174 C C . ILE A 1 163 ? -18.264 3.177 36.257 1.00 19.69 151 ILE A C 1
ATOM 1175 O O . ILE A 1 163 ? -17.432 3.515 35.408 1.00 18.91 151 ILE A O 1
ATOM 1180 N N . SER A 1 164 ? -18.937 4.049 36.990 1.00 18.36 152 SER A N 1
ATOM 1181 C CA . SER A 1 164 ? -18.684 5.455 36.816 1.00 20.63 152 SER A CA 1
ATOM 1182 C C . SER A 1 164 ? -19.114 6.187 38.028 1.00 19.87 152 SER A C 1
ATOM 1183 O O . SER A 1 164 ? -20.043 5.748 38.735 1.00 22.05 152 SER A O 1
ATOM 1186 N N . HIS A 1 165 ? -18.434 7.298 38.274 1.00 20.64 153 HIS A N 1
ATOM 1187 C CA . HIS A 1 165 ? -18.869 8.235 39.313 1.00 23.24 153 HIS A CA 1
ATOM 1188 C C . HIS A 1 165 ? -19.309 9.543 38.635 1.00 24.76 153 HIS A C 1
ATOM 1189 O O . HIS A 1 165 ? -19.039 9.777 37.451 1.00 28.15 153 HIS A O 1
ATOM 1196 N N . SER A 1 166 ? -20.029 10.391 39.361 1.00 30.26 154 SER A N 1
ATOM 1197 C CA . SER A 1 166 ? -20.379 11.679 38.787 1.00 30.35 154 SER A CA 1
ATOM 1198 C C . SER A 1 166 ? -19.082 12.352 38.350 1.00 29.24 154 SER A C 1
ATOM 1199 O O . SER A 1 166 ? -18.002 12.095 38.919 1.00 25.75 154 SER A O 1
ATOM 1202 N N . GLU A 1 167 ? -19.194 13.198 37.333 1.00 28.76 155 GLU A N 1
ATOM 1203 C CA . GLU A 1 167 ? -18.067 13.978 36.854 1.00 27.37 155 GLU A CA 1
ATOM 1204 C C . GLU A 1 167 ? -17.231 14.568 38.005 1.00 26.70 155 GLU A C 1
ATOM 1205 O O . GLU A 1 167 ? -17.762 15.010 39.046 1.00 25.83 155 GLU A O 1
ATOM 1211 N N . GLY A 1 168 ? -15.915 14.538 37.809 1.00 25.17 156 GLY A N 1
ATOM 1212 C CA . GLY A 1 168 ? -14.967 15.043 38.778 1.00 26.46 156 GLY A CA 1
ATOM 1213 C C . GLY A 1 168 ? -14.514 14.032 39.816 1.00 25.69 156 GLY A C 1
ATOM 1214 O O . GLY A 1 168 ? -13.773 14.371 40.711 1.00 25.67 156 GLY A O 1
ATOM 1215 N N . ALA A 1 169 ? -14.884 12.768 39.674 1.00 23.95 157 ALA A N 1
ATOM 1216 C CA . ALA A 1 169 ? -14.340 11.763 40.579 1.00 25.72 157 ALA A CA 1
ATOM 1217 C C . ALA A 1 169 ? -12.841 11.465 40.369 1.00 24.48 157 ALA A C 1
ATOM 1218 O O . ALA A 1 169 ? -12.215 11.833 39.381 1.00 20.31 157 ALA A O 1
ATOM 1220 N N . ASP A 1 170 ? -12.288 10.775 41.346 1.00 25.10 158 ASP A N 1
ATOM 1221 C CA . ASP A 1 170 ? -10.917 10.337 41.351 1.00 23.33 158 ASP A CA 1
ATOM 1222 C C . ASP A 1 170 ? -10.885 9.127 40.409 1.00 21.88 158 ASP A C 1
ATOM 1223 O O . ASP A 1 170 ? -11.622 8.168 40.629 1.00 19.78 158 ASP A O 1
ATOM 1228 N N . PRO A 1 171 ? -10.109 9.174 39.333 1.00 22.29 159 PRO A N 1
ATOM 1229 C CA . PRO A 1 171 ? -10.096 8.042 38.396 1.00 21.71 159 PRO A CA 1
ATOM 1230 C C . PRO A 1 171 ? -9.610 6.728 38.984 1.00 23.60 159 PRO A C 1
ATOM 1231 O O . PRO A 1 171 ? -10.061 5.648 38.555 1.00 20.80 159 PRO A O 1
ATOM 1235 N N . ALA A 1 172 ? -8.647 6.811 39.892 1.00 25.31 160 ALA A N 1
ATOM 1236 C CA . ALA A 1 172 ? -8.142 5.609 40.557 1.00 27.17 160 ALA A CA 1
ATOM 1237 C C . ALA A 1 172 ? -9.225 5.002 41.414 1.00 25.59 160 ALA A C 1
ATOM 1238 O O . ALA A 1 172 ? -9.305 3.778 41.473 1.00 26.75 160 ALA A O 1
ATOM 1240 N N . ALA A 1 173 ? -10.061 5.820 42.062 1.00 22.38 161 ALA A N 1
ATOM 1241 C CA . ALA A 1 173 ? -11.237 5.296 42.771 1.00 20.49 161 ALA A CA 1
ATOM 1242 C C . ALA A 1 173 ? -12.208 4.588 41.834 1.00 18.82 161 ALA A C 1
ATOM 1243 O O . ALA A 1 173 ? -12.713 3.513 42.144 1.00 18.58 161 ALA A O 1
ATOM 1245 N N . VAL A 1 174 ? -12.441 5.178 40.660 1.00 20.65 162 VAL A N 1
ATOM 1246 C CA . VAL A 1 174 ? -13.291 4.544 39.673 1.00 19.18 162 VAL A CA 1
ATOM 1247 C C . VAL A 1 174 ? -12.657 3.226 39.176 1.00 17.88 162 VAL A C 1
ATOM 1248 O O . VAL A 1 174 ? -13.340 2.195 39.086 1.00 19.43 162 VAL A O 1
ATOM 1252 N N . ALA A 1 175 ? -11.353 3.243 38.910 1.00 16.42 163 ALA A N 1
ATOM 1253 C CA . ALA A 1 175 ? -10.651 2.045 38.411 1.00 17.44 163 ALA A CA 1
ATOM 1254 C C . ALA A 1 175 ? -10.678 0.977 39.503 1.00 17.68 163 ALA A C 1
ATOM 1255 O O . ALA A 1 175 ? -10.961 -0.177 39.232 1.00 16.67 163 ALA A O 1
ATOM 1257 N N . PHE A 1 176 ? -10.374 1.377 40.728 1.00 19.95 164 PHE A N 1
ATOM 1258 C CA . PHE A 1 176 ? -10.414 0.450 41.862 1.00 20.84 164 PHE A CA 1
ATOM 1259 C C . PHE A 1 176 ? -11.789 -0.193 41.949 1.00 20.84 164 PHE A C 1
ATOM 1260 O O . PHE A 1 176 ? -11.906 -1.427 42.003 1.00 20.33 164 PHE A O 1
ATOM 1268 N N . ASP A 1 177 ? -12.817 0.650 41.920 1.00 21.02 165 ASP A N 1
ATOM 1269 C CA . ASP A 1 177 ? -14.219 0.203 42.048 1.00 21.20 165 ASP A CA 1
ATOM 1270 C C . ASP A 1 177 ? -14.613 -0.767 40.975 1.00 21.20 165 ASP A C 1
ATOM 1271 O O . ASP A 1 177 ? -15.322 -1.751 41.266 1.00 20.88 165 ASP A O 1
ATOM 1276 N N . ALA A 1 178 ? -14.212 -0.464 39.723 1.00 17.56 166 ALA A N 1
ATOM 1277 C CA . ALA A 1 178 ? -14.568 -1.322 38.615 1.00 14.71 166 ALA A CA 1
ATOM 1278 C C . ALA A 1 178 ? -13.961 -2.703 38.788 1.00 15.96 166 ALA A C 1
ATOM 1279 O O . ALA A 1 178 ? -14.618 -3.710 38.532 1.00 19.12 166 ALA A O 1
ATOM 1281 N N . VAL A 1 179 ? -12.749 -2.767 39.290 1.00 16.08 167 VAL A N 1
ATOM 1282 C CA . VAL A 1 179 ? -12.048 -4.054 39.374 1.00 17.19 167 VAL A CA 1
ATOM 1283 C C . VAL A 1 179 ? -12.656 -4.818 40.561 1.00 19.74 167 VAL A C 1
ATOM 1284 O O . VAL A 1 179 ? -13.012 -6.004 40.446 1.00 18.02 167 VAL A O 1
ATOM 1288 N N . ALA A 1 180 ? -12.836 -4.113 41.666 1.00 21.12 168 ALA A N 1
ATOM 1289 C CA . ALA A 1 180 ? -13.424 -4.739 42.849 1.00 18.19 168 ALA A CA 1
ATOM 1290 C C . ALA A 1 180 ? -14.760 -5.376 42.472 1.00 20.78 168 ALA A C 1
ATOM 1291 O O . ALA A 1 180 ? -15.043 -6.522 42.879 1.00 22.46 168 ALA A O 1
ATOM 1293 N N . HIS A 1 181 ? -15.577 -4.633 41.714 1.00 18.37 169 HIS A N 1
ATOM 1294 C CA . HIS A 1 181 ? -16.916 -5.071 41.257 1.00 22.68 169 HIS A CA 1
ATOM 1295 C C . HIS A 1 181 ? -16.872 -6.305 40.386 1.00 23.17 169 HIS A C 1
ATOM 1296 O O . HIS A 1 181 ? -17.647 -7.241 40.592 1.00 23.12 169 HIS A O 1
ATOM 1303 N N . ALA A 1 182 ? -16.010 -6.255 39.371 1.00 19.61 170 ALA A N 1
ATOM 1304 C CA . ALA A 1 182 ? -15.754 -7.388 38.477 1.00 19.89 170 ALA A CA 1
ATOM 1305 C C . ALA A 1 182 ? -15.368 -8.645 39.254 1.00 21.49 170 ALA A C 1
ATOM 1306 O O . ALA A 1 182 ? -15.777 -9.768 38.901 1.00 21.63 170 ALA A O 1
ATOM 1308 N N . LEU A 1 183 ? -14.511 -8.427 40.249 1.00 22.08 171 LEU A N 1
ATOM 1309 C CA . LEU A 1 183 ? -13.925 -9.463 41.066 1.00 25.79 171 LEU A CA 1
ATOM 1310 C C . LEU A 1 183 ? -14.983 -10.048 42.007 1.00 24.27 171 LEU A C 1
ATOM 1311 O O . LEU A 1 183 ? -15.104 -11.272 42.102 1.00 24.48 171 LEU A O 1
ATOM 1316 N N . ALA A 1 184 ? -15.792 -9.200 42.663 1.00 22.64 172 ALA A N 1
ATOM 1317 C CA . ALA A 1 184 ? -16.834 -9.681 43.619 1.00 24.26 172 ALA A CA 1
ATOM 1318 C C . ALA A 1 184 ? -17.966 -10.440 42.930 1.00 23.88 172 ALA A C 1
ATOM 1319 O O . ALA A 1 184 ? -18.653 -11.256 43.549 1.00 23.27 172 ALA A O 1
ATOM 1321 N N . ARG A 1 185 ? -18.153 -10.161 41.649 1.00 23.43 173 ARG A N 1
ATOM 1322 C CA . ARG A 1 185 ? -19.235 -10.738 40.856 1.00 21.89 173 ARG A CA 1
ATOM 1323 C C . ARG A 1 185 ? -18.673 -11.647 39.736 1.00 23.63 173 ARG A C 1
ATOM 1324 O O . ARG A 1 185 ? -19.381 -11.968 38.776 1.00 22.89 173 ARG A O 1
ATOM 1327 N N . ASN A 1 186 ? -17.393 -12.023 39.850 1.00 23.63 174 ASN A N 1
ATOM 1328 C CA . ASN A 1 186 ? -16.805 -13.033 38.971 1.00 21.31 174 ASN A CA 1
ATOM 1329 C C . ASN A 1 186 ? -16.902 -12.661 37.476 1.00 23.82 174 ASN A C 1
ATOM 1330 O O . ASN A 1 186 ? -17.065 -13.530 36.614 1.00 26.49 174 ASN A O 1
ATOM 1335 N N . LYS A 1 187 ? -16.783 -11.361 37.188 1.00 20.72 175 LYS A N 1
ATOM 1336 C CA . LYS A 1 187 ? -16.897 -10.836 35.821 1.00 22.96 175 LYS A CA 1
ATOM 1337 C C . LYS A 1 187 ? -15.633 -11.138 35.034 1.00 20.21 175 LYS A C 1
ATOM 1338 O O . LYS A 1 187 ? -14.566 -11.248 35.635 1.00 21.43 175 LYS A O 1
ATOM 1349 N N . ASP A 1 188 ? -15.734 -11.244 33.699 1.00 20.45 176 ASP A N 1
ATOM 1350 C CA . ASP A 1 188 ? -14.631 -11.774 32.871 1.00 19.01 176 ASP A CA 1
ATOM 1351 C C . ASP A 1 188 ? -13.588 -10.763 32.460 1.00 15.32 176 ASP A C 1
ATOM 1352 O O . ASP A 1 188 ? -12.385 -11.085 32.459 1.00 19.27 176 ASP A O 1
ATOM 1357 N N . VAL A 1 189 ? -14.048 -9.571 32.064 1.00 18.44 177 VAL A N 1
ATOM 1358 C CA . VAL A 1 189 ? -13.140 -8.508 31.600 1.00 14.12 177 VAL A CA 1
ATOM 1359 C C . VAL A 1 189 ? -13.478 -7.160 32.243 1.00 13.88 177 VAL A C 1
ATOM 1360 O O . VAL A 1 189 ? -14.654 -6.827 32.456 1.00 19.78 177 VAL A O 1
ATOM 1364 N N . VAL A 1 190 ? -12.408 -6.386 32.522 1.00 13.83 178 VAL A N 1
ATOM 1365 C CA . VAL A 1 190 ? -12.524 -4.993 32.876 1.00 14.66 178 VAL A CA 1
ATOM 1366 C C . VAL A 1 190 ? -11.664 -4.161 31.873 1.00 13.51 178 VAL A C 1
ATOM 1367 O O . VAL A 1 190 ? -10.484 -4.439 31.604 1.00 15.98 178 VAL A O 1
ATOM 1371 N N . ILE A 1 191 ? -12.318 -3.211 31.240 1.00 15.69 179 ILE A N 1
ATOM 1372 C CA . ILE A 1 191 ? -11.686 -2.264 30.362 1.00 16.42 179 ILE A CA 1
ATOM 1373 C C . ILE A 1 191 ? -11.750 -0.912 31.025 1.00 16.99 179 ILE A C 1
ATOM 1374 O O . ILE A 1 191 ? -12.842 -0.395 31.198 1.00 13.74 179 ILE A O 1
ATOM 1379 N N . ILE A 1 192 ? -10.586 -0.297 31.298 1.00 13.09 180 ILE A N 1
ATOM 1380 C CA . ILE A 1 192 ? -10.523 1.005 31.958 1.00 12.12 180 ILE A CA 1
ATOM 1381 C C . ILE A 1 192 ? -10.184 2.109 30.916 1.00 15.81 180 ILE A C 1
ATOM 1382 O O . ILE A 1 192 ? -9.110 2.089 30.277 1.00 14.08 180 ILE A O 1
ATOM 1387 N N . ASP A 1 193 ? -11.135 2.994 30.666 1.00 16.66 181 ASP A N 1
ATOM 1388 C CA . ASP A 1 193 ? -10.873 4.214 29.874 1.00 16.41 181 ASP A CA 1
ATOM 1389 C C . ASP A 1 193 ? -10.201 5.247 30.796 1.00 17.80 181 ASP A C 1
ATOM 1390 O O . ASP A 1 193 ? -10.702 5.556 31.907 1.00 19.51 181 ASP A O 1
ATOM 1395 N N . THR A 1 194 ? -9.079 5.796 30.369 1.00 18.82 182 THR A N 1
ATOM 1396 C CA . THR A 1 194 ? -8.360 6.789 31.148 1.00 14.65 182 THR A CA 1
ATOM 1397 C C . THR A 1 194 ? -8.276 8.146 30.485 1.00 16.45 182 THR A C 1
ATOM 1398 O O . THR A 1 194 ? -8.569 8.295 29.316 1.00 18.40 182 THR A O 1
ATOM 1402 N N . ALA A 1 195 ? -7.860 9.127 31.269 1.00 18.52 183 ALA A N 1
ATOM 1403 C CA . ALA A 1 195 ? -7.800 10.506 30.813 1.00 22.02 183 ALA A CA 1
ATOM 1404 C C . ALA A 1 195 ? -6.676 10.680 29.841 1.00 23.69 183 ALA A C 1
ATOM 1405 O O . ALA A 1 195 ? -5.664 9.988 29.936 1.00 22.43 183 ALA A O 1
ATOM 1407 N N . GLY A 1 196 ? -6.811 11.610 28.898 1.00 25.87 184 GLY A N 1
ATOM 1408 C CA . GLY A 1 196 ? -5.692 11.908 27.984 1.00 23.87 184 GLY A CA 1
ATOM 1409 C C . GLY A 1 196 ? -5.600 13.417 27.728 1.00 25.03 184 GLY A C 1
ATOM 1410 O O . GLY A 1 196 ? -5.375 13.838 26.571 1.00 24.93 184 GLY A O 1
ATOM 1411 N N . ARG A 1 197 ? -5.887 14.211 28.769 1.00 23.87 185 ARG A N 1
ATOM 1412 C CA . ARG A 1 197 ? -5.635 15.669 28.679 1.00 28.96 185 ARG A CA 1
ATOM 1413 C C . ARG A 1 197 ? -4.131 15.936 28.492 1.00 36.67 185 ARG A C 1
ATOM 1414 O O . ARG A 1 197 ? -3.315 15.383 29.218 1.00 38.69 185 ARG A O 1
ATOM 1416 N N . LEU A 1 198 ? -3.772 16.829 27.572 1.00 45.12 186 LEU A N 1
ATOM 1417 C CA . LEU A 1 198 ? -2.371 16.938 27.109 1.00 50.53 186 LEU A CA 1
ATOM 1418 C C . LEU A 1 198 ? -1.541 18.085 27.715 1.00 53.83 186 LEU A C 1
ATOM 1419 O O . LEU A 1 198 ? -0.301 18.023 27.699 1.00 57.82 186 LEU A O 1
ATOM 1421 N N . HIS A 1 199 ? -2.189 19.116 28.250 1.00 52.73 187 HIS A N 1
ATOM 1422 C CA . HIS A 1 199 ? -1.465 20.335 28.658 1.00 53.41 187 HIS A CA 1
ATOM 1423 C C . HIS A 1 199 ? -0.710 20.203 29.986 1.00 52.07 187 HIS A C 1
ATOM 1424 O O . HIS A 1 199 ? -0.266 21.213 30.550 1.00 52.55 187 HIS A O 1
ATOM 1426 N N . THR A 1 200 ? -0.544 18.971 30.471 1.00 49.96 188 THR A N 1
ATOM 1427 C CA . THR A 1 200 ? -0.082 18.726 31.834 1.00 47.34 188 THR A CA 1
ATOM 1428 C C . THR A 1 200 ? 0.693 17.396 31.916 1.00 45.68 188 THR A C 1
ATOM 1429 O O . THR A 1 200 ? 0.113 16.377 32.281 1.00 43.15 188 THR A O 1
ATOM 1433 N N . LYS A 1 201 ? 1.989 17.395 31.586 1.00 43.65 189 LYS A N 1
ATOM 1434 C CA . LYS A 1 201 ? 2.737 16.127 31.485 1.00 41.33 189 LYS A CA 1
ATOM 1435 C C . LYS A 1 201 ? 2.866 15.383 32.808 1.00 38.21 189 LYS A C 1
ATOM 1436 O O . LYS A 1 201 ? 2.538 14.193 32.896 1.00 32.81 189 LYS A O 1
ATOM 1442 N N . LYS A 1 202 ? 3.359 16.086 33.822 1.00 36.42 190 LYS A N 1
ATOM 1443 C CA . LYS A 1 202 ? 3.680 15.454 35.090 1.00 35.22 190 LYS A CA 1
ATOM 1444 C C . LYS A 1 202 ? 2.399 14.934 35.748 1.00 36.33 190 LYS A C 1
ATOM 1445 O O . LYS A 1 202 ? 2.371 13.816 36.255 1.00 36.49 190 LYS A O 1
ATOM 1448 N N . ASN A 1 203 ? 1.331 15.728 35.685 1.00 36.23 191 ASN A N 1
ATOM 1449 C CA . ASN A 1 203 ? 0.056 15.374 36.310 1.00 34.16 191 ASN A CA 1
ATOM 1450 C C . ASN A 1 203 ? -0.588 14.143 35.647 1.00 31.83 191 ASN A C 1
ATOM 1451 O O . ASN A 1 203 ? -1.088 13.275 36.341 1.00 29.57 191 ASN A O 1
ATOM 1453 N N . LEU A 1 204 ? -0.562 14.070 34.319 1.00 29.97 192 LEU A N 1
ATOM 1454 C CA . LEU A 1 204 ? -1.149 12.919 33.628 1.00 29.27 192 LEU A CA 1
ATOM 1455 C C . LEU A 1 204 ? -0.320 11.676 33.932 1.00 27.47 192 LEU A C 1
ATOM 1456 O O . LEU A 1 204 ? -0.875 10.616 34.193 1.00 25.74 192 LEU A O 1
ATOM 1461 N N . MET A 1 205 ? 0.999 11.822 33.911 1.00 26.46 193 MET A N 1
ATOM 1462 C CA . MET A 1 205 ? 1.896 10.720 34.262 1.00 30.91 193 MET A CA 1
ATOM 1463 C C . MET A 1 205 ? 1.564 10.155 35.635 1.00 25.94 193 MET A C 1
ATOM 1464 O O . MET A 1 205 ? 1.427 8.952 35.801 1.00 24.07 193 MET A O 1
ATOM 1469 N N . GLU A 1 206 ? 1.407 11.029 36.620 1.00 22.69 194 GLU A N 1
ATOM 1470 C CA . GLU A 1 206 ? 1.102 10.619 37.965 1.00 23.52 194 GLU A CA 1
ATOM 1471 C C . GLU A 1 206 ? -0.284 9.963 38.082 1.00 17.75 194 GLU A C 1
ATOM 1472 O O . GLU A 1 206 ? -0.420 8.984 38.786 1.00 20.76 194 GLU A O 1
ATOM 1475 N N . GLU A 1 207 ? -1.270 10.498 37.354 1.00 22.52 195 GLU A N 1
ATOM 1476 C CA . GLU A 1 207 ? -2.663 9.982 37.344 1.00 22.17 195 GLU A CA 1
ATOM 1477 C C . GLU A 1 207 ? -2.665 8.554 36.779 1.00 22.33 195 GLU A C 1
ATOM 1478 O O . GLU A 1 207 ? -3.208 7.588 37.396 1.00 20.46 195 GLU A O 1
ATOM 1484 N N . LEU A 1 208 ? -2.004 8.402 35.631 1.00 20.09 196 LEU A N 1
ATOM 1485 C CA . LEU A 1 208 ? -1.993 7.093 34.969 1.00 21.89 196 LEU A CA 1
ATOM 1486 C C . LEU A 1 208 ? -1.260 6.086 35.839 1.00 20.25 196 LEU A C 1
ATOM 1487 O O . LEU A 1 208 ? -1.684 4.963 35.985 1.00 20.61 196 LEU A O 1
ATOM 1492 N N . ARG A 1 209 ? -0.143 6.499 36.424 1.00 18.55 197 ARG A N 1
ATOM 1493 C CA . ARG A 1 209 ? 0.576 5.586 37.310 1.00 21.54 197 ARG A CA 1
ATOM 1494 C C . ARG A 1 209 ? -0.256 5.182 38.510 1.00 22.57 197 ARG A C 1
ATOM 1495 O O . ARG A 1 209 ? -0.173 4.032 38.996 1.00 22.81 197 ARG A O 1
ATOM 1503 N N . LYS A 1 210 ? -1.070 6.120 39.004 1.00 23.14 198 LYS A N 1
ATOM 1504 C CA . LYS A 1 210 ? -1.945 5.856 40.137 1.00 21.86 198 LYS A CA 1
ATOM 1505 C C . LYS A 1 210 ? -2.992 4.796 39.777 1.00 22.83 198 LYS A C 1
ATOM 1506 O O . LYS A 1 210 ? -3.258 3.870 40.566 1.00 23.99 198 LYS A O 1
ATOM 1509 N N . VAL A 1 211 ? -3.618 4.953 38.599 1.00 18.90 199 VAL A N 1
ATOM 1510 C CA . VAL A 1 211 ? -4.657 4.009 38.174 1.00 20.29 199 VAL A CA 1
ATOM 1511 C C . VAL A 1 211 ? -4.045 2.605 38.032 1.00 20.30 199 VAL A C 1
ATOM 1512 O O . VAL A 1 211 ? -4.671 1.598 38.480 1.00 20.89 199 VAL A O 1
ATOM 1516 N N . HIS A 1 212 ? -2.850 2.554 37.446 1.00 23.03 200 HIS A N 1
ATOM 1517 C CA . HIS A 1 212 ? -2.104 1.303 37.182 1.00 20.71 200 HIS A CA 1
ATOM 1518 C C . HIS A 1 212 ? -1.788 0.590 38.516 1.00 22.44 200 HIS A C 1
ATOM 1519 O O . HIS A 1 212 ? -1.966 -0.630 38.636 1.00 24.16 200 HIS A O 1
ATOM 1526 N N . ARG A 1 213 ? -1.385 1.369 39.521 1.00 23.35 201 ARG A N 1
ATOM 1527 C CA . ARG A 1 213 ? -0.981 0.876 40.837 1.00 26.62 201 ARG A CA 1
ATOM 1528 C C . ARG A 1 213 ? -2.168 0.456 41.641 1.00 20.50 201 ARG A C 1
ATOM 1529 O O . ARG A 1 213 ? -2.098 -0.585 42.303 1.00 23.78 201 ARG A O 1
ATOM 1537 N N . VAL A 1 214 ? -3.250 1.252 41.628 1.00 21.18 202 VAL A N 1
ATOM 1538 C CA . VAL A 1 214 ? -4.400 0.998 42.500 1.00 24.23 202 VAL A CA 1
ATOM 1539 C C . VAL A 1 214 ? -5.139 -0.308 42.211 1.00 25.82 202 VAL A C 1
ATOM 1540 O O . VAL A 1 214 ? -5.708 -0.931 43.145 1.00 24.35 202 VAL A O 1
ATOM 1544 N N . VAL A 1 215 ? -5.153 -0.728 40.951 1.00 27.78 203 VAL A N 1
ATOM 1545 C CA . VAL A 1 215 ? -5.852 -1.968 40.646 1.00 31.83 203 VAL A CA 1
ATOM 1546 C C . VAL A 1 215 ? -5.135 -3.188 41.270 1.00 34.17 203 VAL A C 1
ATOM 1547 O O . VAL A 1 215 ? -5.754 -4.218 41.464 1.00 35.88 203 VAL A O 1
ATOM 1551 N N . LYS A 1 216 ? -3.859 -3.040 41.632 1.00 34.84 204 LYS A N 1
ATOM 1552 C CA . LYS A 1 216 ? -3.101 -4.111 42.303 1.00 29.57 204 LYS A CA 1
ATOM 1553 C C . LYS A 1 216 ? -3.500 -4.276 43.794 1.00 29.61 204 LYS A C 1
ATOM 1554 O O . LYS A 1 216 ? 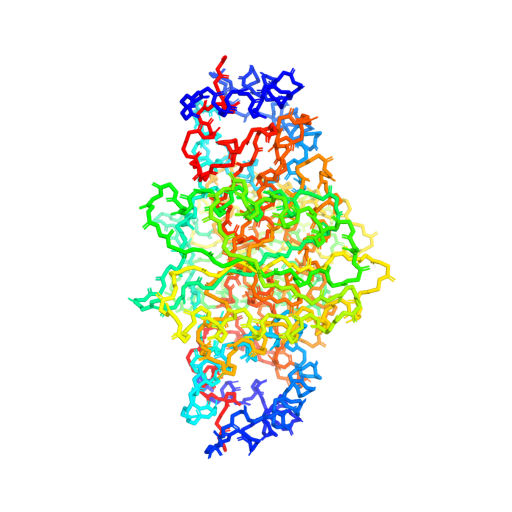-3.258 -5.298 44.414 1.00 32.67 204 LYS A O 1
ATOM 1560 N N . LYS A 1 217 ? -4.138 -3.270 44.353 1.00 25.53 205 LYS A N 1
ATOM 1561 C CA . LYS A 1 217 ? -4.850 -3.486 45.617 1.00 32.59 205 LYS A CA 1
ATOM 1562 C C . LYS A 1 217 ? -5.741 -4.736 45.476 1.00 33.34 205 LYS A C 1
ATOM 1563 O O . LYS A 1 217 ? -5.788 -5.571 46.393 1.00 36.49 205 LYS A O 1
ATOM 1569 N N . LYS A 1 218 ? -6.412 -4.891 44.323 1.00 32.21 206 LYS A N 1
ATOM 1570 C CA . LYS A 1 218 ? -7.340 -6.019 44.153 1.00 32.63 206 LYS A CA 1
ATOM 1571 C C . LYS A 1 218 ? -6.696 -7.184 43.418 1.00 30.72 206 LYS A C 1
ATOM 1572 O O . LYS A 1 218 ? -6.919 -8.331 43.769 1.00 32.77 206 LYS A O 1
ATOM 1575 N N . ILE A 1 219 ? -5.909 -6.893 42.382 1.00 25.51 207 ILE A N 1
ATOM 1576 C CA . ILE A 1 219 ? -5.355 -7.949 41.547 1.00 24.13 207 ILE A CA 1
ATOM 1577 C C . ILE A 1 219 ? -3.894 -7.650 41.162 1.00 22.11 207 ILE A C 1
ATOM 1578 O O . ILE A 1 219 ? -3.649 -6.871 40.236 1.00 24.43 207 ILE A O 1
ATOM 1583 N N . PRO A 1 220 ? -2.931 -8.269 41.842 1.00 23.40 208 PRO A N 1
ATOM 1584 C CA . PRO A 1 220 ? -1.493 -7.988 41.650 1.00 25.64 208 PRO A CA 1
ATOM 1585 C C . PRO A 1 220 ? -0.946 -7.918 40.198 1.00 26.30 208 PRO A C 1
ATOM 1586 O O . PRO A 1 220 ? -0.141 -7.016 39.923 1.00 29.16 208 PRO A O 1
ATOM 1590 N N . ASP A 1 221 ? -1.342 -8.842 39.310 1.00 25.34 209 ASP A N 1
ATOM 1591 C CA . ASP A 1 221 ? -0.940 -8.832 37.887 1.00 25.09 209 ASP A CA 1
ATOM 1592 C C . ASP A 1 221 ? -1.748 -7.827 37.003 1.00 19.97 209 ASP A C 1
ATOM 1593 O O . ASP A 1 221 ? -1.522 -7.733 35.767 1.00 25.49 209 ASP A O 1
ATOM 1598 N N . ALA A 1 222 ? -2.682 -7.078 37.584 1.00 16.34 210 ALA A N 1
ATOM 1599 C CA . ALA A 1 222 ? -3.529 -6.165 36.743 1.00 18.14 210 ALA A CA 1
ATOM 1600 C C . ALA A 1 222 ? -2.838 -4.802 36.666 1.00 19.66 210 ALA A C 1
ATOM 1601 O O . ALA A 1 222 ? -2.205 -4.436 37.654 1.00 21.84 210 ALA A O 1
ATOM 1603 N N . PRO A 1 223 ? -3.017 -3.995 35.613 1.00 19.51 211 PRO A N 1
ATOM 1604 C CA . PRO A 1 223 ? -3.595 -4.401 34.315 1.00 20.70 211 PRO A CA 1
ATOM 1605 C C . PRO A 1 223 ? -2.771 -5.427 33.628 1.00 17.09 211 PRO A C 1
ATOM 1606 O O . PRO A 1 223 ? -1.541 -5.295 33.459 1.00 19.82 211 PRO A O 1
ATOM 1610 N N . HIS A 1 224 ? -3.460 -6.454 33.172 1.00 19.86 212 HIS A N 1
ATOM 1611 C CA . HIS A 1 224 ? -2.804 -7.503 32.426 1.00 17.55 212 HIS A CA 1
ATOM 1612 C C . HIS A 1 224 ? -2.347 -7.008 31.062 1.00 17.37 212 HIS A C 1
ATOM 1613 O O . HIS A 1 224 ? -1.397 -7.513 30.520 1.00 19.98 212 HIS A O 1
ATOM 1620 N N . GLU A 1 225 ? -3.060 -6.010 30.534 1.00 19.10 213 GLU A N 1
ATOM 1621 C CA . GLU A 1 225 ? -2.707 -5.394 29.241 1.00 15.86 213 GLU A CA 1
ATOM 1622 C C . GLU A 1 225 ? -2.896 -3.901 29.417 1.00 17.76 213 GLU A C 1
ATOM 1623 O O . GLU A 1 225 ? -3.930 -3.470 30.007 1.00 17.56 213 GLU A O 1
ATOM 1634 N N . THR A 1 226 ? -1.920 -3.110 28.975 1.00 16.53 214 THR A N 1
ATOM 1635 C CA . THR A 1 226 ? -2.094 -1.666 28.899 1.00 16.11 214 THR A CA 1
ATOM 1636 C C . THR A 1 226 ? -1.953 -1.316 27.412 1.00 19.06 214 THR A C 1
ATOM 1637 O O . THR A 1 226 ? -0.867 -1.447 26.853 1.00 17.76 214 THR A O 1
ATOM 1641 N N . LEU A 1 227 ? -3.065 -0.919 26.779 1.00 14.12 215 LEU A N 1
ATOM 1642 C CA . LEU A 1 227 ? -3.113 -0.647 25.352 1.00 13.71 215 LEU A CA 1
ATOM 1643 C C . LEU A 1 227 ? -3.120 0.839 25.110 1.00 15.48 215 LEU A C 1
ATOM 1644 O O . LEU A 1 227 ? -3.957 1.589 25.642 1.00 16.47 215 LEU A O 1
ATOM 1649 N N . LEU A 1 228 ? -2.174 1.277 24.298 1.00 15.22 216 LEU A N 1
ATOM 1650 C CA . LEU A 1 228 ? -2.030 2.670 23.920 1.00 15.32 216 LEU A CA 1
ATOM 1651 C C . LEU A 1 228 ? -2.722 2.869 22.584 1.00 16.75 216 LEU A C 1
ATOM 1652 O O . LEU A 1 228 ? -2.430 2.179 21.613 1.00 18.22 216 LEU A O 1
ATOM 1657 N N . VAL A 1 229 ? -3.692 3.773 22.543 1.00 18.34 217 VAL A N 1
ATOM 1658 C CA . VAL A 1 229 ? -4.311 4.177 21.318 1.00 19.83 217 VAL A CA 1
ATOM 1659 C C . VAL A 1 229 ? -3.400 5.222 20.613 1.00 18.94 217 VAL A C 1
ATOM 1660 O O . VAL A 1 229 ? -3.078 6.263 21.151 1.00 20.56 217 VAL A O 1
ATOM 1664 N N . ILE A 1 230 ? -3.082 4.953 19.348 1.00 18.45 218 ILE A N 1
ATOM 1665 C CA . ILE A 1 230 ? -2.401 5.923 18.467 1.00 19.06 218 ILE A CA 1
ATOM 1666 C C . ILE A 1 230 ? -3.329 6.110 17.288 1.00 22.33 218 ILE A C 1
ATOM 1667 O O . ILE A 1 230 ? -3.715 5.153 16.640 1.00 21.38 218 ILE A O 1
ATOM 1672 N N . ASP A 1 231 ? -3.626 7.373 16.998 1.00 22.35 219 ASP A N 1
ATOM 1673 C CA . ASP A 1 231 ? -4.431 7.759 15.837 1.00 22.14 219 ASP A CA 1
ATOM 1674 C C . ASP A 1 231 ? -3.500 7.883 14.608 1.00 20.60 219 ASP A C 1
ATOM 1675 O O . ASP A 1 231 ? -2.606 8.743 14.577 1.00 22.54 219 ASP A O 1
ATOM 1680 N N . ALA A 1 232 ? -3.679 6.992 13.620 1.00 20.11 220 ALA A N 1
ATOM 1681 C CA . ALA A 1 232 ? -2.808 7.005 12.454 1.00 19.48 220 ALA A CA 1
ATOM 1682 C C . ALA A 1 232 ? -2.798 8.355 11.771 1.00 20.43 220 ALA A C 1
ATOM 1683 O O . ALA A 1 232 ? -1.735 8.740 11.217 1.00 22.47 220 ALA A O 1
ATOM 1685 N N . THR A 1 233 ? -3.905 9.084 11.822 1.00 18.93 221 THR A N 1
ATOM 1686 C CA . THR A 1 233 ? -3.984 10.367 11.087 1.00 21.65 221 THR A CA 1
ATOM 1687 C C . THR A 1 233 ? -3.096 11.445 11.713 1.00 21.98 221 THR A C 1
ATOM 1688 O O . THR A 1 233 ? -2.844 12.477 11.109 1.00 24.80 221 THR A O 1
ATOM 1692 N N . THR A 1 234 ? -2.573 11.179 12.900 1.00 23.27 222 THR A N 1
ATOM 1693 C CA . THR A 1 234 ? -1.672 12.143 13.570 1.00 24.83 222 THR A CA 1
ATOM 1694 C C . THR A 1 234 ? -0.190 11.959 13.174 1.00 23.93 222 THR A C 1
ATOM 1695 O O . THR A 1 234 ? 0.674 12.794 13.534 1.00 25.43 222 THR A O 1
ATOM 1699 N N . GLY A 1 235 ? 0.114 10.885 12.472 1.00 26.45 223 GLY A N 1
ATOM 1700 C CA . GLY A 1 235 ? 1.429 10.757 11.828 1.00 22.43 223 GLY A CA 1
ATOM 1701 C C . GLY A 1 235 ? 2.521 10.808 12.896 1.00 26.28 223 GLY A C 1
ATOM 1702 O O . GLY A 1 235 ? 2.372 10.242 13.986 1.00 24.04 223 GLY A O 1
ATOM 1703 N N . GLN A 1 236 ? 3.618 11.502 12.584 1.00 25.41 224 GLN A N 1
ATOM 1704 C CA . GLN A 1 236 ? 4.769 11.558 13.473 1.00 25.71 224 GLN A CA 1
ATOM 1705 C C . GLN A 1 236 ? 4.441 12.138 14.830 1.00 27.09 224 GLN A C 1
ATOM 1706 O O . GLN A 1 236 ? 5.042 11.754 15.857 1.00 23.69 224 GLN A O 1
ATOM 1712 N N . ASN A 1 237 ? 3.508 13.085 14.853 1.00 28.26 225 ASN A N 1
ATOM 1713 C CA . ASN A 1 237 ? 3.201 13.773 16.105 1.00 32.84 225 ASN A CA 1
ATOM 1714 C C . ASN A 1 237 ? 2.634 12.749 17.044 1.00 32.42 225 ASN A C 1
ATOM 1715 O O . ASN A 1 237 ? 2.991 12.721 18.188 1.00 34.32 225 ASN A O 1
ATOM 1724 N N . GLY A 1 238 ? 1.789 11.856 16.538 1.00 31.99 226 GLY A N 1
ATOM 1725 C CA . GLY A 1 238 ? 1.216 10.862 17.378 1.00 30.68 226 GLY A CA 1
ATOM 1726 C C . GLY A 1 238 ? 2.271 9.932 17.936 1.00 30.05 226 GLY A C 1
ATOM 1727 O O . GLY A 1 238 ? 2.144 9.422 19.045 1.00 26.84 226 GLY A O 1
ATOM 1728 N N . LEU A 1 239 ? 3.333 9.715 17.168 1.00 24.34 227 LEU A N 1
ATOM 1729 C CA . LEU A 1 239 ? 4.425 8.849 17.586 1.00 23.73 227 LEU A CA 1
ATOM 1730 C C . LEU A 1 239 ? 5.228 9.572 18.691 1.00 26.27 227 LEU A C 1
ATOM 1731 O O . LEU A 1 239 ? 5.568 9.000 19.724 1.00 25.14 227 LEU A O 1
ATOM 1736 N N . VAL A 1 240 ? 5.494 10.869 18.511 1.00 25.34 228 VAL A N 1
ATOM 1737 C CA . VAL A 1 240 ? 6.094 11.651 19.579 1.00 28.96 228 VAL A CA 1
ATOM 1738 C C . VAL A 1 240 ? 5.268 11.564 20.868 1.00 25.79 228 VAL A C 1
ATOM 1739 O O . VAL A 1 240 ? 5.795 11.273 21.940 1.00 31.09 228 VAL A O 1
ATOM 1743 N N . GLN A 1 241 ? 3.960 11.730 20.778 1.00 28.13 229 GLN A N 1
ATOM 1744 C CA . GLN A 1 241 ? 3.117 11.577 21.960 1.00 29.13 229 GLN A CA 1
ATOM 1745 C C . GLN A 1 241 ? 3.220 10.196 22.605 1.00 25.39 229 GLN A C 1
ATOM 1746 O O . GLN A 1 241 ? 3.300 10.050 23.831 1.00 27.38 229 GLN A O 1
ATOM 1752 N N . ALA A 1 242 ? 3.204 9.162 21.788 1.00 22.69 230 ALA A N 1
ATOM 1753 C CA . ALA A 1 242 ? 3.266 7.827 22.284 1.00 22.67 230 ALA A CA 1
ATOM 1754 C C . ALA A 1 242 ? 4.444 7.574 23.220 1.00 21.71 230 ALA A C 1
ATOM 1755 O O . ALA A 1 242 ? 4.339 6.792 24.159 1.00 22.59 230 ALA A O 1
ATOM 1757 N N . LYS A 1 243 ? 5.620 8.176 22.918 1.00 21.51 231 LYS A N 1
ATOM 1758 C CA . LYS A 1 243 ? 6.778 8.000 23.801 1.00 22.95 231 LYS A CA 1
ATOM 1759 C C . LYS A 1 243 ? 6.496 8.498 25.225 1.00 21.65 231 LYS A C 1
ATOM 1760 O O . LYS A 1 243 ? 6.992 7.958 26.222 1.00 26.88 231 LYS A O 1
ATOM 1766 N N . ILE A 1 244 ? 5.625 9.496 25.338 1.00 20.57 232 ILE A N 1
ATOM 1767 C CA . ILE A 1 244 ? 5.216 10.026 26.633 1.00 20.96 232 ILE A CA 1
ATOM 1768 C C . ILE A 1 244 ? 4.473 8.929 27.492 1.00 20.33 232 ILE A C 1
ATOM 1769 O O . ILE A 1 244 ? 4.730 8.735 28.664 1.00 20.78 232 ILE A O 1
ATOM 1774 N N . PHE A 1 245 ? 3.622 8.161 26.814 1.00 20.77 233 PHE A N 1
ATOM 1775 C CA . PHE A 1 245 ? 2.776 7.165 27.507 1.00 21.60 233 PHE A CA 1
ATOM 1776 C C . PHE A 1 245 ? 3.661 5.961 27.884 1.00 24.10 233 PHE A C 1
ATOM 1777 O O . PHE A 1 245 ? 3.464 5.360 28.935 1.00 23.07 233 PHE A O 1
ATOM 1785 N N . LYS A 1 246 ? 4.654 5.675 27.032 1.00 23.19 234 LYS A N 1
ATOM 1786 C CA . LYS A 1 246 ? 5.728 4.682 27.371 1.00 26.54 234 LYS A CA 1
ATOM 1787 C C . LYS A 1 246 ? 6.524 4.982 28.632 1.00 29.04 234 LYS A C 1
ATOM 1788 O O . LYS A 1 246 ? 6.892 4.062 29.374 1.00 27.69 234 LYS A O 1
ATOM 1794 N N . GLU A 1 247 ? 6.801 6.265 28.883 1.00 26.47 235 GLU A N 1
ATOM 1795 C CA . GLU A 1 247 ? 7.375 6.715 30.141 1.00 26.53 235 GLU A CA 1
ATOM 1796 C C . GLU A 1 247 ? 6.450 6.589 31.335 1.00 24.67 235 GLU A C 1
ATOM 1797 O O . GLU A 1 247 ? 6.921 6.271 32.417 1.00 25.69 235 GLU A O 1
ATOM 1803 N N . ALA A 1 248 ? 5.145 6.810 31.131 1.00 18.18 236 ALA A N 1
ATOM 1804 C CA . ALA A 1 248 ? 4.186 6.862 32.182 1.00 17.52 236 ALA A CA 1
ATOM 1805 C C . ALA A 1 248 ? 3.972 5.473 32.769 1.00 17.65 236 ALA A C 1
ATOM 1806 O O . ALA A 1 248 ? 4.101 5.311 33.958 1.00 18.74 236 ALA A O 1
ATOM 1808 N N . VAL A 1 249 ? 3.674 4.508 31.875 1.00 17.83 237 VAL A N 1
ATOM 1809 C CA . VAL A 1 249 ? 3.330 3.155 32.342 1.00 21.60 237 VAL A CA 1
ATOM 1810 C C . VAL A 1 249 ? 3.910 2.136 31.352 1.00 17.07 237 VAL A C 1
ATOM 1811 O O . VAL A 1 249 ? 4.326 2.472 30.283 1.00 19.35 237 VAL A O 1
ATOM 1815 N N . ASN A 1 250 ? 3.901 0.878 31.798 1.00 19.32 238 ASN A N 1
ATOM 1816 C CA . ASN A 1 250 ? 4.316 -0.213 30.923 1.00 17.51 238 ASN A CA 1
ATOM 1817 C C . ASN A 1 250 ? 3.233 -0.529 29.907 1.00 17.74 238 ASN A C 1
ATOM 1818 O O . ASN A 1 250 ? 2.304 -1.243 30.197 1.00 20.74 238 ASN A O 1
ATOM 1823 N N . VAL A 1 251 ? 3.383 0.025 28.722 1.00 22.28 239 VAL A N 1
ATOM 1824 C CA . VAL A 1 251 ? 2.491 -0.240 27.625 1.00 18.03 239 VAL A CA 1
ATOM 1825 C C . VAL A 1 251 ? 2.871 -1.558 26.982 1.00 20.07 239 VAL A C 1
ATOM 1826 O O . VAL A 1 251 ? 4.074 -1.806 26.630 1.00 19.80 239 VAL A O 1
ATOM 1830 N N . THR A 1 252 ? 1.860 -2.384 26.820 1.00 18.15 240 THR A N 1
ATOM 1831 C CA . THR A 1 252 ? 2.074 -3.765 26.337 1.00 16.92 240 THR A CA 1
ATOM 1832 C C . THR A 1 252 ? 1.546 -3.996 24.955 1.00 17.99 240 THR A C 1
ATOM 1833 O O . THR A 1 252 ? 1.854 -5.047 24.387 1.00 19.54 240 THR A O 1
ATOM 1837 N N . GLY A 1 253 ? 0.727 -3.077 24.354 1.00 15.87 241 GLY A N 1
ATOM 1838 C CA . GLY A 1 253 ? 0.293 -3.215 22.958 1.00 19.84 241 GLY A CA 1
ATOM 1839 C C . GLY A 1 253 ? -0.337 -1.915 22.464 1.00 20.72 241 GLY A C 1
ATOM 1840 O O . GLY A 1 253 ? -0.692 -1.033 23.290 1.00 20.60 241 GLY A O 1
ATOM 1841 N N . ILE A 1 254 ? -0.371 -1.762 21.148 1.00 17.39 242 ILE A N 1
ATOM 1842 C CA . ILE A 1 254 ? -0.950 -0.613 20.495 1.00 15.91 242 ILE A CA 1
ATOM 1843 C C . ILE A 1 254 ? -2.290 -0.926 19.831 1.00 19.33 242 ILE A C 1
ATOM 1844 O O . ILE A 1 254 ? -2.390 -1.995 19.222 1.00 18.47 242 ILE A O 1
ATOM 1849 N N . ILE A 1 255 ? -3.244 0.021 19.888 1.00 15.63 243 ILE A N 1
ATOM 1850 C CA . ILE A 1 255 ? -4.467 0.058 19.069 1.00 17.33 243 ILE A CA 1
ATOM 1851 C C . ILE A 1 255 ? -4.235 1.207 18.111 1.00 20.43 243 ILE A C 1
ATOM 1852 O O . ILE A 1 255 ? -4.134 2.360 18.535 1.00 19.35 243 ILE A O 1
ATOM 1857 N N . LEU A 1 256 ? -4.082 0.893 16.817 1.00 19.17 244 LEU A N 1
ATOM 1858 C CA . LEU A 1 256 ? -3.777 1.908 15.809 1.00 20.52 244 LEU A CA 1
ATOM 1859 C C . LEU A 1 256 ? -5.111 2.220 15.137 1.00 21.30 244 LEU A C 1
ATOM 1860 O O . LEU A 1 256 ? -5.654 1.356 14.427 1.00 20.60 244 LEU A O 1
ATOM 1865 N N . THR A 1 257 ? -5.698 3.389 15.445 1.00 20.77 245 THR A N 1
ATOM 1866 C CA . THR A 1 257 ? -6.976 3.779 14.938 1.00 18.78 245 THR A CA 1
ATOM 1867 C C . THR A 1 257 ? -6.918 4.644 13.660 1.00 17.32 245 THR A C 1
ATOM 1868 O O . THR A 1 257 ? -5.873 5.193 13.320 1.00 21.77 245 THR A O 1
ATOM 1872 N N . LYS A 1 258 ? -8.057 4.709 12.959 1.00 19.80 246 LYS A N 1
ATOM 1873 C CA . LYS A 1 258 ? -8.267 5.664 11.873 1.00 16.44 246 LYS A CA 1
ATOM 1874 C C . LYS A 1 258 ? -7.308 5.465 10.704 1.00 19.67 246 LYS A C 1
ATOM 1875 O O . LYS A 1 258 ? -7.009 6.399 9.971 1.00 21.44 246 LYS A O 1
ATOM 1881 N N . LEU A 1 259 ? -6.888 4.221 10.502 1.00 20.36 247 LEU A N 1
ATOM 1882 C CA . LEU A 1 259 ? -6.006 3.894 9.407 1.00 21.62 247 LEU A CA 1
ATOM 1883 C C . LEU A 1 259 ? -6.528 4.381 8.064 1.00 22.26 247 LEU A C 1
ATOM 1884 O O . LEU A 1 259 ? -5.741 4.844 7.212 1.00 19.10 247 LEU A O 1
ATOM 1889 N N . ASP A 1 260 ? -7.828 4.204 7.827 1.00 17.22 248 ASP A N 1
ATOM 1890 C CA . ASP A 1 260 ? -8.395 4.574 6.515 1.00 17.32 248 ASP A CA 1
ATOM 1891 C C . ASP A 1 260 ? -8.438 6.069 6.283 1.00 20.89 248 ASP A C 1
ATOM 1892 O O . ASP A 1 260 ? -8.741 6.493 5.162 1.00 23.05 248 ASP A O 1
ATOM 1897 N N . GLY A 1 261 ? -8.207 6.851 7.338 1.00 19.65 249 GLY A N 1
ATOM 1898 C CA . GLY A 1 261 ? -8.530 8.293 7.307 1.00 21.06 249 GLY A CA 1
ATOM 1899 C C . GLY A 1 261 ? -7.459 9.135 6.641 1.00 23.72 249 GLY A C 1
ATOM 1900 O O . GLY A 1 261 ? -7.716 10.290 6.282 1.00 27.13 249 GLY A O 1
ATOM 1901 N N . THR A 1 262 ? -6.288 8.525 6.481 1.00 21.07 250 THR A N 1
ATOM 1902 C CA . THR A 1 262 ? -5.031 9.152 6.104 1.00 24.28 250 THR A CA 1
ATOM 1903 C C . THR A 1 262 ? -4.297 8.306 5.069 1.00 18.12 250 THR A C 1
ATOM 1904 O O . THR A 1 262 ? -4.431 7.089 5.086 1.00 17.37 250 THR A O 1
ATOM 1908 N N . ALA A 1 263 ? -3.413 8.907 4.280 1.00 17.25 251 ALA A N 1
ATOM 1909 C CA . ALA A 1 263 ? -2.432 8.149 3.555 1.00 16.37 251 ALA A CA 1
ATOM 1910 C C . ALA A 1 263 ? -1.213 7.779 4.370 1.00 15.87 251 ALA A C 1
ATOM 1911 O O . ALA A 1 263 ? -0.243 7.302 3.782 1.00 16.39 251 ALA A O 1
ATOM 1913 N N . LYS A 1 264 ? -1.257 8.020 5.670 1.00 19.18 252 LYS A N 1
ATOM 1914 C CA . LYS A 1 264 ? -0.079 7.834 6.548 1.00 20.23 252 LYS A CA 1
ATOM 1915 C C . LYS A 1 264 ? 0.046 6.459 7.089 1.00 18.51 252 LYS A C 1
ATOM 1916 O O . LYS A 1 264 ? 0.695 6.265 8.139 1.00 20.03 252 LYS A O 1
ATOM 1922 N N . GLY A 1 265 ? -0.473 5.456 6.400 1.00 18.78 253 GLY A N 1
ATOM 1923 C CA . GLY A 1 265 ? -0.396 4.092 6.985 1.00 18.57 253 GLY A CA 1
ATOM 1924 C C . GLY A 1 265 ? 0.999 3.530 7.184 1.00 16.80 253 GLY A C 1
ATOM 1925 O O . GLY A 1 265 ? 1.243 2.558 7.938 1.00 17.96 253 GLY A O 1
ATOM 1926 N N . GLY A 1 266 ? 1.971 4.106 6.479 1.00 16.97 254 GLY A N 1
ATOM 1927 C CA . GLY A 1 266 ? 3.358 3.807 6.759 1.00 17.95 254 GLY A CA 1
ATOM 1928 C C . GLY A 1 266 ? 3.813 4.037 8.190 1.00 18.51 254 GLY A C 1
ATOM 1929 O O . GLY A 1 266 ? 4.830 3.454 8.647 1.00 18.22 254 GLY A O 1
ATOM 1930 N N . ILE A 1 267 ? 3.109 4.893 8.900 1.00 17.37 255 ILE A N 1
ATOM 1931 C CA . ILE A 1 267 ? 3.377 5.143 10.307 1.00 17.39 255 ILE A CA 1
ATOM 1932 C C . ILE A 1 267 ? 3.284 3.842 11.119 1.00 16.49 255 ILE A C 1
ATOM 1933 O O . ILE A 1 267 ? 3.952 3.731 12.142 1.00 18.82 255 ILE A O 1
ATOM 1938 N N . THR A 1 268 ? 2.581 2.839 10.637 1.00 18.03 256 THR A N 1
ATOM 1939 C CA . THR A 1 268 ? 2.558 1.554 11.290 1.00 18.32 256 THR A CA 1
ATOM 1940 C C . THR A 1 268 ? 3.961 1.005 11.479 1.00 19.18 256 THR A C 1
ATOM 1941 O O . THR A 1 268 ? 4.310 0.443 12.501 1.00 18.26 256 THR A O 1
ATOM 1945 N N . LEU A 1 269 ? 4.794 1.152 10.457 1.00 16.99 257 LEU A N 1
ATOM 1946 C CA . LEU A 1 269 ? 6.167 0.648 10.526 1.00 17.67 257 LEU A CA 1
ATOM 1947 C C . LEU A 1 269 ? 7.006 1.421 11.545 1.00 17.09 257 LEU A C 1
ATOM 1948 O O . LEU A 1 269 ? 7.812 0.814 12.278 1.00 18.44 257 LEU A O 1
ATOM 1953 N N . ALA A 1 270 ? 6.877 2.739 11.519 1.00 16.90 258 ALA A N 1
ATOM 1954 C CA . ALA A 1 270 ? 7.617 3.628 12.399 1.00 17.43 258 ALA A CA 1
ATOM 1955 C C . ALA A 1 270 ? 7.230 3.250 13.838 1.00 18.94 258 ALA A C 1
ATOM 1956 O O . ALA A 1 270 ? 8.099 3.053 14.679 1.00 19.33 258 ALA A O 1
ATOM 1958 N N . ILE A 1 271 ? 5.927 3.064 14.066 1.00 16.98 259 ILE A N 1
ATOM 1959 C CA . ILE A 1 271 ? 5.491 2.686 15.433 1.00 18.81 259 ILE A CA 1
ATOM 1960 C C . ILE A 1 271 ? 6.157 1.350 15.837 1.00 21.10 259 ILE A C 1
ATOM 1961 O O . ILE A 1 271 ? 6.664 1.175 16.936 1.00 20.85 259 ILE A O 1
ATOM 1966 N N . ALA A 1 272 ? 6.010 0.340 15.014 1.00 19.43 260 ALA A N 1
ATOM 1967 C CA . ALA A 1 272 ? 6.565 -1.013 15.363 1.00 20.78 260 ALA A CA 1
ATOM 1968 C C . ALA A 1 272 ? 8.044 -0.949 15.671 1.00 23.22 260 ALA A C 1
ATOM 1969 O O . ALA A 1 272 ? 8.537 -1.488 16.672 1.00 21.86 260 ALA A O 1
ATOM 1971 N N . ARG A 1 273 ? 8.805 -0.326 14.780 1.00 18.35 261 ARG A N 1
ATOM 1972 C CA . ARG A 1 273 ? 10.291 -0.390 14.960 1.00 20.51 261 ARG A CA 1
ATOM 1973 C C . ARG A 1 273 ? 10.757 0.600 16.018 1.00 20.33 261 ARG A C 1
ATOM 1974 O O . ARG A 1 273 ? 11.582 0.295 16.901 1.00 22.89 261 ARG A O 1
ATOM 1982 N N . GLU A 1 274 ? 10.248 1.814 15.971 1.00 18.91 262 GLU A N 1
ATOM 1983 C CA . GLU A 1 274 ? 10.689 2.782 16.912 1.00 22.09 262 GLU A CA 1
ATOM 1984 C C . GLU A 1 274 ? 10.316 2.522 18.336 1.00 24.44 262 GLU A C 1
ATOM 1985 O O . GLU A 1 274 ? 11.158 2.858 19.190 1.00 24.23 262 GLU A O 1
ATOM 1991 N N . LEU A 1 275 ? 9.130 1.956 18.595 1.00 21.37 263 LEU A N 1
ATOM 1992 C CA . LEU A 1 275 ? 8.598 1.818 19.995 1.00 21.45 263 LEU A CA 1
ATOM 1993 C C . LEU A 1 275 ? 8.802 0.410 20.531 1.00 21.73 263 LEU A C 1
ATOM 1994 O O . LEU A 1 275 ? 8.894 0.180 21.740 1.00 23.04 263 LEU A O 1
ATOM 1999 N N . GLY A 1 276 ? 8.810 -0.571 19.667 1.00 21.21 264 GLY A N 1
ATOM 2000 C CA . GLY A 1 276 ? 9.094 -1.918 20.121 1.00 22.68 264 GLY A CA 1
ATOM 2001 C C . GLY A 1 276 ? 7.904 -2.591 20.783 1.00 23.38 264 GLY A C 1
ATOM 2002 O O . GLY A 1 276 ? 8.037 -3.646 21.394 1.00 26.26 264 GLY A O 1
ATOM 2003 N N . ILE A 1 277 ? 6.730 -2.023 20.625 1.00 21.34 265 ILE A N 1
ATOM 2004 C CA . ILE A 1 277 ? 5.551 -2.576 21.317 1.00 19.71 265 ILE A CA 1
ATOM 2005 C C . ILE A 1 277 ? 4.655 -3.272 20.283 1.00 20.19 265 ILE A C 1
ATOM 2006 O O . ILE A 1 277 ? 4.431 -2.708 19.163 1.00 19.10 265 ILE A O 1
ATOM 2011 N N . PRO A 1 278 ? 4.142 -4.454 20.560 1.00 19.56 266 PRO A N 1
ATOM 2012 C CA . PRO A 1 278 ? 3.278 -5.105 19.575 1.00 18.02 266 PRO A CA 1
ATOM 2013 C C . PRO A 1 278 ? 2.055 -4.242 19.155 1.00 20.77 266 PRO A C 1
ATOM 2014 O O . PRO A 1 278 ? 1.408 -3.667 20.033 1.00 20.08 266 PRO A O 1
ATOM 2018 N N . ILE A 1 279 ? 1.743 -4.137 17.873 1.00 18.81 267 ILE A N 1
ATOM 2019 C CA . ILE A 1 279 ? 0.442 -3.588 17.435 1.00 19.43 267 ILE A CA 1
ATOM 2020 C C . ILE A 1 279 ? -0.604 -4.676 17.472 1.00 17.92 267 ILE A C 1
ATOM 2021 O O . ILE A 1 279 ? -0.442 -5.726 16.838 1.00 19.23 267 ILE A O 1
ATOM 2026 N N . LYS A 1 280 ? -1.577 -4.539 18.402 1.00 17.74 268 LYS A N 1
ATOM 2027 C CA . LYS A 1 280 ? -2.510 -5.612 18.643 1.00 15.95 268 LYS A CA 1
ATOM 2028 C C . LYS A 1 280 ? -3.859 -5.451 17.946 1.00 19.15 268 LYS A C 1
ATOM 2029 O O . LYS A 1 280 ? -4.495 -6.460 17.635 1.00 20.90 268 LYS A O 1
ATOM 2035 N N . PHE A 1 281 ? -4.243 -4.222 17.636 1.00 15.03 269 PHE A N 1
ATOM 2036 C CA . PHE A 1 281 ? -5.485 -3.969 16.983 1.00 15.71 269 PHE A CA 1
ATOM 2037 C C . PHE A 1 281 ? -5.306 -2.850 16.021 1.00 17.39 269 PHE A C 1
ATOM 2038 O O . PHE A 1 281 ? -4.511 -1.926 16.280 1.00 19.63 269 PHE A O 1
ATOM 2046 N N . ILE A 1 282 ? -6.062 -2.883 14.925 1.00 18.55 270 ILE A N 1
ATOM 2047 C CA . ILE A 1 282 ? -6.169 -1.743 14.052 1.00 17.51 270 ILE A CA 1
ATOM 2048 C C . ILE A 1 282 ? -7.633 -1.356 13.801 1.00 17.25 270 ILE A C 1
ATOM 2049 O O . ILE A 1 282 ? -8.497 -2.205 13.730 1.00 17.46 270 ILE A O 1
ATOM 2054 N N . GLY A 1 283 ? -7.903 -0.071 13.658 1.00 19.27 271 GLY A N 1
ATOM 2055 C CA . GLY A 1 283 ? -9.261 0.373 13.413 1.00 19.84 271 GLY A CA 1
ATOM 2056 C C . GLY A 1 283 ? -9.363 0.971 12.028 1.00 23.64 271 GLY A C 1
ATOM 2057 O O . GLY A 1 283 ? -8.459 1.713 11.584 1.00 20.25 271 GLY A O 1
ATOM 2058 N N . VAL A 1 284 ? -10.465 0.647 11.343 1.00 21.24 272 VAL A N 1
ATOM 2059 C CA . VAL A 1 284 ? -10.719 1.205 10.040 1.00 23.45 272 VAL A CA 1
ATOM 2060 C C . VAL A 1 284 ? -12.163 1.689 10.105 1.00 26.17 272 VAL A C 1
ATOM 2061 O O . VAL A 1 284 ? -13.073 0.929 10.425 1.00 34.50 272 VAL A O 1
ATOM 2068 N N . GLY A 1 285 ? -12.402 2.954 9.854 1.00 31.21 273 GLY A N 1
ATOM 2069 C CA . GLY A 1 285 ? -13.762 3.434 9.839 1.00 34.26 273 GLY A CA 1
ATOM 2070 C C . GLY A 1 285 ? -14.449 3.342 11.197 1.00 36.45 273 GLY A C 1
ATOM 2071 O O . GLY A 1 285 ? -13.860 2.908 12.208 1.00 35.05 273 GLY A O 1
ATOM 2072 N N . GLU A 1 286 ? -15.721 3.701 11.185 1.00 34.66 274 GLU A N 1
ATOM 2073 C CA . GLU A 1 286 ? -16.479 3.933 12.401 1.00 35.58 274 GLU A CA 1
ATOM 2074 C C . GLU A 1 286 ? -17.163 2.709 12.972 1.00 33.33 274 GLU A C 1
ATOM 2075 O O . GLU A 1 286 ? -17.420 2.685 14.174 1.00 34.12 274 GLU A O 1
ATOM 2077 N N . LYS A 1 287 ? -17.463 1.709 12.142 1.00 30.76 275 LYS A N 1
ATOM 2078 C CA . LYS A 1 287 ? -18.330 0.588 12.581 1.00 31.06 275 LYS A CA 1
ATOM 2079 C C . LYS A 1 287 ? -17.716 -0.151 13.792 1.00 31.84 275 LYS A C 1
ATOM 2080 O O . LYS A 1 287 ? -16.498 -0.211 13.933 1.00 27.13 275 LYS A O 1
ATOM 2082 N N . ALA A 1 288 ? -18.553 -0.713 14.668 1.00 32.72 276 ALA A N 1
ATOM 2083 C CA . ALA A 1 288 ? -18.010 -1.403 15.858 1.00 34.77 276 ALA A CA 1
ATOM 2084 C C . ALA A 1 288 ? -17.111 -2.587 15.447 1.00 33.75 276 ALA A C 1
ATOM 2085 O O . ALA A 1 288 ? -16.108 -2.895 16.093 1.00 35.86 276 ALA A O 1
ATOM 2087 N N . GLU A 1 289 ? -17.480 -3.204 14.327 1.00 35.71 277 GLU A N 1
ATOM 2088 C CA . GLU A 1 289 ? -16.793 -4.360 13.766 1.00 36.86 277 GLU A CA 1
ATOM 2089 C C . GLU A 1 289 ? -15.467 -3.938 13.133 1.00 37.52 277 GLU A C 1
ATOM 2090 O O . GLU A 1 289 ? -14.629 -4.780 12.771 1.00 38.81 277 GLU A O 1
ATOM 2096 N N . ASP A 1 290 ? -15.271 -2.625 13.001 1.00 36.44 278 ASP A N 1
ATOM 2097 C CA . ASP A 1 290 ? -14.109 -2.102 12.334 1.00 33.52 278 ASP A CA 1
ATOM 2098 C C . ASP A 1 290 ? -12.882 -1.991 13.225 1.00 25.83 278 ASP A C 1
ATOM 2099 O O . ASP A 1 290 ? -11.904 -1.459 12.747 1.00 24.75 278 ASP A O 1
ATOM 2104 N N . LEU A 1 291 ? -12.946 -2.426 14.495 1.00 26.23 279 LEU A N 1
ATOM 2105 C CA . LEU A 1 291 ? -11.724 -2.674 15.298 1.00 23.53 279 LEU A CA 1
ATOM 2106 C C . LEU A 1 291 ? -11.398 -4.147 15.284 1.00 25.19 279 LEU A C 1
ATOM 2107 O O . LEU A 1 291 ? -12.163 -4.963 15.751 1.00 28.29 279 LEU A O 1
ATOM 2112 N N . ARG A 1 292 ? -10.234 -4.468 14.757 1.00 24.98 280 ARG A N 1
ATOM 2113 C CA . ARG A 1 292 ? -9.855 -5.859 14.571 1.00 21.98 280 ARG A CA 1
ATOM 2114 C C . ARG A 1 292 ? -8.454 -6.195 15.003 1.00 20.68 280 ARG A C 1
ATOM 2115 O O . ARG A 1 292 ? -7.555 -5.365 14.974 1.00 18.88 280 ARG A O 1
ATOM 2123 N N . PRO A 1 293 ? -8.254 -7.446 15.384 1.00 21.45 281 PRO A N 1
ATOM 2124 C CA . PRO A 1 293 ? -6.958 -7.884 15.681 1.00 18.88 281 PRO A CA 1
ATOM 2125 C C . PRO A 1 293 ? -5.991 -7.661 14.480 1.00 18.98 281 PRO A C 1
ATOM 2126 O O . PRO A 1 293 ? -6.329 -7.873 13.319 1.00 20.96 281 PRO A O 1
ATOM 2130 N N . PHE A 1 294 ? -4.807 -7.242 14.795 1.00 22.40 282 PHE A N 1
ATOM 2131 C CA . PHE A 1 294 ? -3.846 -6.929 13.768 1.00 18.88 282 PHE A CA 1
ATOM 2132 C C . PHE A 1 294 ? -3.230 -8.242 13.189 1.00 20.27 282 PHE A C 1
ATOM 2133 O O . PHE A 1 294 ? -2.869 -9.139 13.930 1.00 22.01 282 PHE A O 1
ATOM 2141 N N . ASP A 1 295 ? -3.167 -8.338 11.865 1.00 18.76 283 ASP A N 1
ATOM 2142 C CA . ASP A 1 295 ? -2.642 -9.524 11.142 1.00 17.38 283 ASP A CA 1
ATOM 2143 C C . ASP A 1 295 ? -1.463 -9.019 10.299 1.00 16.33 283 ASP A C 1
ATOM 2144 O O . ASP A 1 295 ? -1.661 -8.410 9.255 1.00 16.32 283 ASP A O 1
ATOM 2149 N N . PRO A 1 296 ? -0.241 -9.163 10.817 1.00 19.16 284 PRO A N 1
ATOM 2150 C CA . PRO A 1 296 ? 0.924 -8.643 10.103 1.00 19.51 284 PRO A CA 1
ATOM 2151 C C . PRO A 1 296 ? 1.055 -9.153 8.654 1.00 16.85 284 PRO A C 1
ATOM 2152 O O . PRO A 1 296 ? 1.320 -8.372 7.725 1.00 18.18 284 PRO A O 1
ATOM 2156 N N . GLU A 1 297 ? 0.893 -10.441 8.444 1.00 16.89 285 GLU A N 1
ATOM 2157 C CA . GLU A 1 297 ? 1.087 -11.039 7.128 1.00 16.85 285 GLU A CA 1
ATOM 2158 C C . GLU A 1 297 ? 0.039 -10.448 6.172 1.00 21.09 285 GLU A C 1
ATOM 2159 O O . GLU A 1 297 ? 0.324 -10.139 4.997 1.00 19.50 285 GLU A O 1
ATOM 2165 N N . ALA A 1 298 ? -1.186 -10.333 6.645 1.00 16.45 286 ALA A N 1
ATOM 2166 C CA . ALA A 1 298 ? -2.249 -9.824 5.723 1.00 18.00 286 ALA A CA 1
ATOM 2167 C C . ALA A 1 298 ? -1.979 -8.333 5.385 1.00 18.50 286 ALA A C 1
ATOM 2168 O O . ALA A 1 298 ? -2.214 -7.849 4.300 1.00 17.24 286 ALA A O 1
ATOM 2170 N N . PHE A 1 299 ? -1.625 -7.579 6.407 1.00 16.94 287 PHE A N 1
ATOM 2171 C CA . PHE A 1 299 ? -1.261 -6.170 6.249 1.00 15.66 287 PHE A CA 1
ATOM 2172 C C . PHE A 1 299 ? -0.225 -5.930 5.146 1.00 19.45 287 PHE A C 1
ATOM 2173 O O . PHE A 1 299 ? -0.389 -5.119 4.273 1.00 17.93 287 PHE A O 1
ATOM 2181 N N . VAL A 1 300 ? 0.858 -6.682 5.196 1.00 17.46 288 VAL A N 1
ATOM 2182 C CA . VAL A 1 300 ? 1.895 -6.541 4.221 1.00 17.43 288 VAL A CA 1
ATOM 2183 C C . VAL A 1 300 ? 1.402 -6.990 2.834 1.00 18.77 288 VAL A C 1
ATOM 2184 O O . VAL A 1 300 ? 1.711 -6.376 1.825 1.00 16.83 288 VAL A O 1
ATOM 2188 N N . GLU A 1 301 ? 0.651 -8.084 2.788 1.00 15.84 289 GLU A N 1
ATOM 2189 C CA . GLU A 1 301 ? 0.164 -8.579 1.528 1.00 15.12 289 GLU A CA 1
ATOM 2190 C C . GLU A 1 301 ? -0.658 -7.481 0.807 1.00 18.22 289 GLU A C 1
ATOM 2191 O O . GLU A 1 301 ? -0.558 -7.249 -0.392 1.00 17.98 289 GLU A O 1
ATOM 2197 N N . VAL A 1 302 ? -1.526 -6.832 1.566 1.00 16.09 290 VAL A N 1
ATOM 2198 C CA . VAL A 1 302 ? -2.388 -5.774 1.044 1.00 14.91 290 VAL A CA 1
ATOM 2199 C C . VAL A 1 302 ? -1.528 -4.550 0.711 1.00 15.93 290 VAL A C 1
ATOM 2200 O O . VAL A 1 302 ? -1.650 -4.028 -0.455 1.00 17.28 290 VAL A O 1
ATOM 2204 N N . LEU A 1 303 ? -0.693 -4.123 1.633 1.00 16.29 291 LEU A N 1
ATOM 2205 C CA . LEU A 1 303 ? 0.163 -2.919 1.424 1.00 14.16 291 LEU A CA 1
ATOM 2206 C C . LEU A 1 303 ? 0.947 -2.984 0.096 1.00 18.75 291 LEU A C 1
ATOM 2207 O O . LEU A 1 303 ? 1.079 -1.992 -0.637 1.00 18.84 291 LEU A O 1
ATOM 2212 N N . LEU A 1 304 ? 1.451 -4.140 -0.210 1.00 16.53 292 LEU A N 1
ATOM 2213 C CA . LEU A 1 304 ? 2.376 -4.298 -1.317 1.00 14.95 292 LEU A CA 1
ATOM 2214 C C . LEU A 1 304 ? 1.803 -5.050 -2.537 1.00 14.46 292 LEU A C 1
ATOM 2215 O O . LEU A 1 304 ? 2.524 -5.445 -3.429 1.00 17.20 292 LEU A O 1
ATOM 2220 N N . SER A 1 305 ? 0.483 -5.228 -2.528 1.00 19.86 293 SER A N 1
ATOM 2221 C CA . SER A 1 305 ? -0.288 -5.718 -3.664 1.00 18.91 293 SER A CA 1
ATOM 2222 C C . SER A 1 305 ? -0.242 -4.760 -4.831 1.00 20.09 293 SER A C 1
ATOM 2223 O O . SER A 1 305 ? -0.194 -3.572 -4.627 1.00 21.01 293 SER A O 1
ATOM 2226 N N . GLU A 1 306 ? -0.208 -5.301 -6.044 1.00 21.23 294 GLU A N 1
ATOM 2227 C CA . GLU A 1 306 ? -0.237 -4.484 -7.238 1.00 21.30 294 GLU A CA 1
ATOM 2228 C C . GLU A 1 306 ? -1.635 -3.928 -7.447 1.00 26.33 294 GLU A C 1
ATOM 2229 O O . GLU A 1 306 ? -2.640 -4.325 -6.828 1.00 26.08 294 GLU A O 1
ATOM 2236 N N . MET B 1 13 ? 42.941 -9.671 36.441 1.00 34.22 1 MET B N 1
ATOM 2237 C CA . MET B 1 13 ? 41.690 -9.299 37.186 1.00 32.41 1 MET B CA 1
ATOM 2238 C C . MET B 1 13 ? 40.483 -10.097 36.701 1.00 30.23 1 MET B C 1
ATOM 2239 O O . MET B 1 13 ? 40.073 -9.963 35.563 1.00 26.79 1 MET B O 1
ATOM 2244 N N . GLY B 1 14 ? 39.897 -10.908 37.569 1.00 27.28 2 GLY B N 1
ATOM 2245 C CA . GLY B 1 14 ? 38.783 -11.755 37.164 1.00 28.16 2 GLY B CA 1
ATOM 2246 C C . GLY B 1 14 ? 37.459 -11.017 36.963 1.00 29.03 2 GLY B C 1
ATOM 2247 O O . GLY B 1 14 ? 37.298 -9.851 37.358 1.00 25.50 2 GLY B O 1
ATOM 2248 N N . LEU B 1 15 ? 36.504 -11.720 36.360 1.00 29.54 3 LEU B N 1
ATOM 2249 C CA . LEU B 1 15 ? 35.189 -11.156 36.046 1.00 29.09 3 LEU B CA 1
ATOM 2250 C C . LEU B 1 15 ? 34.533 -10.412 37.209 1.00 27.70 3 LEU B C 1
ATOM 2251 O O . LEU B 1 15 ? 34.104 -9.269 37.060 1.00 29.65 3 LEU B O 1
ATOM 2255 N N . PHE B 1 16 ? 34.398 -11.073 38.347 1.00 26.23 4 PHE B N 1
ATOM 2256 C CA . PHE B 1 16 ? 33.787 -10.443 39.519 1.00 24.20 4 PHE B CA 1
ATOM 2257 C C . PHE B 1 16 ? 34.580 -9.233 40.059 1.00 24.82 4 PHE B C 1
ATOM 2258 O O . PHE B 1 16 ? 33.981 -8.207 40.407 1.00 27.10 4 PHE B O 1
ATOM 2266 N N . ASP B 1 17 ? 35.904 -9.314 40.071 1.00 24.38 5 ASP B N 1
ATOM 2267 C CA . ASP B 1 17 ? 36.758 -8.191 40.514 1.00 24.49 5 ASP B CA 1
ATOM 2268 C C . ASP B 1 17 ? 36.669 -7.032 39.518 1.00 24.07 5 ASP B C 1
ATOM 2269 O O . ASP B 1 17 ? 36.568 -5.864 39.897 1.00 25.37 5 ASP B O 1
ATOM 2274 N N . PHE B 1 18 ? 36.708 -7.380 38.242 1.00 23.09 6 PHE B N 1
ATOM 2275 C CA . PHE B 1 18 ? 36.453 -6.415 37.138 1.00 21.41 6 PHE B CA 1
ATOM 2276 C C . PHE B 1 18 ? 35.150 -5.651 37.348 1.00 22.81 6 PHE B C 1
ATOM 2277 O O . PHE B 1 18 ? 35.105 -4.418 37.189 1.00 22.14 6 PHE B O 1
ATOM 2285 N N . LEU B 1 19 ? 34.078 -6.391 37.656 1.00 23.38 7 LEU B N 1
ATOM 2286 C CA . LEU B 1 19 ? 32.772 -5.812 37.864 1.00 21.84 7 LEU B CA 1
ATOM 2287 C C . LEU B 1 19 ? 32.719 -5.009 39.166 1.00 16.77 7 LEU B C 1
ATOM 2288 O O . LEU B 1 19 ? 32.059 -3.961 39.207 1.00 17.90 7 LEU B O 1
ATOM 2293 N N . LYS B 1 20 ? 33.323 -5.528 40.228 1.00 21.48 8 LYS B N 1
ATOM 2294 C CA . LYS B 1 20 ? 33.504 -4.749 41.448 1.00 20.66 8 LYS B CA 1
ATOM 2295 C C . LYS B 1 20 ? 34.199 -3.407 41.215 1.00 21.84 8 LYS B C 1
ATOM 2296 O O . LYS B 1 20 ? 33.744 -2.388 41.734 1.00 25.47 8 LYS B O 1
ATOM 2302 N N . LYS B 1 21 ? 35.292 -3.382 40.453 1.00 19.95 9 LYS B N 1
ATOM 2303 C CA . LYS B 1 21 ? 35.937 -2.104 40.106 1.00 18.92 9 LYS B CA 1
ATOM 2304 C C . LYS B 1 21 ? 34.940 -1.239 39.326 1.00 17.44 9 LYS B C 1
ATOM 2305 O O . LYS B 1 21 ? 34.858 -0.017 39.519 1.00 20.37 9 LYS B O 1
ATOM 2311 N N . GLY B 1 22 ? 34.195 -1.872 38.435 1.00 18.67 10 GLY B N 1
ATOM 2312 C CA . GLY B 1 22 ? 33.274 -1.135 37.585 1.00 19.66 10 GLY B CA 1
ATOM 2313 C C . GLY B 1 22 ? 32.134 -0.493 38.348 1.00 20.13 10 GLY B C 1
ATOM 2314 O O . GLY B 1 22 ? 31.677 0.618 38.011 1.00 20.25 10 GLY B O 1
ATOM 2315 N N . LEU B 1 23 ? 31.633 -1.220 39.346 1.00 18.33 11 LEU B N 1
ATOM 2316 C CA . LEU B 1 23 ? 30.433 -0.794 40.018 1.00 16.07 11 LEU B CA 1
ATOM 2317 C C . LEU B 1 23 ? 30.675 -0.148 41.379 1.00 14.48 11 LEU B C 1
ATOM 2318 O O . LEU B 1 23 ? 29.725 0.267 42.048 1.00 18.85 11 LEU B O 1
ATOM 2323 N N . GLN B 1 24 ? 31.936 -0.002 41.783 1.00 18.14 12 GLN B N 1
ATOM 2324 C CA . GLN B 1 24 ? 32.257 0.526 43.111 1.00 18.30 12 GLN B CA 1
ATOM 2325 C C . GLN B 1 24 ? 31.520 1.830 43.417 1.00 20.56 12 GLN B C 1
ATOM 2326 O O . GLN B 1 24 ? 30.833 1.919 44.423 1.00 21.11 12 GLN B O 1
ATOM 2332 N N . LYS B 1 25 ? 31.612 2.824 42.541 1.00 19.80 13 LYS B N 1
ATOM 2333 C CA . LYS B 1 25 ? 30.974 4.106 42.827 1.00 17.84 13 LYS B CA 1
ATOM 2334 C C . LYS B 1 25 ? 29.464 4.000 42.807 1.00 17.03 13 LYS B C 1
ATOM 2335 O O . LYS B 1 25 ? 28.765 4.620 43.597 1.00 16.94 13 LYS B O 1
ATOM 2341 N N . THR B 1 26 ? 28.961 3.224 41.868 1.00 17.94 14 THR B N 1
ATOM 2342 C CA . THR B 1 26 ? 27.533 3.065 41.712 1.00 17.86 14 THR B CA 1
ATOM 2343 C C . THR B 1 26 ? 26.907 2.446 42.970 1.00 17.11 14 THR B C 1
ATOM 2344 O O . THR B 1 26 ? 25.810 2.791 43.386 1.00 16.95 14 THR B O 1
ATOM 2348 N N . LYS B 1 27 ? 27.622 1.502 43.556 1.00 17.29 15 LYS B N 1
ATOM 2349 C CA . LYS B 1 27 ? 27.202 0.837 44.769 1.00 17.29 15 LYS B CA 1
ATOM 2350 C C . LYS B 1 27 ? 27.380 1.750 45.984 1.00 16.38 15 LYS B C 1
ATOM 2351 O O . LYS B 1 27 ? 26.473 1.850 46.804 1.00 18.49 15 LYS B O 1
ATOM 2357 N N . GLU B 1 28 ? 28.546 2.392 46.101 1.00 18.02 16 GLU B N 1
ATOM 2358 C CA . GLU B 1 28 ? 28.827 3.332 47.193 1.00 18.74 16 GLU B CA 1
ATOM 2359 C C . GLU B 1 28 ? 27.756 4.406 47.317 1.00 15.84 16 GLU B C 1
ATOM 2360 O O . GLU B 1 28 ? 27.369 4.794 48.421 1.00 18.18 16 GLU B O 1
ATOM 2366 N N . THR B 1 29 ? 27.374 4.973 46.184 1.00 12.72 17 THR B N 1
ATOM 2367 C CA . THR B 1 29 ? 26.525 6.146 46.136 1.00 13.15 17 THR B CA 1
ATOM 2368 C C . THR B 1 29 ? 25.027 5.783 46.161 1.00 16.45 17 THR B C 1
ATOM 2369 O O . THR B 1 29 ? 24.258 6.456 46.833 1.00 18.70 17 THR B O 1
ATOM 2373 N N . PHE B 1 30 ? 24.610 4.722 45.436 1.00 17.47 18 PHE B N 1
ATOM 2374 C CA . PHE B 1 30 ? 23.189 4.450 45.275 1.00 15.22 18 PHE B CA 1
ATOM 2375 C C . PHE B 1 30 ? 22.723 3.065 45.654 1.00 15.12 18 PHE B C 1
ATOM 2376 O O . PHE B 1 30 ? 21.705 2.928 46.305 1.00 18.71 18 PHE B O 1
ATOM 2384 N N . PHE B 1 31 ? 23.381 2.043 45.122 1.00 19.36 19 PHE B N 1
ATOM 2385 C CA . PHE B 1 31 ? 22.802 0.691 45.176 1.00 18.93 19 PHE B CA 1
ATOM 2386 C C . PHE B 1 31 ? 23.086 -0.009 46.485 1.00 18.37 19 PHE B C 1
ATOM 2387 O O . PHE B 1 31 ? 22.440 -0.996 46.794 1.00 18.44 19 PHE B O 1
ATOM 2395 N N . GLY B 1 32 ? 24.042 0.483 47.255 1.00 21.05 20 GLY B N 1
ATOM 2396 C CA . GLY B 1 32 ? 24.149 0.084 48.670 1.00 20.60 20 GLY B CA 1
ATOM 2397 C C . GLY B 1 32 ? 22.889 0.509 49.394 1.00 20.39 20 GLY B C 1
ATOM 2398 O O . GLY B 1 32 ? 22.330 -0.259 50.172 1.00 21.28 20 GLY B O 1
ATOM 2399 N N . ARG B 1 33 ? 22.414 1.730 49.123 1.00 19.46 21 ARG B N 1
ATOM 2400 C CA . ARG B 1 33 ? 21.131 2.169 49.693 1.00 18.82 21 ARG B CA 1
ATOM 2401 C C . ARG B 1 33 ? 19.962 1.327 49.185 1.00 18.15 21 ARG B C 1
ATOM 2402 O O . ARG B 1 33 ? 19.018 1.095 49.918 1.00 19.50 21 ARG B O 1
ATOM 2410 N N . VAL B 1 34 ? 19.992 0.941 47.902 1.00 18.24 22 VAL B N 1
ATOM 2411 C CA . VAL B 1 34 ? 18.923 0.081 47.328 1.00 15.40 22 VAL B CA 1
ATOM 2412 C C . VAL B 1 34 ? 18.890 -1.273 48.039 1.00 21.48 22 VAL B C 1
ATOM 2413 O O . VAL B 1 34 ? 17.826 -1.744 48.478 1.00 21.76 22 VAL B O 1
ATOM 2417 N N . VAL B 1 35 ? 20.070 -1.865 48.205 1.00 20.22 23 VAL B N 1
ATOM 2418 C CA . VAL B 1 35 ? 20.158 -3.178 48.813 1.00 19.14 23 VAL B CA 1
ATOM 2419 C C . VAL B 1 35 ? 19.629 -3.091 50.233 1.00 21.24 23 VAL B C 1
ATOM 2420 O O . VAL B 1 35 ? 18.834 -3.936 50.653 1.00 23.52 23 VAL B O 1
ATOM 2424 N N . LYS B 1 36 ? 20.060 -2.058 50.970 1.00 22.52 24 LYS B N 1
ATOM 2425 C CA . LYS B 1 36 ? 19.647 -1.850 52.365 1.00 24.51 24 LYS B CA 1
ATOM 2426 C C . LYS B 1 36 ? 18.152 -1.622 52.481 1.00 21.92 24 LYS B C 1
ATOM 2427 O O . LYS B 1 36 ? 17.526 -2.110 53.415 1.00 21.27 24 LYS B O 1
ATOM 2433 N N . LEU B 1 37 ? 17.594 -0.866 51.538 1.00 20.79 25 LEU B N 1
ATOM 2434 C CA . LEU B 1 37 ? 16.173 -0.535 51.558 1.00 20.07 25 LEU B CA 1
ATOM 2435 C C . LEU B 1 37 ? 15.300 -1.789 51.345 1.00 21.34 25 LEU B C 1
ATOM 2436 O O . LEU B 1 37 ? 14.261 -1.950 51.989 1.00 23.25 25 LEU B O 1
ATOM 2441 N N . LEU B 1 38 ? 15.739 -2.682 50.448 1.00 20.24 26 LEU B N 1
ATOM 2442 C CA . LEU B 1 38 ? 14.873 -3.759 49.977 1.00 19.56 26 LEU B CA 1
ATOM 2443 C C . LEU B 1 38 ? 15.045 -5.112 50.669 1.00 21.99 26 LEU B C 1
ATOM 2444 O O . LEU B 1 38 ? 14.113 -5.944 50.618 1.00 22.88 26 LEU B O 1
ATOM 2449 N N . LYS B 1 39 ? 16.231 -5.377 51.218 1.00 19.57 27 LYS B N 1
ATOM 2450 C CA . LYS B 1 39 ? 16.609 -6.760 51.519 1.00 24.18 27 LYS B CA 1
ATOM 2451 C C . LYS B 1 39 ? 15.729 -7.200 52.660 1.00 26.47 27 LYS B C 1
ATOM 2452 O O . LYS B 1 39 ? 15.727 -6.557 53.696 1.00 24.49 27 LYS B O 1
ATOM 2458 N N . GLY B 1 40 ? 14.945 -8.253 52.436 1.00 30.38 28 GLY B N 1
ATOM 2459 C CA . GLY B 1 40 ? 14.066 -8.818 53.472 1.00 32.99 28 GLY B CA 1
ATOM 2460 C C . GLY B 1 40 ? 12.799 -8.026 53.725 1.00 34.03 28 GLY B C 1
ATOM 2461 O O . GLY B 1 40 ? 12.146 -8.215 54.757 1.00 35.93 28 GLY B O 1
ATOM 2462 N N . LYS B 1 41 ? 12.445 -7.148 52.791 1.00 34.98 29 LYS B N 1
ATOM 2463 C CA . LYS B 1 41 ? 11.312 -6.254 52.970 1.00 36.13 29 LYS B CA 1
ATOM 2464 C C . LYS B 1 41 ? 10.265 -6.490 51.886 1.00 37.31 29 LYS B C 1
ATOM 2465 O O . LYS B 1 41 ? 10.452 -7.301 50.975 1.00 35.48 29 LYS B O 1
ATOM 2469 N N . LYS B 1 42 ? 9.153 -5.776 52.005 1.00 38.55 30 LYS B N 1
ATOM 2470 C CA . LYS B 1 42 ? 8.108 -5.804 51.001 1.00 39.38 30 LYS B CA 1
ATOM 2471 C C . LYS B 1 42 ? 7.954 -4.392 50.462 1.00 39.72 30 LYS B C 1
ATOM 2472 O O . LYS B 1 42 ? 8.246 -3.416 51.159 1.00 40.71 30 LYS B O 1
ATOM 2474 N N . LEU B 1 43 ? 7.527 -4.273 49.212 1.00 39.87 31 LEU B N 1
ATOM 2475 C CA . LEU B 1 43 ? 7.423 -2.962 48.592 1.00 39.81 31 LEU B CA 1
ATOM 2476 C C . LEU B 1 43 ? 6.143 -2.252 49.026 1.00 38.32 31 LEU B C 1
ATOM 2477 O O . LEU B 1 43 ? 5.159 -2.185 48.270 1.00 37.77 31 LEU B O 1
ATOM 2482 N N . ASP B 1 44 ? 6.159 -1.720 50.243 1.00 36.27 32 ASP B N 1
ATOM 2483 C CA . ASP B 1 44 ? 5.090 -0.845 50.703 1.00 34.80 32 ASP B CA 1
ATOM 2484 C C . ASP B 1 44 ? 5.267 0.534 50.050 1.00 36.19 32 ASP B C 1
ATOM 2485 O O . ASP B 1 44 ? 6.241 0.761 49.314 1.00 37.00 32 ASP B O 1
ATOM 2490 N N . ASP B 1 45 ? 4.328 1.445 50.289 1.00 35.36 33 ASP B N 1
ATOM 2491 C CA . ASP B 1 45 ? 4.313 2.721 49.568 1.00 34.06 33 ASP B CA 1
ATOM 2492 C C . ASP B 1 45 ? 5.568 3.537 49.822 1.00 32.50 33 ASP B C 1
ATOM 2493 O O . ASP B 1 45 ? 6.137 4.131 48.903 1.00 32.56 33 ASP B O 1
ATOM 2498 N N . GLU B 1 46 ? 5.994 3.534 51.076 1.00 31.61 34 GLU B N 1
ATOM 2499 C CA . GLU B 1 46 ? 7.124 4.321 51.542 1.00 31.62 34 GLU B CA 1
ATOM 2500 C C . GLU B 1 46 ? 8.417 3.840 50.921 1.00 30.31 34 GLU B C 1
ATOM 2501 O O . GLU B 1 46 ? 9.202 4.623 50.426 1.00 30.05 34 GLU B O 1
ATOM 2507 N N . THR B 1 47 ? 8.640 2.537 50.968 1.00 28.74 35 THR B N 1
ATOM 2508 C CA . THR B 1 47 ? 9.766 1.915 50.297 1.00 28.12 35 THR B CA 1
ATOM 2509 C C . THR B 1 47 ? 9.709 2.150 48.773 1.00 29.59 35 THR B C 1
ATOM 2510 O O . THR B 1 47 ? 10.744 2.346 48.139 1.00 29.49 35 THR B O 1
ATOM 2514 N N . ARG B 1 48 ? 8.506 2.153 48.203 1.00 31.79 36 ARG B N 1
ATOM 2515 C CA . ARG B 1 48 ? 8.332 2.404 46.767 1.00 31.46 36 ARG B CA 1
ATOM 2516 C C . ARG B 1 48 ? 8.864 3.781 46.351 1.00 29.29 36 ARG B C 1
ATOM 2517 O O . ARG B 1 48 ? 9.639 3.909 45.384 1.00 30.14 36 ARG B O 1
ATOM 2525 N N . GLU B 1 49 ? 8.426 4.793 47.083 1.00 30.15 37 GLU B N 1
ATOM 2526 C CA . GLU B 1 49 ? 8.822 6.177 46.860 1.00 30.98 37 GLU B CA 1
ATOM 2527 C C . GLU B 1 49 ? 10.321 6.401 47.057 1.00 29.68 37 GLU B C 1
ATOM 2528 O O . GLU B 1 49 ? 10.966 7.098 46.272 1.00 24.69 37 GLU B O 1
ATOM 2534 N N . GLU B 1 50 ? 10.870 5.796 48.105 1.00 28.27 38 GLU B N 1
ATOM 2535 C CA . GLU B 1 50 ? 12.308 5.848 48.325 1.00 29.20 38 GLU B CA 1
ATOM 2536 C C . GLU B 1 50 ? 13.073 5.175 47.191 1.00 25.79 38 GLU B C 1
ATOM 2537 O O . GLU B 1 50 ? 14.065 5.719 46.707 1.00 27.93 38 GLU B O 1
ATOM 2543 N N . LEU B 1 51 ? 12.603 4.002 46.772 1.00 26.76 39 LEU B N 1
ATOM 2544 C CA . LEU B 1 51 ? 13.221 3.250 45.698 1.00 23.70 39 LEU B CA 1
ATOM 2545 C C . LEU B 1 51 ? 13.238 4.055 44.395 1.00 23.76 39 LEU B C 1
ATOM 2546 O O . LEU B 1 51 ? 14.254 4.136 43.702 1.00 22.04 39 LEU B O 1
ATOM 2551 N N . GLU B 1 52 ? 12.097 4.656 44.097 1.00 20.26 40 GLU B N 1
ATOM 2552 C CA . GLU B 1 52 ? 11.908 5.490 42.921 1.00 19.25 40 GLU B CA 1
ATOM 2553 C C . GLU B 1 52 ? 12.918 6.621 42.800 1.00 19.20 40 GLU B C 1
ATOM 2554 O O . GLU B 1 52 ? 13.558 6.801 41.781 1.00 23.19 40 GLU B O 1
ATOM 2560 N N . GLU B 1 53 ? 13.065 7.387 43.876 1.00 23.55 41 GLU B N 1
ATOM 2561 C CA . GLU B 1 53 ? 14.013 8.478 43.861 1.00 20.79 41 GLU B CA 1
ATOM 2562 C C . GLU B 1 53 ? 15.461 7.976 43.741 1.00 20.35 41 GLU B C 1
ATOM 2563 O O . GLU B 1 53 ? 16.268 8.638 43.133 1.00 20.29 41 GLU B O 1
ATOM 2569 N N . LEU B 1 54 ? 15.790 6.840 44.378 1.00 22.23 42 LEU B N 1
ATOM 2570 C CA . LEU B 1 54 ? 17.121 6.235 44.234 1.00 21.83 42 LEU B CA 1
ATOM 2571 C C . LEU B 1 54 ? 17.410 5.913 42.797 1.00 20.00 42 LEU B C 1
ATOM 2572 O O . LEU B 1 54 ? 18.401 6.363 42.247 1.00 20.71 42 LEU B O 1
ATOM 2577 N N . LEU B 1 55 ? 16.515 5.177 42.157 1.00 20.55 43 LEU B N 1
ATOM 2578 C CA . LEU B 1 55 ? 16.777 4.727 40.795 1.00 17.92 43 LEU B CA 1
ATOM 2579 C C . LEU B 1 55 ? 16.894 5.900 39.796 1.00 18.06 43 LEU B C 1
ATOM 2580 O O . LEU B 1 55 ? 17.766 5.885 38.914 1.00 19.88 43 LEU B O 1
ATOM 2585 N N . ILE B 1 56 ? 16.027 6.900 39.953 1.00 19.69 44 ILE B N 1
ATOM 2586 C CA . ILE B 1 56 ? 16.074 8.126 39.132 1.00 17.84 44 ILE B CA 1
ATOM 2587 C C . ILE B 1 56 ? 17.417 8.859 39.353 1.00 19.59 44 ILE B C 1
ATOM 2588 O O . ILE B 1 56 ? 18.103 9.281 38.409 1.00 20.75 44 ILE B O 1
ATOM 2593 N N . GLN B 1 57 ? 17.826 8.994 40.601 1.00 19.70 45 GLN B N 1
ATOM 2594 C CA . GLN B 1 57 ? 19.080 9.687 40.880 1.00 17.73 45 GLN B CA 1
ATOM 2595 C C . GLN B 1 57 ? 20.207 8.857 40.309 1.00 15.32 45 GLN B C 1
ATOM 2596 O O . GLN B 1 57 ? 21.251 9.402 39.893 1.00 16.75 45 GLN B O 1
ATOM 2602 N N . ALA B 1 58 ? 19.993 7.531 40.293 1.00 17.36 46 ALA B N 1
ATOM 2603 C CA . ALA B 1 58 ? 21.000 6.583 39.823 1.00 15.83 46 ALA B CA 1
ATOM 2604 C C . ALA B 1 58 ? 21.018 6.441 38.294 1.00 18.25 46 ALA B C 1
ATOM 2605 O O . ALA B 1 58 ? 21.726 5.623 37.734 1.00 19.15 46 ALA B O 1
ATOM 2607 N N . ASP B 1 59 ? 20.227 7.261 37.596 1.00 20.07 47 ASP B N 1
ATOM 2608 C CA . ASP B 1 59 ? 20.230 7.291 36.106 1.00 18.03 47 ASP B CA 1
ATOM 2609 C C . ASP B 1 59 ? 19.579 6.098 35.407 1.00 21.41 47 ASP B C 1
ATOM 2610 O O . ASP B 1 59 ? 19.805 5.831 34.218 1.00 20.47 47 ASP B O 1
ATOM 2615 N N . VAL B 1 60 ? 18.757 5.390 36.151 1.00 18.61 48 VAL B N 1
ATOM 2616 C CA . VAL B 1 60 ? 18.008 4.287 35.565 1.00 16.86 48 VAL B CA 1
ATOM 2617 C C . VAL B 1 60 ? 16.927 4.896 34.649 1.00 19.90 48 VAL B C 1
ATOM 2618 O O . VAL B 1 60 ? 16.423 4.221 33.727 1.00 20.50 48 VAL B O 1
ATOM 2622 N N . GLY B 1 61 ? 16.550 6.137 34.901 1.00 19.51 49 GLY B N 1
ATOM 2623 C CA . GLY B 1 61 ? 15.662 6.847 33.929 1.00 22.84 49 GLY B CA 1
ATOM 2624 C C . GLY B 1 61 ? 14.192 6.606 34.210 1.00 15.97 49 GLY B C 1
ATOM 2625 O O . GLY B 1 61 ? 13.791 5.657 34.932 1.00 17.23 49 GLY B O 1
ATOM 2626 N N . VAL B 1 62 ? 13.378 7.477 33.621 1.00 18.01 50 VAL B N 1
ATOM 2627 C CA . VAL B 1 62 ? 11.967 7.551 33.935 1.00 17.06 50 VAL B CA 1
ATOM 2628 C C . VAL B 1 62 ? 11.198 6.289 33.589 1.00 17.93 50 VAL B C 1
ATOM 2629 O O . VAL B 1 62 ? 10.474 5.694 34.438 1.00 17.36 50 VAL B O 1
ATOM 2633 N N . GLU B 1 63 ? 11.340 5.869 32.336 1.00 19.93 51 GLU B N 1
ATOM 2634 C CA . GLU B 1 63 ? 10.609 4.709 31.843 1.00 20.38 51 GLU B CA 1
ATOM 2635 C C . GLU B 1 63 ? 11.018 3.466 32.594 1.00 21.91 51 GLU B C 1
ATOM 2636 O O . GLU B 1 63 ? 10.164 2.760 33.149 1.00 19.57 51 GLU B O 1
ATOM 2642 N N . THR B 1 64 ? 12.328 3.184 32.638 1.00 20.08 52 THR B N 1
ATOM 2643 C CA . THR B 1 64 ? 12.789 1.950 33.304 1.00 19.11 52 THR B CA 1
ATOM 2644 C C . THR B 1 64 ? 12.541 1.895 34.812 1.00 21.03 52 THR B C 1
ATOM 2645 O O . THR B 1 64 ? 12.248 0.841 35.371 1.00 21.15 52 THR B O 1
ATOM 2649 N N . THR B 1 65 ? 12.632 3.031 35.526 1.00 18.40 53 THR B N 1
ATOM 2650 C CA . THR B 1 65 ? 12.287 3.009 36.951 1.00 18.33 53 THR B CA 1
ATOM 2651 C C . THR B 1 65 ? 10.830 2.634 37.192 1.00 16.63 53 THR B C 1
ATOM 2652 O O . THR B 1 65 ? 10.499 1.826 38.061 1.00 19.38 53 THR B O 1
ATOM 2656 N N . GLU B 1 66 ? 9.932 3.231 36.426 1.00 15.58 54 GLU B N 1
ATOM 2657 C CA . GLU B 1 66 ? 8.534 2.869 36.552 1.00 14.76 54 GLU B CA 1
ATOM 2658 C C . GLU B 1 66 ? 8.280 1.381 36.252 1.00 19.22 54 GLU B C 1
ATOM 2659 O O . GLU B 1 66 ? 7.462 0.743 36.905 1.00 20.72 54 GLU B O 1
ATOM 2665 N N . TYR B 1 67 ? 8.953 0.880 35.220 1.00 20.02 55 TYR B N 1
ATOM 2666 C CA . TYR B 1 67 ? 8.770 -0.497 34.823 1.00 22.74 55 TYR B CA 1
ATOM 2667 C C . TYR B 1 67 ? 9.167 -1.379 35.973 1.00 23.29 55 TYR B C 1
ATOM 2668 O O . TYR B 1 67 ? 8.444 -2.302 36.337 1.00 22.97 55 TYR B O 1
ATOM 2677 N N . ILE B 1 68 ? 10.284 -1.053 36.628 1.00 18.73 56 ILE B N 1
ATOM 2678 C CA . ILE B 1 68 ? 10.764 -1.841 37.761 1.00 20.56 56 ILE B CA 1
ATOM 2679 C C . ILE B 1 68 ? 9.826 -1.819 38.923 1.00 23.30 56 ILE B C 1
ATOM 2680 O O . ILE B 1 68 ? 9.566 -2.850 39.539 1.00 23.87 56 ILE B O 1
ATOM 2685 N N . LEU B 1 69 ? 9.322 -0.643 39.253 1.00 20.49 57 LEU B N 1
ATOM 2686 C CA . LEU B 1 69 ? 8.297 -0.507 40.271 1.00 20.15 57 LEU B CA 1
ATOM 2687 C C . LEU B 1 69 ? 7.007 -1.287 39.969 1.00 19.37 57 LEU B C 1
ATOM 2688 O O . LEU B 1 69 ? 6.380 -1.882 40.882 1.00 19.35 57 LEU B O 1
ATOM 2693 N N . GLU B 1 70 ? 6.605 -1.263 38.704 1.00 22.27 58 GLU B N 1
ATOM 2694 C CA . GLU B 1 70 ? 5.422 -2.020 38.292 1.00 19.18 58 GLU B CA 1
ATOM 2695 C C . GLU B 1 70 ? 5.702 -3.494 38.453 1.00 20.16 58 GLU B C 1
ATOM 2696 O O . GLU B 1 70 ? 4.921 -4.171 39.116 1.00 22.56 58 GLU B O 1
ATOM 2702 N N . ARG B 1 71 ? 6.822 -3.972 37.901 1.00 22.06 59 ARG B N 1
ATOM 2703 C CA . ARG B 1 71 ? 7.190 -5.403 38.069 1.00 22.44 59 ARG B CA 1
ATOM 2704 C C . ARG B 1 71 ? 7.356 -5.784 39.523 1.00 22.70 59 ARG B C 1
ATOM 2705 O O . ARG B 1 71 ? 6.896 -6.859 39.910 1.00 25.19 59 ARG B O 1
ATOM 2713 N N . LEU B 1 72 ? 7.991 -4.934 40.336 1.00 21.93 60 LEU B N 1
ATOM 2714 C CA . LEU B 1 72 ? 8.169 -5.241 41.776 1.00 25.67 60 LEU B CA 1
ATOM 2715 C C . LEU B 1 72 ? 6.850 -5.349 42.524 1.00 28.48 60 LEU B C 1
ATOM 2716 O O . LEU B 1 72 ? 6.704 -6.165 43.440 1.00 30.70 60 LEU B O 1
ATOM 2721 N N . GLU B 1 73 ? 5.880 -4.543 42.105 1.00 29.67 61 GLU B N 1
ATOM 2722 C CA . GLU B 1 73 ? 4.560 -4.520 42.718 1.00 28.02 61 GLU B CA 1
ATOM 2723 C C . GLU B 1 73 ? 3.742 -5.813 42.521 1.00 26.84 61 GLU B C 1
ATOM 2724 O O . GLU B 1 73 ? 2.766 -6.015 43.216 1.00 28.10 61 GLU B O 1
ATOM 2730 N N . GLU B 1 74 ? 4.120 -6.661 41.566 1.00 28.10 62 GLU B N 1
ATOM 2731 C CA . GLU B 1 74 ? 3.380 -7.893 41.287 1.00 30.35 62 GLU B CA 1
ATOM 2732 C C . GLU B 1 74 ? 3.831 -9.074 42.129 1.00 32.40 62 GLU B C 1
ATOM 2733 O O . GLU B 1 74 ? 3.220 -10.144 42.037 1.00 31.25 62 GLU B O 1
ATOM 2739 N N . LYS B 1 75 ? 4.924 -8.906 42.883 1.00 35.61 63 LYS B N 1
ATOM 2740 C CA . LYS B 1 75 ? 5.457 -9.977 43.744 1.00 40.06 63 LYS B CA 1
ATOM 2741 C C . LYS B 1 75 ? 5.328 -9.608 45.208 1.00 41.00 63 LYS B C 1
ATOM 2742 O O . LYS B 1 75 ? 5.182 -8.437 45.542 1.00 42.60 63 LYS B O 1
ATOM 2748 N N . ASP B 1 76 ? 5.357 -10.607 46.087 1.00 42.41 64 ASP B N 1
ATOM 2749 C CA . ASP B 1 76 ? 5.227 -10.341 47.525 1.00 43.06 64 ASP B CA 1
ATOM 2750 C C . ASP B 1 76 ? 6.243 -11.084 48.416 1.00 42.29 64 ASP B C 1
ATOM 2751 O O . ASP B 1 76 ? 6.059 -11.169 49.646 1.00 42.95 64 ASP B O 1
ATOM 2756 N N . GLY B 1 77 ? 7.311 -11.607 47.806 1.00 38.04 65 GLY B N 1
ATOM 2757 C CA . GLY B 1 77 ? 8.461 -12.092 48.569 1.00 34.61 65 GLY B CA 1
ATOM 2758 C C . GLY B 1 77 ? 9.491 -10.992 48.791 1.00 32.48 65 GLY B C 1
ATOM 2759 O O . GLY B 1 77 ? 9.184 -9.790 48.713 1.00 30.99 65 GLY B O 1
ATOM 2760 N N . ASP B 1 78 ? 10.718 -11.406 49.097 1.00 28.25 66 ASP B N 1
ATOM 2761 C CA . ASP B 1 78 ? 11.816 -10.462 49.322 1.00 24.14 66 ASP B CA 1
ATOM 2762 C C . ASP B 1 78 ? 11.926 -9.525 48.152 1.00 21.84 66 ASP B C 1
ATOM 2763 O O . ASP B 1 78 ? 12.197 -9.986 47.044 1.00 17.40 66 ASP B O 1
ATOM 2768 N N . ALA B 1 79 ? 11.744 -8.218 48.380 1.00 20.16 67 ALA B N 1
ATOM 2769 C CA . ALA B 1 79 ? 11.800 -7.253 47.291 1.00 18.05 67 ALA B CA 1
ATOM 2770 C C . ALA B 1 79 ? 13.168 -7.234 46.631 1.00 14.52 67 ALA B C 1
ATOM 2771 O O . ALA B 1 79 ? 13.272 -6.991 45.440 1.00 19.13 67 ALA B O 1
ATOM 2773 N N . LEU B 1 80 ? 14.228 -7.431 47.409 1.00 16.80 68 LEU B N 1
ATOM 2774 C CA . LEU B 1 80 ? 15.565 -7.410 46.836 1.00 18.36 68 LEU B CA 1
ATOM 2775 C C . LEU B 1 80 ? 15.776 -8.581 45.860 1.00 20.75 68 LEU B C 1
ATOM 2776 O O . LEU B 1 80 ? 16.356 -8.388 44.819 1.00 16.02 68 LEU B O 1
ATOM 2781 N N . GLU B 1 81 ? 15.308 -9.775 46.209 1.00 19.54 69 GLU B N 1
ATOM 2782 C CA . GLU B 1 81 ? 15.447 -10.924 45.306 1.00 19.64 69 GLU B CA 1
ATOM 2783 C C . GLU B 1 81 ? 14.628 -10.673 44.027 1.00 18.22 69 GLU B C 1
ATOM 2784 O O . GLU B 1 81 ? 15.078 -10.978 42.902 1.00 19.50 69 GLU B O 1
ATOM 2790 N N . SER B 1 82 ? 13.437 -10.089 44.199 1.00 17.58 70 SER B N 1
ATOM 2791 C CA . SER B 1 82 ? 12.601 -9.720 43.046 1.00 18.43 70 SER B CA 1
ATOM 2792 C C . SER B 1 82 ? 13.327 -8.724 42.152 1.00 16.73 70 SER B C 1
ATOM 2793 O O . SER B 1 82 ? 13.362 -8.899 40.939 1.00 17.24 70 SER B O 1
ATOM 2796 N N . LEU B 1 83 ? 13.885 -7.667 42.744 1.00 16.78 71 LEU B N 1
ATOM 2797 C CA . LEU B 1 83 ? 14.651 -6.690 41.929 1.00 16.80 71 LEU B CA 1
ATOM 2798 C C . LEU B 1 83 ? 15.741 -7.378 41.091 1.00 18.14 71 LEU B C 1
ATOM 2799 O O . LEU B 1 83 ? 15.895 -7.114 39.879 1.00 19.01 71 LEU B O 1
ATOM 2804 N N . LYS B 1 84 ? 16.494 -8.310 41.711 1.00 18.70 72 LYS B N 1
ATOM 2805 C CA . LYS B 1 84 ? 17.510 -9.088 40.977 1.00 19.77 72 LYS B CA 1
ATOM 2806 C C . LYS B 1 84 ? 16.922 -9.714 39.711 1.00 16.94 72 LYS B C 1
ATOM 2807 O O . LYS B 1 84 ? 17.470 -9.571 38.597 1.00 21.72 72 LYS B O 1
ATOM 2813 N N . GLU B 1 85 ? 15.797 -10.379 39.917 1.00 17.68 73 GLU B N 1
ATOM 2814 C CA . GLU B 1 85 ? 15.087 -11.076 38.840 1.00 18.79 73 GLU B CA 1
ATOM 2815 C C . GLU B 1 85 ? 14.628 -10.099 37.752 1.00 20.19 73 GLU B C 1
ATOM 2816 O O . GLU B 1 85 ? 14.779 -10.399 36.570 1.00 22.20 73 GLU B O 1
ATOM 2822 N N . ILE B 1 86 ? 14.056 -8.969 38.171 1.00 18.75 74 ILE B N 1
ATOM 2823 C CA . ILE B 1 86 ? 13.545 -7.931 37.265 1.00 18.02 74 ILE B CA 1
ATOM 2824 C C . ILE B 1 86 ? 14.691 -7.313 36.479 1.00 19.69 74 ILE B C 1
ATOM 2825 O O . ILE B 1 86 ? 14.652 -7.202 35.223 1.00 20.13 74 ILE B O 1
ATOM 2830 N N . ILE B 1 87 ? 15.737 -6.908 37.190 1.00 18.63 75 ILE B N 1
ATOM 2831 C CA . ILE B 1 87 ? 16.870 -6.312 36.537 1.00 20.35 75 ILE B CA 1
ATOM 2832 C C . ILE B 1 87 ? 17.503 -7.319 35.557 1.00 25.16 75 ILE B C 1
ATOM 2833 O O . ILE B 1 87 ? 17.939 -6.960 34.452 1.00 22.51 75 ILE B O 1
ATOM 2838 N N . LEU B 1 88 ? 17.547 -8.582 35.946 1.00 24.58 76 LEU B N 1
ATOM 2839 C CA . LEU B 1 88 ? 18.137 -9.590 35.080 1.00 24.48 76 LEU B CA 1
ATOM 2840 C C . LEU B 1 88 ? 17.342 -9.712 33.808 1.00 25.13 76 LEU B C 1
ATOM 2841 O O . LEU B 1 88 ? 17.907 -9.831 32.740 1.00 28.96 76 LEU B O 1
ATOM 2846 N N . GLU B 1 89 ? 16.022 -9.679 33.914 1.00 23.85 77 GLU B N 1
ATOM 2847 C CA . GLU B 1 89 ? 15.182 -9.726 32.720 1.00 25.27 77 GLU B CA 1
ATOM 2848 C C . GLU B 1 89 ? 15.474 -8.560 31.833 1.00 24.00 77 GLU B C 1
ATOM 2849 O O . GLU B 1 89 ? 15.460 -8.719 30.610 1.00 25.96 77 GLU B O 1
ATOM 2855 N N . ILE B 1 90 ? 15.664 -7.387 32.427 1.00 21.64 78 ILE B N 1
ATOM 2856 C CA . ILE B 1 90 ? 15.909 -6.172 31.598 1.00 26.43 78 ILE B CA 1
ATOM 2857 C C . ILE B 1 90 ? 17.157 -6.368 30.762 1.00 23.48 78 ILE B C 1
ATOM 2858 O O . ILE B 1 90 ? 17.218 -5.915 29.600 1.00 26.69 78 ILE B O 1
ATOM 2863 N N . LEU B 1 91 ? 18.166 -7.015 31.341 1.00 25.69 79 LEU B N 1
ATOM 2864 C CA . LEU B 1 91 ? 19.501 -7.078 30.767 1.00 27.02 79 LEU B CA 1
ATOM 2865 C C . LEU B 1 91 ? 19.829 -8.409 30.074 1.00 33.87 79 LEU B C 1
ATOM 2866 O O . LEU B 1 91 ? 20.939 -8.571 29.598 1.00 39.44 79 LEU B O 1
ATOM 2871 N N . ASN B 1 92 ? 18.892 -9.349 30.026 1.00 36.32 80 ASN B N 1
ATOM 2872 C CA . ASN B 1 92 ? 19.167 -10.665 29.412 1.00 39.40 80 ASN B CA 1
ATOM 2873 C C . ASN B 1 92 ? 18.721 -10.688 27.964 1.00 39.59 80 ASN B C 1
ATOM 2874 O O . ASN B 1 92 ? 17.645 -11.202 27.608 1.00 41.84 80 ASN B O 1
ATOM 2879 N N . PHE B 1 93 ? 19.577 -10.095 27.146 1.00 38.21 81 PHE B N 1
ATOM 2880 C CA . PHE B 1 93 ? 19.416 -10.065 25.695 1.00 36.09 81 PHE B CA 1
ATOM 2881 C C . PHE B 1 93 ? 20.492 -10.996 25.191 1.00 36.36 81 PHE B C 1
ATOM 2882 O O . PHE B 1 93 ? 21.337 -11.473 25.986 1.00 37.41 81 PHE B O 1
ATOM 2890 N N . ASP B 1 94 ? 20.471 -11.260 23.889 1.00 33.30 82 ASP B N 1
ATOM 2891 C CA . ASP B 1 94 ? 21.524 -12.058 23.301 1.00 33.34 82 ASP B CA 1
ATOM 2892 C C . ASP B 1 94 ? 22.718 -11.118 23.226 1.00 29.42 82 ASP B C 1
ATOM 2893 O O . ASP B 1 94 ? 22.698 -10.105 22.527 1.00 29.24 82 ASP B O 1
ATOM 2898 N N . THR B 1 95 ? 23.734 -11.464 23.995 1.00 26.12 83 THR B N 1
ATOM 2899 C CA . THR B 1 95 ? 24.934 -10.651 24.084 1.00 24.31 83 THR B CA 1
ATOM 2900 C C . THR B 1 95 ? 25.986 -11.071 23.075 1.00 26.40 83 THR B C 1
ATOM 2901 O O . THR B 1 95 ? 27.017 -10.399 22.947 1.00 30.55 83 THR B O 1
ATOM 2905 N N . LYS B 1 96 ? 25.724 -12.121 22.309 1.00 26.10 84 LYS B N 1
ATOM 2906 C CA . LYS B 1 96 ? 26.761 -12.663 21.469 1.00 28.75 84 LYS B CA 1
ATOM 2907 C C . LYS B 1 96 ? 26.845 -11.856 20.204 1.00 27.28 84 LYS B C 1
ATOM 2908 O O . LYS B 1 96 ? 25.905 -11.192 19.796 1.00 25.60 84 LYS B O 1
ATOM 2911 N N . LEU B 1 97 ? 28.030 -11.890 19.629 1.00 29.22 85 LEU B N 1
ATOM 2912 C CA . LEU B 1 97 ? 28.290 -11.247 18.379 1.00 29.71 85 LEU B CA 1
ATOM 2913 C C . LEU B 1 97 ? 27.692 -12.088 17.271 1.00 30.11 85 LEU B C 1
ATOM 2914 O O . LEU B 1 97 ? 27.555 -13.310 17.415 1.00 29.66 85 LEU B O 1
ATOM 2919 N N . ASN B 1 98 ? 27.407 -11.411 16.153 1.00 30.15 86 ASN B N 1
ATOM 2920 C CA . ASN B 1 98 ? 26.758 -11.992 14.993 1.00 31.40 86 ASN B CA 1
ATOM 2921 C C . ASN B 1 98 ? 27.829 -12.425 14.026 1.00 27.34 86 ASN B C 1
ATOM 2922 O O . ASN B 1 98 ? 27.970 -11.879 12.919 1.00 25.72 86 ASN B O 1
ATOM 2927 N N . VAL B 1 99 ? 28.643 -13.382 14.429 1.00 29.34 87 VAL B N 1
ATOM 2928 C CA . VAL B 1 99 ? 29.719 -13.842 13.566 1.00 25.25 87 VAL B CA 1
ATOM 2929 C C . VAL B 1 99 ? 29.087 -14.596 12.379 1.00 26.85 87 VAL B C 1
ATOM 2930 O O . VAL B 1 99 ? 28.252 -15.497 12.592 1.00 28.03 87 VAL B O 1
ATOM 2934 N N . PRO B 1 100 ? 29.497 -14.255 11.153 1.00 24.28 88 PRO B N 1
ATOM 2935 C CA . PRO B 1 100 ? 29.039 -14.955 9.949 1.00 23.78 88 PRO B CA 1
ATOM 2936 C C . PRO B 1 100 ? 29.741 -16.322 9.777 1.00 24.46 88 PRO B C 1
ATOM 2937 O O . PRO B 1 100 ? 30.805 -16.540 10.343 1.00 27.66 88 PRO B O 1
ATOM 2941 N N . PRO B 1 101 ? 29.099 -17.249 9.086 1.00 25.73 89 PRO B N 1
ATOM 2942 C CA . PRO B 1 101 ? 29.700 -18.565 8.791 1.00 27.39 89 PRO B CA 1
ATOM 2943 C C . PRO B 1 101 ? 31.072 -18.473 8.113 1.00 28.29 89 PRO B C 1
ATOM 2944 O O . PRO B 1 101 ? 31.973 -19.227 8.493 1.00 34.63 89 PRO B O 1
ATOM 2948 N N . GLU B 1 102 ? 31.220 -17.581 7.129 1.00 26.41 90 GLU B N 1
ATOM 2949 C CA . GLU B 1 102 ? 32.483 -17.396 6.429 1.00 27.82 90 GLU B CA 1
ATOM 2950 C C . GLU B 1 102 ? 33.035 -16.001 6.679 1.00 26.81 90 GLU B C 1
ATOM 2951 O O . GLU B 1 102 ? 32.295 -15.024 6.718 1.00 22.99 90 GLU B O 1
ATOM 2957 N N . PRO B 1 103 ? 34.351 -15.893 6.806 1.00 23.23 91 PRO B N 1
ATOM 2958 C CA . PRO B 1 103 ? 34.972 -14.604 7.082 1.00 22.77 91 PRO B CA 1
ATOM 2959 C C . PRO B 1 103 ? 35.139 -13.724 5.833 1.00 24.03 91 PRO B C 1
ATOM 2960 O O . PRO B 1 103 ? 35.073 -14.252 4.705 1.00 24.52 91 PRO B O 1
ATOM 2964 N N . PRO B 1 104 ? 35.396 -12.422 5.998 1.00 19.84 92 PRO B N 1
ATOM 2965 C CA . PRO B 1 104 ? 35.568 -11.762 7.296 1.00 20.20 92 PRO B CA 1
ATOM 2966 C C . PRO B 1 104 ? 34.291 -11.311 8.003 1.00 21.96 92 PRO B C 1
ATOM 2967 O O . PRO B 1 104 ? 33.275 -10.994 7.342 1.00 20.15 92 PRO B O 1
ATOM 2971 N N . PHE B 1 105 ? 34.391 -11.277 9.336 1.00 19.32 93 PHE B N 1
ATOM 2972 C CA . PHE B 1 105 ? 33.405 -10.703 10.264 1.00 17.52 93 PHE B CA 1
ATOM 2973 C C . PHE B 1 105 ? 33.727 -9.211 10.305 1.00 15.87 93 PHE B C 1
ATOM 2974 O O . PHE B 1 105 ? 34.848 -8.806 10.645 1.00 16.18 93 PHE B O 1
ATOM 2982 N N . VAL B 1 106 ? 32.770 -8.393 9.918 1.00 16.85 94 VAL B N 1
ATOM 2983 C CA . VAL B 1 106 ? 33.002 -6.958 9.785 1.00 17.71 94 VAL B CA 1
ATOM 2984 C C . VAL B 1 106 ? 32.200 -6.271 10.851 1.00 16.81 94 VAL B C 1
ATOM 2985 O O . VAL B 1 106 ? 30.940 -6.408 10.887 1.00 18.70 94 VAL B O 1
ATOM 2989 N N . ILE B 1 107 ? 32.905 -5.501 11.664 1.00 17.86 95 ILE B N 1
ATOM 2990 C CA . ILE B 1 107 ? 32.307 -4.754 12.762 1.00 20.23 95 ILE B CA 1
ATOM 2991 C C . ILE B 1 107 ? 32.533 -3.265 12.482 1.00 18.48 95 ILE B C 1
ATOM 2992 O O . ILE B 1 107 ? 33.663 -2.797 12.212 1.00 17.92 95 ILE B O 1
ATOM 2997 N N . MET B 1 108 ? 31.430 -2.523 12.525 1.00 17.50 96 MET B N 1
ATOM 2998 C CA . MET B 1 108 ? 31.494 -1.083 12.379 1.00 17.53 96 MET B CA 1
ATOM 2999 C C . MET B 1 108 ? 31.294 -0.452 13.752 1.00 15.70 96 MET B C 1
ATOM 3000 O O . MET B 1 108 ? 30.330 -0.708 14.391 1.00 15.95 96 MET B O 1
ATOM 3005 N N . VAL B 1 109 ? 32.230 0.377 14.213 1.00 18.01 97 VAL B N 1
ATOM 3006 C CA . VAL B 1 109 ? 32.139 0.926 15.545 1.00 18.87 97 VAL B CA 1
ATOM 3007 C C . VAL B 1 109 ? 31.828 2.408 15.403 1.00 17.24 97 VAL B C 1
ATOM 3008 O O . VAL B 1 109 ? 32.508 3.121 14.665 1.00 16.80 97 VAL B O 1
ATOM 3012 N N . VAL B 1 110 ? 30.750 2.837 16.072 1.00 17.45 98 VAL B N 1
ATOM 3013 C CA . VAL B 1 110 ? 30.249 4.187 15.918 1.00 17.71 98 VAL B CA 1
ATOM 3014 C C . VAL B 1 110 ? 30.123 4.785 17.283 1.00 19.21 98 VAL B C 1
ATOM 3015 O O . VAL B 1 110 ? 30.132 4.038 18.292 1.00 16.19 98 VAL B O 1
ATOM 3019 N N . GLY B 1 111 ? 30.012 6.098 17.297 1.00 18.14 99 GLY B N 1
ATOM 3020 C CA . GLY B 1 111 ? 29.845 6.818 18.570 1.00 19.83 99 GLY B CA 1
ATOM 3021 C C . GLY B 1 111 ? 30.426 8.198 18.491 1.00 20.15 99 GLY B C 1
ATOM 3022 O O . GLY B 1 111 ? 30.997 8.583 17.468 1.00 20.10 99 GLY B O 1
ATOM 3023 N N . VAL B 1 112 ? 30.225 8.948 19.571 1.00 22.78 100 VAL B N 1
ATOM 3024 C CA . VAL B 1 112 ? 30.746 10.301 19.688 1.00 24.80 100 VAL B CA 1
ATOM 3025 C C . VAL B 1 112 ? 32.244 10.257 19.991 1.00 24.39 100 VAL B C 1
ATOM 3026 O O . VAL B 1 112 ? 32.722 9.414 20.758 1.00 23.00 100 VAL B O 1
ATOM 3030 N N . ASN B 1 113 ? 32.984 11.211 19.435 1.00 24.09 101 ASN B N 1
ATOM 3031 C CA . ASN B 1 113 ? 34.379 11.360 19.808 1.00 25.30 101 ASN B CA 1
ATOM 3032 C C . ASN B 1 113 ? 34.459 11.587 21.355 1.00 25.03 101 ASN B C 1
ATOM 3033 O O . ASN B 1 113 ? 33.594 12.252 21.927 1.00 25.46 101 ASN B O 1
ATOM 3038 N N . GLY B 1 114 ? 35.451 11.004 22.021 1.00 25.18 102 GLY B N 1
ATOM 3039 C CA . GLY B 1 114 ? 35.661 11.217 23.451 1.00 23.01 102 GLY B CA 1
ATOM 3040 C C . GLY B 1 114 ? 35.096 10.152 24.362 1.00 25.22 102 GLY B C 1
ATOM 3041 O O . GLY B 1 114 ? 35.161 10.298 25.585 1.00 31.47 102 GLY B O 1
ATOM 3042 N N . THR B 1 115 ? 34.528 9.094 23.783 1.00 29.42 103 THR B N 1
ATOM 3043 C CA . THR B 1 115 ? 33.818 8.086 24.562 1.00 28.28 103 THR B CA 1
ATOM 3044 C C . THR B 1 115 ? 34.614 6.788 24.736 1.00 24.46 103 THR B C 1
ATOM 3045 O O . THR B 1 115 ? 34.106 5.826 25.345 1.00 24.79 103 THR B O 1
ATOM 3049 N N . GLY B 1 116 ? 35.814 6.757 24.160 1.00 26.53 104 GLY B N 1
ATOM 3050 C CA . GLY B 1 116 ? 36.638 5.561 24.128 1.00 24.14 104 GLY B CA 1
ATOM 3051 C C . GLY B 1 116 ? 36.505 4.726 22.866 1.00 24.53 104 GLY B C 1
ATOM 3052 O O . GLY B 1 116 ? 36.738 3.533 22.923 1.00 24.78 104 GLY B O 1
ATOM 3053 N N . LYS B 1 117 ? 36.109 5.330 21.733 1.00 24.83 105 LYS B N 1
ATOM 3054 C CA . LYS B 1 117 ? 36.020 4.604 20.442 1.00 24.78 105 LYS B CA 1
ATOM 3055 C C . LYS B 1 117 ? 37.334 4.022 19.877 1.00 23.34 105 LYS B C 1
ATOM 3056 O O . LYS B 1 117 ? 37.363 2.865 19.447 1.00 22.16 105 LYS B O 1
ATOM 3062 N N . THR B 1 118 ? 38.412 4.792 19.781 1.00 20.45 106 THR B N 1
ATOM 3063 C CA . THR B 1 118 ? 39.573 4.228 19.097 1.00 22.90 106 THR B CA 1
ATOM 3064 C C . THR B 1 118 ? 40.142 3.128 19.978 1.00 23.43 106 THR B C 1
ATOM 3065 O O . THR B 1 118 ? 40.566 2.058 19.492 1.00 23.89 106 THR B O 1
ATOM 3069 N N . THR B 1 119 ? 40.175 3.397 21.280 1.00 24.40 107 THR B N 1
ATOM 3070 C CA . THR B 1 119 ? 40.721 2.430 22.204 1.00 27.93 107 THR B CA 1
ATOM 3071 C C . THR B 1 119 ? 39.867 1.171 22.164 1.00 24.61 107 THR B C 1
ATOM 3072 O O . THR B 1 119 ? 40.420 0.068 22.086 1.00 23.82 107 THR B O 1
ATOM 3076 N N . SER B 1 120 ? 38.545 1.340 22.123 1.00 23.23 108 SER B N 1
ATOM 3077 C CA . SER B 1 120 ? 37.653 0.203 22.044 1.00 23.01 108 SER B CA 1
ATOM 3078 C C . SER B 1 120 ? 37.990 -0.637 20.809 1.00 22.97 108 SER B C 1
ATOM 3079 O O . SER B 1 120 ? 37.929 -1.870 20.866 1.00 24.68 108 SER B O 1
ATOM 3082 N N . CYS B 1 121 ? 38.283 0.007 19.677 1.00 20.92 109 CYS B N 1
ATOM 3083 C CA . CYS B 1 121 ? 38.639 -0.738 18.466 1.00 20.09 109 CYS B CA 1
ATOM 3084 C C . CYS B 1 121 ? 39.900 -1.565 18.705 1.00 20.44 109 CYS B C 1
ATOM 3085 O O . CYS B 1 121 ? 39.931 -2.742 18.361 1.00 18.93 109 CYS B O 1
ATOM 3088 N N . GLY B 1 122 ? 40.914 -0.957 19.320 1.00 17.24 110 GLY B N 1
ATOM 3089 C CA . GLY B 1 122 ? 42.162 -1.674 19.611 1.00 18.86 110 GLY B CA 1
ATOM 3090 C C . GLY B 1 122 ? 41.927 -2.810 20.594 1.00 21.25 110 GLY B C 1
ATOM 3091 O O . GLY B 1 122 ? 42.461 -3.897 20.436 1.00 23.55 110 GLY B O 1
ATOM 3092 N N . LYS B 1 123 ? 41.147 -2.559 21.624 1.00 23.03 111 LYS B N 1
ATOM 3093 C CA . LYS B 1 123 ? 40.857 -3.597 22.613 1.00 22.38 111 LYS B CA 1
ATOM 3094 C C . LYS B 1 123 ? 40.028 -4.736 21.998 1.00 21.31 111 LYS B C 1
ATOM 3095 O O . LYS B 1 123 ? 40.278 -5.902 22.312 1.00 21.34 111 LYS B O 1
ATOM 3098 N N . LEU B 1 124 ? 39.073 -4.415 21.121 1.00 15.12 112 LEU B N 1
ATOM 3099 C CA . LEU B 1 124 ? 38.363 -5.476 20.419 1.00 18.36 112 LEU B CA 1
ATOM 3100 C C . LEU B 1 124 ? 39.325 -6.287 19.530 1.00 16.52 112 LEU B C 1
ATOM 3101 O O . LEU B 1 124 ? 39.244 -7.502 19.448 1.00 16.17 112 LEU B O 1
ATOM 3106 N N . ALA B 1 125 ? 40.219 -5.595 18.842 1.00 18.35 113 ALA B N 1
ATOM 3107 C CA . ALA B 1 125 ? 41.193 -6.285 18.033 1.00 16.86 113 ALA B CA 1
ATOM 3108 C C . ALA B 1 125 ? 42.011 -7.234 18.915 1.00 16.42 113 ALA B C 1
ATOM 3109 O O . ALA B 1 125 ? 42.369 -8.349 18.496 1.00 20.47 113 ALA B O 1
ATOM 3111 N N . LYS B 1 126 ? 42.376 -6.792 20.114 1.00 19.11 114 LYS B N 1
ATOM 3112 C CA . LYS B 1 126 ? 43.284 -7.624 20.933 1.00 22.34 114 LYS B CA 1
ATOM 3113 C C . LYS B 1 126 ? 42.519 -8.878 21.374 1.00 23.26 114 LYS B C 1
ATOM 3114 O O . LYS B 1 126 ? 43.076 -9.977 21.465 1.00 22.49 114 LYS B O 1
ATOM 3118 N N . MET B 1 127 ? 41.230 -8.714 21.606 1.00 22.56 115 MET B N 1
ATOM 3119 C CA . MET B 1 127 ? 40.393 -9.837 21.962 1.00 22.42 115 MET B CA 1
ATOM 3120 C C . MET B 1 127 ? 40.418 -10.899 20.861 1.00 18.76 115 MET B C 1
ATOM 3121 O O . MET B 1 127 ? 40.738 -12.074 21.133 1.00 21.56 115 MET B O 1
ATOM 3130 N N . PHE B 1 128 ? 40.190 -10.490 19.614 1.00 18.57 116 PHE B N 1
ATOM 3131 C CA . PHE B 1 128 ? 40.170 -11.429 18.462 1.00 18.01 116 PHE B CA 1
ATOM 3132 C C . PHE B 1 128 ? 41.532 -12.060 18.137 1.00 20.63 116 PHE B C 1
ATOM 3133 O O . PHE B 1 128 ? 41.632 -13.278 17.842 1.00 19.16 116 PHE B O 1
ATOM 3141 N N . VAL B 1 129 ? 42.578 -11.243 18.188 1.00 20.02 117 VAL B N 1
ATOM 3142 C CA . VAL B 1 129 ? 43.935 -11.748 18.047 1.00 19.95 117 VAL B CA 1
ATOM 3143 C C . VAL B 1 129 ? 44.244 -12.783 19.136 1.00 18.14 117 VAL B C 1
ATOM 3144 O O . VAL B 1 129 ? 44.870 -13.821 18.858 1.00 22.81 117 VAL B O 1
ATOM 3148 N N . ASP B 1 130 ? 43.790 -12.532 20.366 1.00 21.88 118 ASP B N 1
ATOM 3149 C CA . ASP B 1 130 ? 44.064 -13.487 21.462 1.00 25.44 118 ASP B CA 1
ATOM 3150 C C . ASP B 1 130 ? 43.307 -14.787 21.242 1.00 26.00 118 ASP B C 1
ATOM 3151 O O . ASP B 1 130 ? 43.770 -15.839 21.650 1.00 26.11 118 ASP B O 1
ATOM 3156 N N . GLU B 1 131 ? 42.145 -14.695 20.593 1.00 24.12 119 GLU B N 1
ATOM 3157 C CA . GLU B 1 131 ? 41.372 -15.874 20.193 1.00 28.27 119 GLU B CA 1
ATOM 3158 C C . GLU B 1 131 ? 41.888 -16.645 18.955 1.00 27.15 119 GLU B C 1
ATOM 3159 O O . GLU B 1 131 ? 41.311 -17.675 18.597 1.00 30.12 119 GLU B O 1
ATOM 3165 N N . GLY B 1 132 ? 42.958 -16.167 18.314 1.00 24.60 120 GLY B N 1
ATOM 3166 C CA . GLY B 1 132 ? 43.537 -16.843 17.161 1.00 24.24 120 GLY B CA 1
ATOM 3167 C C . GLY B 1 132 ? 43.139 -16.291 15.808 1.00 24.80 120 GLY B C 1
ATOM 3168 O O . GLY B 1 132 ? 43.477 -16.874 14.762 1.00 25.60 120 GLY B O 1
ATOM 3169 N N . LYS B 1 133 ? 42.428 -15.164 15.818 1.00 23.53 121 LYS B N 1
ATOM 3170 C CA . LYS B 1 133 ? 41.888 -14.588 14.590 1.00 24.53 121 LYS B CA 1
ATOM 3171 C C . LYS B 1 133 ? 42.786 -13.472 14.069 1.00 24.09 121 LYS B C 1
ATOM 3172 O O . LYS B 1 133 ? 43.367 -12.716 14.849 1.00 25.31 121 LYS B O 1
ATOM 3175 N N . SER B 1 134 ? 42.957 -13.425 12.753 1.00 23.00 122 SER B N 1
ATOM 3176 C CA . SER B 1 134 ? 43.584 -12.281 12.085 1.00 22.04 122 SER B CA 1
ATOM 3177 C C . SER B 1 134 ? 42.586 -11.121 12.102 1.00 23.27 122 SER B C 1
ATOM 3178 O O . SER B 1 134 ? 41.365 -11.334 12.075 1.00 22.13 122 SER B O 1
ATOM 3181 N N . VAL B 1 135 ? 43.110 -9.899 12.137 1.00 23.58 123 VAL B N 1
ATOM 3182 C CA . VAL B 1 135 ? 42.259 -8.705 12.257 1.00 21.41 123 VAL B CA 1
ATOM 3183 C C . VAL B 1 135 ? 42.812 -7.612 11.334 1.00 21.58 123 VAL B C 1
ATOM 3184 O O . VAL B 1 135 ? 44.039 -7.474 11.135 1.00 20.02 123 VAL B O 1
ATOM 3188 N N . VAL B 1 136 ? 41.885 -6.852 10.775 1.00 19.77 124 VAL B N 1
ATOM 3189 C CA . VAL B 1 136 ? 42.177 -5.673 9.996 1.00 19.63 124 VAL B CA 1
ATOM 3190 C C . VAL B 1 136 ? 41.431 -4.524 10.635 1.00 19.52 124 VAL B C 1
ATOM 3191 O O . VAL B 1 136 ? 40.187 -4.598 10.820 1.00 17.36 124 VAL B O 1
ATOM 3195 N N . LEU B 1 137 ? 42.163 -3.470 10.988 1.00 19.64 125 LEU B N 1
ATOM 3196 C CA . LEU B 1 137 ? 41.584 -2.237 11.450 1.00 19.95 125 LEU B CA 1
ATOM 3197 C C . LEU B 1 137 ? 41.430 -1.258 10.295 1.00 21.70 125 LEU B C 1
ATOM 3198 O O . LEU B 1 137 ? 42.308 -1.148 9.463 1.00 17.64 125 LEU B O 1
ATOM 3203 N N . ALA B 1 138 ? 40.273 -0.590 10.239 1.00 17.23 126 ALA B N 1
ATOM 3204 C CA . ALA B 1 138 ? 40.066 0.451 9.240 1.00 16.76 126 ALA B CA 1
ATOM 3205 C C . ALA B 1 138 ? 40.009 1.835 9.903 1.00 19.86 126 ALA B C 1
ATOM 3206 O O . ALA B 1 138 ? 39.280 2.058 10.867 1.00 15.99 126 ALA B O 1
ATOM 3208 N N . ALA B 1 139 ? 40.851 2.740 9.385 1.00 18.94 127 ALA B N 1
ATOM 3209 C CA . ALA B 1 139 ? 40.996 4.094 9.896 1.00 19.84 127 ALA B CA 1
ATOM 3210 C C . ALA B 1 139 ? 40.033 4.995 9.154 1.00 20.70 127 ALA B C 1
ATOM 3211 O O . ALA B 1 139 ? 40.450 5.880 8.374 1.00 20.42 127 ALA B O 1
ATOM 3213 N N . ALA B 1 140 ? 38.743 4.797 9.415 1.00 19.70 128 ALA B N 1
ATOM 3214 C CA . ALA B 1 140 ? 37.722 5.521 8.686 1.00 19.52 128 ALA B CA 1
ATOM 3215 C C . ALA B 1 140 ? 37.244 6.781 9.401 1.00 15.85 128 ALA B C 1
ATOM 3216 O O . ALA B 1 140 ? 36.237 7.376 9.008 1.00 20.51 128 ALA B O 1
ATOM 3218 N N . ASP B 1 141 ? 37.942 7.161 10.462 1.00 17.14 129 ASP B N 1
ATOM 3219 C CA . ASP B 1 141 ? 37.815 8.474 11.082 1.00 19.96 129 ASP B CA 1
ATOM 3220 C C . ASP B 1 141 ? 38.888 9.318 10.366 1.00 20.02 129 ASP B C 1
ATOM 3221 O O . ASP B 1 141 ? 39.984 9.545 10.878 1.00 20.02 129 ASP B O 1
ATOM 3226 N N . THR B 1 142 ? 38.584 9.682 9.128 1.00 21.65 130 THR B N 1
ATOM 3227 C CA . THR B 1 142 ? 39.628 10.087 8.167 1.00 20.02 130 THR B CA 1
ATOM 3228 C C . THR B 1 142 ? 40.044 11.544 8.284 1.00 22.16 130 THR B C 1
ATOM 3229 O O . THR B 1 142 ? 41.061 11.938 7.687 1.00 19.06 130 THR B O 1
ATOM 3233 N N . PHE B 1 143 ? 39.279 12.346 9.031 1.00 19.58 131 PHE B N 1
ATOM 3234 C CA . PHE B 1 143 ? 39.601 13.779 9.137 1.00 19.92 131 PHE B CA 1
ATOM 3235 C C . PHE B 1 143 ? 40.346 14.156 10.416 1.00 21.55 131 PHE B C 1
ATOM 3236 O O . PHE B 1 143 ? 40.634 15.326 10.650 1.00 19.32 131 PHE B O 1
ATOM 3244 N N . ARG B 1 144 ? 40.747 13.153 11.189 1.00 23.22 132 ARG B N 1
ATOM 3245 C CA . ARG B 1 144 ? 41.462 13.381 12.428 1.00 23.19 132 ARG B CA 1
ATOM 3246 C C . ARG B 1 144 ? 42.772 12.639 12.348 1.00 23.35 132 ARG B C 1
ATOM 3247 O O . ARG B 1 144 ? 42.812 11.419 12.495 1.00 19.99 132 ARG B O 1
ATOM 3255 N N . ALA B 1 145 ? 43.840 13.386 12.106 1.00 24.39 133 ALA B N 1
ATOM 3256 C CA . ALA B 1 145 ? 45.174 12.788 12.015 1.00 22.74 133 ALA B CA 1
ATOM 3257 C C . ALA B 1 145 ? 45.562 11.974 13.254 1.00 25.04 133 ALA B C 1
ATOM 3258 O O . ALA B 1 145 ? 46.217 10.932 13.132 1.00 26.59 133 ALA B O 1
ATOM 3260 N N . ALA B 1 146 ? 45.184 12.470 14.436 1.00 25.35 134 ALA B N 1
ATOM 3261 C CA . ALA B 1 146 ? 45.588 11.870 15.700 1.00 25.87 134 ALA B CA 1
ATOM 3262 C C . ALA B 1 146 ? 44.944 10.507 15.870 1.00 27.75 134 ALA B C 1
ATOM 3263 O O . ALA B 1 146 ? 45.599 9.537 16.269 1.00 30.56 134 ALA B O 1
ATOM 3265 N N . ALA B 1 147 ? 43.657 10.456 15.567 1.00 28.28 135 ALA B N 1
ATOM 3266 C CA . ALA B 1 147 ? 42.884 9.218 15.675 1.00 27.25 135 ALA B CA 1
ATOM 3267 C C . ALA B 1 147 ? 43.467 8.138 14.757 1.00 27.38 135 ALA B C 1
ATOM 3268 O O . ALA B 1 147 ? 43.629 6.984 15.182 1.00 28.14 135 ALA B O 1
ATOM 3270 N N . ILE B 1 148 ? 43.809 8.528 13.525 1.00 25.56 136 ILE B N 1
ATOM 3271 C CA . ILE B 1 148 ? 44.463 7.644 12.553 1.00 21.40 136 ILE B CA 1
ATOM 3272 C C . ILE B 1 148 ? 45.803 7.112 13.115 1.00 23.32 136 ILE B C 1
ATOM 3273 O O . ILE B 1 148 ? 46.129 5.931 12.986 1.00 22.27 136 ILE B O 1
ATOM 3278 N N . GLU B 1 149 ? 46.585 7.979 13.745 1.00 22.73 137 GLU B N 1
ATOM 3279 C CA . GLU B 1 149 ? 47.828 7.522 14.358 1.00 24.28 137 GLU B CA 1
ATOM 3280 C C . GLU B 1 149 ? 47.565 6.632 15.583 1.00 24.82 137 GLU B C 1
ATOM 3281 O O . GLU B 1 149 ? 48.231 5.607 15.762 1.00 28.21 137 GLU B O 1
ATOM 3287 N N . GLN B 1 150 ? 46.590 6.986 16.410 1.00 27.04 138 GLN B N 1
ATOM 3288 C CA . GLN B 1 150 ? 46.263 6.133 17.542 1.00 26.41 138 GLN B CA 1
ATOM 3289 C C . GLN B 1 150 ? 45.918 4.712 16.991 1.00 25.60 138 GLN B C 1
ATOM 3290 O O . GLN B 1 150 ? 46.546 3.712 17.363 1.00 23.44 138 GLN B O 1
ATOM 3293 N N . LEU B 1 151 ? 44.988 4.642 16.043 1.00 26.80 139 LEU B N 1
ATOM 3294 C CA . LEU B 1 151 ? 44.625 3.354 15.407 1.00 23.73 139 LEU B CA 1
ATOM 3295 C C . LEU B 1 151 ? 45.854 2.587 14.929 1.00 22.83 139 LEU B C 1
ATOM 3296 O O . LEU B 1 151 ? 46.002 1.406 15.210 1.00 20.56 139 LEU B O 1
ATOM 3301 N N . LYS B 1 152 ? 46.701 3.266 14.166 1.00 22.25 140 LYS B N 1
ATOM 3302 C CA . LYS B 1 152 ? 48.011 2.702 13.749 1.00 25.22 140 LYS B CA 1
ATOM 3303 C C . LYS B 1 152 ? 48.791 1.999 14.866 1.00 24.81 140 LYS B C 1
ATOM 3304 O O . LYS B 1 152 ? 49.310 0.885 14.663 1.00 25.18 140 LYS B O 1
ATOM 3310 N N . ILE B 1 153 ? 48.878 2.656 16.027 1.00 25.72 141 ILE B N 1
ATOM 3311 C CA . ILE B 1 153 ? 49.634 2.146 17.175 1.00 26.22 141 ILE B CA 1
ATOM 3312 C C . ILE B 1 153 ? 49.011 0.849 17.655 1.00 24.75 141 ILE B C 1
ATOM 3313 O O . ILE B 1 153 ? 49.698 -0.164 17.849 1.00 26.82 141 ILE B O 1
ATOM 3318 N N . TRP B 1 154 ? 47.699 0.877 17.815 1.00 2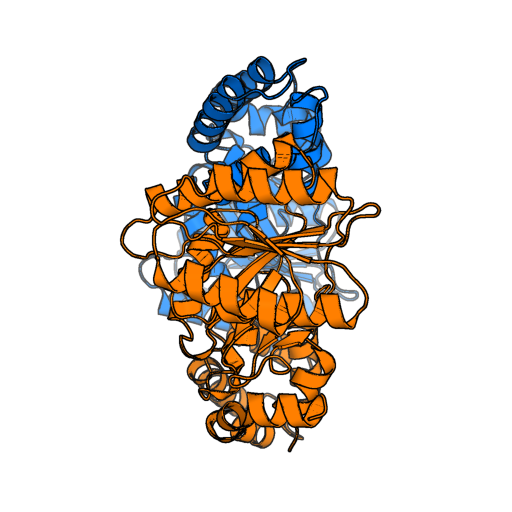4.87 142 TRP B N 1
ATOM 3319 C CA . TRP B 1 154 ? 46.967 -0.271 18.343 1.00 23.12 142 TRP B CA 1
ATOM 3320 C C . TRP B 1 154 ? 47.209 -1.521 17.528 1.00 22.86 142 TRP B C 1
ATOM 3321 O O . TRP B 1 154 ? 47.369 -2.590 18.094 1.00 24.69 142 TRP B O 1
ATOM 3332 N N . GLY B 1 155 ? 47.244 -1.406 16.206 1.00 22.16 143 GLY B N 1
ATOM 3333 C CA . GLY B 1 155 ? 47.445 -2.582 15.375 1.00 23.36 143 GLY B CA 1
ATOM 3334 C C . GLY B 1 155 ? 48.836 -3.182 15.569 1.00 24.99 143 GLY B C 1
ATOM 3335 O O . GLY B 1 155 ? 49.036 -4.391 15.429 1.00 24.79 143 GLY B O 1
ATOM 3336 N N . GLU B 1 156 ? 49.793 -2.331 15.909 1.00 27.80 144 GLU B N 1
ATOM 3337 C CA . GLU B 1 156 ? 51.167 -2.779 16.162 1.00 28.28 144 GLU B CA 1
ATOM 3338 C C . GLU B 1 156 ? 51.240 -3.508 17.498 1.00 26.45 144 GLU B C 1
ATOM 3339 O O . GLU B 1 156 ? 51.871 -4.575 17.622 1.00 28.69 144 GLU B O 1
ATOM 3345 N N . ARG B 1 157 ? 50.641 -2.877 18.498 1.00 23.13 145 ARG B N 1
ATOM 3346 C CA . ARG B 1 157 ? 50.551 -3.394 19.847 1.00 24.47 145 ARG B CA 1
ATOM 3347 C C . ARG B 1 157 ? 49.979 -4.805 19.882 1.00 26.24 145 ARG B C 1
ATOM 3348 O O . ARG B 1 157 ? 50.507 -5.674 20.585 1.00 25.68 145 ARG B O 1
ATOM 3356 N N . VAL B 1 158 ? 48.899 -5.014 19.114 1.00 27.56 146 VAL B N 1
ATOM 3357 C CA . VAL B 1 158 ? 48.130 -6.251 19.145 1.00 29.63 146 VAL B CA 1
ATOM 3358 C C . VAL B 1 158 ? 48.359 -7.177 17.940 1.00 30.08 146 VAL B C 1
ATOM 3359 O O . VAL B 1 158 ? 47.893 -8.313 17.952 1.00 32.70 146 VAL B O 1
ATOM 3363 N N . GLY B 1 159 ? 49.073 -6.717 16.914 1.00 30.29 147 GLY B N 1
ATOM 3364 C CA . GLY B 1 159 ? 49.302 -7.524 15.703 1.00 27.13 147 GLY B CA 1
ATOM 3365 C C . GLY B 1 159 ? 48.153 -7.521 14.696 1.00 28.87 147 GLY B C 1
ATOM 3366 O O . GLY B 1 159 ? 47.971 -8.490 13.947 1.00 24.85 147 GLY B O 1
ATOM 3367 N N . ALA B 1 160 ? 47.364 -6.448 14.674 1.00 27.47 148 ALA B N 1
ATOM 3368 C CA . ALA B 1 160 ? 46.367 -6.260 13.611 1.00 28.35 148 ALA B CA 1
ATOM 3369 C C . ALA B 1 160 ? 46.950 -5.414 12.468 1.00 26.53 148 ALA B C 1
ATOM 3370 O O . ALA B 1 160 ? 47.754 -4.514 12.702 1.00 25.98 148 ALA B O 1
ATOM 3372 N N . THR B 1 161 ? 46.543 -5.720 11.242 1.00 25.09 149 THR B N 1
ATOM 3373 C CA . THR B 1 161 ? 46.796 -4.853 10.100 1.00 24.97 149 THR B CA 1
ATOM 3374 C C . THR B 1 161 ? 45.941 -3.581 10.204 1.00 24.42 149 THR B C 1
ATOM 3375 O O . THR B 1 161 ? 44.732 -3.630 10.531 1.00 23.88 149 THR B O 1
ATOM 3379 N N . VAL B 1 162 ? 46.537 -2.441 9.876 1.00 22.75 150 VAL B N 1
ATOM 3380 C CA . VAL B 1 162 ? 45.766 -1.184 9.906 1.00 23.31 150 VAL B CA 1
ATOM 3381 C C . VAL B 1 162 ? 45.740 -0.522 8.528 1.00 22.96 150 VAL B C 1
ATOM 3382 O O . VAL B 1 162 ? 46.771 -0.123 8.005 1.00 23.38 150 VAL B O 1
ATOM 3386 N N . ILE B 1 163 ? 44.552 -0.403 7.951 1.00 21.23 151 ILE B N 1
ATOM 3387 C CA . ILE B 1 163 ? 44.378 0.165 6.628 1.00 19.91 151 ILE B CA 1
ATOM 3388 C C . ILE B 1 163 ? 44.035 1.623 6.803 1.00 21.16 151 ILE B C 1
ATOM 3389 O O . ILE B 1 163 ? 43.050 1.964 7.430 1.00 17.96 151 ILE B O 1
ATOM 3394 N N . SER B 1 164 ? 44.846 2.500 6.238 1.00 19.05 152 SER B N 1
ATOM 3395 C CA . SER B 1 164 ? 44.616 3.916 6.417 1.00 21.34 152 SER B CA 1
ATOM 3396 C C . SER B 1 164 ? 45.205 4.725 5.273 1.00 23.68 152 SER B C 1
ATOM 3397 O O . SER B 1 164 ? 46.071 4.245 4.524 1.00 25.18 152 SER B O 1
ATOM 3400 N N . HIS B 1 165 ? 44.712 5.951 5.154 1.00 21.51 153 HIS B N 1
ATOM 3401 C CA . HIS B 1 165 ? 45.245 6.943 4.234 1.00 22.94 153 HIS B CA 1
ATOM 3402 C C . HIS B 1 165 ? 45.677 8.173 5.043 1.00 20.63 153 HIS B C 1
ATOM 3403 O O . HIS B 1 165 ? 45.500 8.246 6.263 1.00 20.81 153 HIS B O 1
ATOM 3410 N N . SER B 1 166 ? 46.260 9.151 4.370 1.00 21.17 154 SER B N 1
ATOM 341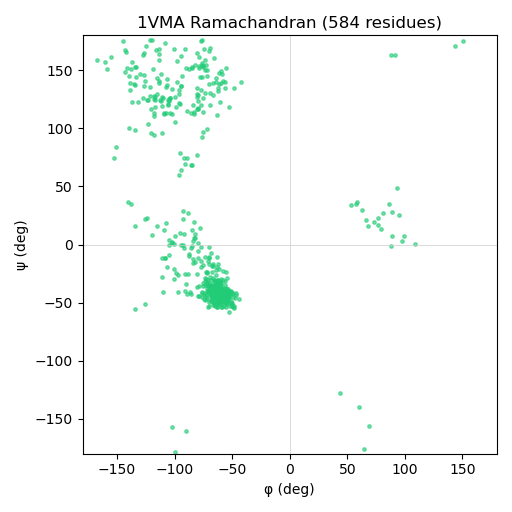1 C CA . SER B 1 166 ? 46.598 10.401 5.045 1.00 19.74 154 SER B CA 1
ATOM 3412 C C . SER B 1 166 ? 45.335 11.187 5.301 1.00 20.03 154 SER B C 1
ATOM 3413 O O . SER B 1 166 ? 44.322 10.977 4.641 1.00 19.90 154 SER B O 1
ATOM 3416 N N . GLU B 1 167 ? 45.405 12.097 6.262 1.00 20.78 155 GLU B N 1
ATOM 3417 C CA . GLU B 1 167 ? 44.251 12.855 6.653 1.00 20.29 155 GLU B CA 1
ATOM 3418 C C . GLU B 1 167 ? 43.540 13.420 5.437 1.00 20.60 155 GLU B C 1
ATOM 3419 O O . GLU B 1 167 ? 44.173 13.963 4.506 1.00 19.02 155 GLU B O 1
ATOM 3425 N N . GLY B 1 168 ? 42.222 13.267 5.464 1.00 18.03 156 GLY B N 1
ATOM 3426 C CA . GLY B 1 168 ? 41.328 13.882 4.501 1.00 19.04 156 GLY B CA 1
ATOM 3427 C C . GLY B 1 168 ? 40.695 12.915 3.520 1.00 19.57 156 GLY B C 1
ATOM 3428 O O . GLY B 1 168 ? 39.917 13.335 2.653 1.00 18.76 156 GLY B O 1
ATOM 3429 N N . ALA B 1 169 ? 41.011 11.622 3.650 1.00 18.75 157 ALA B N 1
ATOM 3430 C CA . ALA B 1 169 ? 40.526 10.614 2.711 1.00 15.65 157 ALA B CA 1
ATOM 3431 C C . ALA B 1 169 ? 39.003 10.378 2.842 1.00 18.73 157 ALA B C 1
ATOM 3432 O O . ALA B 1 169 ? 38.373 10.835 3.803 1.00 19.13 157 ALA B O 1
ATOM 3434 N N . ASP B 1 170 ? 38.420 9.649 1.889 1.00 20.69 158 ASP B N 1
ATOM 3435 C CA . ASP B 1 170 ? 36.972 9.343 1.921 1.00 21.96 158 ASP B CA 1
ATOM 3436 C C . ASP B 1 170 ? 36.721 8.178 2.902 1.00 20.28 158 ASP B C 1
ATOM 3437 O O . ASP B 1 170 ? 37.247 7.095 2.686 1.00 18.86 158 ASP B O 1
ATOM 3442 N N . PRO B 1 171 ? 35.959 8.402 3.967 1.00 22.71 159 PRO B N 1
ATOM 3443 C CA . PRO B 1 171 ? 35.708 7.334 4.985 1.00 19.17 159 PRO B CA 1
ATOM 3444 C C . PRO B 1 171 ? 35.189 6.069 4.333 1.00 18.71 159 PRO B C 1
ATOM 3445 O O . PRO B 1 171 ? 35.568 4.947 4.723 1.00 16.68 159 PRO B O 1
ATOM 3449 N N . ALA B 1 172 ? 34.318 6.236 3.356 1.00 19.17 160 ALA B N 1
ATOM 3450 C CA . ALA B 1 172 ? 33.721 5.076 2.705 1.00 20.69 160 ALA B CA 1
ATOM 3451 C C . ALA B 1 172 ? 34.784 4.352 1.847 1.00 22.07 160 ALA B C 1
ATOM 3452 O O . ALA B 1 172 ? 34.827 3.122 1.802 1.00 22.52 160 ALA B O 1
ATOM 3454 N N . ALA B 1 173 ? 35.655 5.083 1.157 1.00 19.71 161 ALA B N 1
ATOM 3455 C CA . ALA B 1 173 ? 36.748 4.412 0.433 1.00 19.36 161 ALA B CA 1
ATOM 3456 C C . ALA B 1 173 ? 37.674 3.588 1.367 1.00 19.93 161 ALA B C 1
ATOM 3457 O O . ALA B 1 173 ? 38.089 2.494 1.031 1.00 20.18 161 ALA B O 1
ATOM 3459 N N . VAL B 1 174 ? 37.990 4.123 2.535 1.00 17.15 162 VAL B N 1
ATOM 3460 C CA . VAL B 1 174 ? 38.865 3.447 3.487 1.00 17.45 162 VAL B CA 1
ATOM 3461 C C . VAL B 1 174 ? 38.220 2.187 4.063 1.00 18.53 162 VAL B C 1
ATOM 3462 O O . VAL B 1 174 ? 38.891 1.145 4.214 1.00 18.81 162 VAL B O 1
ATOM 3466 N N . ALA B 1 175 ? 36.946 2.318 4.435 1.00 17.51 163 ALA B N 1
ATOM 3467 C CA . ALA B 1 175 ? 36.150 1.159 4.888 1.00 17.53 163 ALA B CA 1
ATOM 3468 C C . ALA B 1 175 ? 36.175 0.073 3.795 1.00 21.62 163 ALA B C 1
ATOM 3469 O O . ALA B 1 175 ? 36.490 -1.114 4.052 1.00 19.20 163 ALA B O 1
ATOM 3471 N N . PHE B 1 176 ? 35.797 0.480 2.580 1.00 20.51 164 PHE B N 1
ATOM 3472 C CA . PHE B 1 176 ? 35.749 -0.420 1.423 1.00 21.80 164 PHE B CA 1
ATOM 3473 C C . PHE B 1 176 ? 37.097 -1.091 1.170 1.00 22.82 164 PHE B C 1
ATOM 3474 O O . PHE B 1 176 ? 37.174 -2.299 0.971 1.00 23.44 164 PHE B O 1
ATOM 3482 N N . ASP B 1 177 ? 38.178 -0.301 1.123 1.00 18.99 165 ASP B N 1
ATOM 3483 C CA . ASP B 1 177 ? 39.530 -0.873 1.009 1.00 20.57 165 ASP B CA 1
ATOM 3484 C C . ASP B 1 177 ? 39.831 -1.908 2.091 1.00 22.17 165 ASP B C 1
ATOM 3485 O O . ASP B 1 177 ? 40.384 -2.952 1.794 1.00 18.21 165 ASP B O 1
ATOM 3490 N N . ALA B 1 178 ? 39.415 -1.654 3.334 1.00 18.05 166 ALA B N 1
ATOM 3491 C CA . ALA B 1 178 ? 39.785 -2.553 4.436 1.00 19.09 166 ALA B CA 1
ATOM 3492 C C . ALA B 1 178 ? 39.051 -3.878 4.312 1.00 20.04 166 ALA B C 1
ATOM 3493 O O . ALA B 1 178 ? 39.652 -4.943 4.476 1.00 21.10 166 ALA B O 1
ATOM 3495 N N . VAL B 1 179 ? 37.789 -3.801 3.931 1.00 19.58 167 VAL B N 1
ATOM 3496 C CA . VAL B 1 179 ? 36.963 -4.978 3.712 1.00 16.52 167 VAL B CA 1
ATOM 3497 C C . VAL B 1 179 ? 37.445 -5.746 2.470 1.00 21.29 167 VAL B C 1
ATOM 3498 O O . VAL B 1 179 ? 37.525 -6.992 2.495 1.00 20.91 167 VAL B O 1
ATOM 3502 N N . ALA B 1 180 ? 37.787 -5.017 1.401 1.00 19.23 168 ALA B N 1
ATOM 3503 C CA . ALA B 1 180 ? 38.280 -5.655 0.187 1.00 21.20 168 ALA B CA 1
ATOM 3504 C C . ALA B 1 180 ? 39.617 -6.309 0.495 1.00 22.06 168 ALA B C 1
ATOM 3505 O O . ALA B 1 180 ? 39.937 -7.359 -0.080 1.00 22.84 168 ALA B O 1
ATOM 3507 N N . HIS B 1 181 ? 40.389 -5.700 1.399 1.00 21.41 169 HIS B N 1
ATOM 3508 C CA . HIS B 1 181 ? 41.710 -6.224 1.757 1.00 23.95 169 HIS B CA 1
ATOM 3509 C C . HIS B 1 181 ? 41.596 -7.537 2.510 1.00 24.11 169 HIS B C 1
ATOM 3510 O O . HIS B 1 181 ? 42.351 -8.485 2.277 1.00 19.63 169 HIS B O 1
ATOM 3517 N N . ALA B 1 182 ? 40.663 -7.569 3.436 1.00 22.80 170 ALA B N 1
ATOM 3518 C CA . ALA B 1 182 ? 40.438 -8.738 4.277 1.00 23.72 170 ALA B CA 1
ATOM 3519 C C . ALA B 1 182 ? 39.809 -9.858 3.474 1.00 23.78 170 ALA B C 1
ATOM 3520 O O . ALA B 1 182 ? 40.058 -11.046 3.743 1.00 24.05 170 ALA B O 1
ATOM 3522 N N . LEU B 1 183 ? 38.998 -9.496 2.484 1.00 22.21 171 LEU B N 1
ATOM 3523 C CA . LEU B 1 183 ? 38.348 -10.492 1.619 1.00 20.64 171 LEU B CA 1
ATOM 3524 C C . LEU B 1 183 ? 39.441 -11.096 0.715 1.00 20.46 171 LEU B C 1
ATOM 3525 O O . LEU B 1 183 ? 39.564 -12.319 0.589 1.00 20.05 171 LEU B O 1
ATOM 3530 N N . ALA B 1 184 ? 40.261 -10.231 0.130 1.00 21.15 172 ALA B N 1
ATOM 3531 C CA . ALA B 1 184 ? 41.330 -10.671 -0.756 1.00 20.35 172 ALA B CA 1
ATOM 3532 C C . ALA B 1 184 ? 42.498 -11.373 -0.038 1.00 20.00 172 ALA B C 1
ATOM 3533 O O . ALA B 1 184 ? 43.330 -12.021 -0.711 1.00 16.76 172 ALA B O 1
ATOM 3535 N N . ARG B 1 185 ? 42.581 -11.264 1.292 1.00 15.71 173 ARG B N 1
ATOM 3536 C CA . ARG B 1 185 ? 43.660 -11.944 2.024 1.00 19.24 173 ARG B CA 1
ATOM 3537 C C . ARG B 1 185 ? 43.124 -12.956 3.031 1.00 18.97 173 ARG B C 1
ATOM 3538 O O . ARG B 1 185 ? 43.873 -13.463 3.866 1.00 18.85 173 ARG B O 1
ATOM 3541 N N . ASN B 1 186 ? 41.815 -13.207 2.982 1.00 23.70 174 ASN B N 1
ATOM 3542 C CA . ASN B 1 186 ? 41.206 -14.225 3.832 1.00 23.74 174 ASN B CA 1
ATOM 3543 C C . ASN B 1 186 ? 41.431 -13.974 5.352 1.00 23.57 174 ASN B C 1
ATOM 3544 O O . ASN B 1 186 ? 41.583 -14.911 6.130 1.00 21.60 174 ASN B O 1
ATOM 3549 N N . LYS B 1 187 ? 41.410 -12.697 5.754 1.00 22.25 175 LYS B N 1
ATOM 3550 C CA . LYS B 1 187 ? 41.544 -12.286 7.154 1.00 17.63 175 LYS B CA 1
ATOM 3551 C C . LYS B 1 187 ? 40.216 -12.467 7.900 1.00 19.32 175 LYS B C 1
ATOM 3552 O O . LYS B 1 187 ? 39.142 -12.370 7.292 1.00 19.68 175 LYS B O 1
ATOM 3556 N N . ASP B 1 188 ? 40.278 -12.707 9.210 1.00 17.70 176 ASP B N 1
ATOM 3557 C CA . ASP B 1 188 ? 39.069 -13.148 9.963 1.00 18.35 176 ASP B CA 1
ATOM 3558 C C . ASP B 1 188 ? 38.066 -12.080 10.374 1.00 17.50 176 ASP B C 1
ATOM 3559 O O . ASP B 1 188 ? 36.870 -12.370 10.438 1.00 14.73 176 ASP B O 1
ATOM 3564 N N . VAL B 1 189 ? 38.572 -10.902 10.742 1.00 16.72 177 VAL B N 1
ATOM 3565 C CA . VAL B 1 189 ? 37.766 -9.795 11.326 1.00 16.11 177 VAL B CA 1
ATOM 3566 C C . VAL B 1 189 ? 38.209 -8.472 10.748 1.00 17.46 177 VAL B C 1
ATOM 3567 O O . VAL B 1 189 ? 39.416 -8.233 10.604 1.00 16.64 177 VAL B O 1
ATOM 3571 N N . VAL B 1 190 ? 37.233 -7.617 10.447 1.00 16.58 178 VAL B N 1
ATOM 3572 C CA . VAL B 1 190 ? 37.458 -6.203 10.158 1.00 17.51 178 VAL B CA 1
ATOM 3573 C C . VAL B 1 190 ? 36.763 -5.361 11.263 1.00 16.87 178 VAL B C 1
ATOM 3574 O O . VAL B 1 190 ? 35.589 -5.564 11.591 1.00 16.42 178 VAL B O 1
ATOM 3578 N N . ILE B 1 191 ? 37.513 -4.419 11.837 1.00 16.37 179 ILE B N 1
ATOM 3579 C CA . ILE B 1 191 ? 36.967 -3.454 12.760 1.00 18.12 179 ILE B CA 1
ATOM 3580 C C . ILE B 1 191 ? 37.113 -2.054 12.186 1.00 19.49 179 ILE B C 1
ATOM 3581 O O . ILE B 1 191 ? 38.215 -1.604 11.940 1.00 18.93 179 ILE B O 1
ATOM 3586 N N . ILE B 1 192 ? 36.004 -1.364 11.949 1.00 15.22 180 ILE B N 1
ATOM 3587 C CA . ILE B 1 192 ? 36.045 -0.066 11.272 1.00 17.26 180 ILE B CA 1
ATOM 3588 C C . ILE B 1 192 ? 35.760 0.998 12.327 1.00 19.46 180 ILE B C 1
ATOM 3589 O O . ILE B 1 192 ? 34.674 1.054 12.845 1.00 17.10 180 ILE B O 1
ATOM 3594 N N . ASP B 1 193 ? 36.764 1.816 12.605 1.00 17.22 181 ASP B N 1
ATOM 3595 C CA . ASP B 1 193 ? 36.656 2.979 13.438 1.00 18.17 181 ASP B CA 1
ATOM 3596 C C . ASP B 1 193 ? 36.055 4.065 12.566 1.00 18.00 181 ASP B C 1
ATOM 3597 O O . ASP B 1 193 ? 36.503 4.268 11.431 1.00 23.05 181 ASP B O 1
ATOM 3602 N N . THR B 1 194 ? 35.076 4.794 13.072 1.00 21.16 182 THR B N 1
ATOM 3603 C CA . THR B 1 194 ? 34.438 5.808 12.261 1.00 19.30 182 THR B CA 1
ATOM 3604 C C . THR B 1 194 ? 34.472 7.168 12.931 1.00 17.77 182 THR B C 1
ATOM 3605 O O . THR B 1 194 ? 34.791 7.282 14.079 1.00 20.43 182 THR B O 1
ATOM 3609 N N . ALA B 1 195 ? 34.073 8.183 12.180 1.00 23.27 183 ALA B N 1
ATOM 3610 C CA . ALA B 1 195 ? 34.069 9.587 12.650 1.00 21.42 183 ALA B CA 1
ATOM 3611 C C . ALA B 1 195 ? 32.941 9.816 13.678 1.00 22.90 183 ALA B C 1
ATOM 3612 O O . ALA B 1 195 ? 31.886 9.193 13.583 1.00 24.93 183 ALA B O 1
ATOM 3614 N N . GLY B 1 196 ? 33.172 10.672 14.670 1.00 24.40 184 GLY B N 1
ATOM 3615 C CA . GLY B 1 196 ? 32.159 10.952 15.692 1.00 24.94 184 GLY B CA 1
ATOM 3616 C C . GLY B 1 196 ? 32.108 12.440 16.007 1.00 28.05 184 GLY B C 1
ATOM 3617 O O . GLY B 1 196 ? 31.875 12.815 17.144 1.00 25.73 184 GLY B O 1
ATOM 3618 N N . ARG B 1 197 ? 32.332 13.263 14.987 1.00 25.95 185 ARG B N 1
ATOM 3619 C CA . ARG B 1 197 ? 32.221 14.746 15.115 1.00 31.21 185 ARG B CA 1
ATOM 3620 C C . ARG B 1 197 ? 30.801 15.229 15.435 1.00 35.75 185 ARG B C 1
ATOM 3621 O O . ARG B 1 197 ? 29.821 14.753 14.864 1.00 34.24 185 ARG B O 1
ATOM 3629 N N . LEU B 1 198 ? 30.706 16.227 16.314 1.00 41.37 186 LEU B N 1
ATOM 3630 C CA . LEU B 1 198 ? 29.428 16.619 16.932 1.00 44.54 186 LEU B CA 1
ATOM 3631 C C . LEU B 1 198 ? 28.611 17.692 16.202 1.00 46.68 186 LEU B C 1
ATOM 3632 O O . LEU B 1 198 ? 27.376 17.661 16.237 1.00 46.85 186 LEU B O 1
ATOM 3634 N N . HIS B 1 199 ? 29.284 18.642 15.558 1.00 46.13 187 HIS B N 1
ATOM 3635 C CA . HIS B 1 199 ? 28.610 19.870 15.088 1.00 46.98 187 HIS B CA 1
ATOM 3636 C C . HIS B 1 199 ? 27.886 19.743 13.749 1.00 45.39 187 HIS B C 1
ATOM 3637 O O . HIS B 1 199 ? 27.593 20.762 13.119 1.00 47.38 187 HIS B O 1
ATOM 3639 N N . THR B 1 200 ? 27.574 18.518 13.323 1.00 44.36 188 THR B N 1
ATOM 3640 C CA . THR B 1 200 ? 27.056 18.273 11.971 1.00 40.87 188 THR B CA 1
ATOM 3641 C C . THR B 1 200 ? 26.167 17.001 11.906 1.00 39.77 188 THR B C 1
ATOM 3642 O O . THR B 1 200 ? 26.598 15.963 11.389 1.00 31.20 188 THR B O 1
ATOM 3646 N N . LYS B 1 201 ? 24.940 17.092 12.424 1.00 39.08 189 LYS B N 1
ATOM 3647 C CA . LYS B 1 201 ? 24.016 15.947 12.453 1.00 39.02 189 LYS B CA 1
ATOM 3648 C C . LYS B 1 201 ? 23.832 15.292 11.074 1.00 37.63 189 LYS B C 1
ATOM 3649 O O . LYS B 1 201 ? 24.088 14.082 10.914 1.00 35.48 189 LYS B O 1
ATOM 3655 N N . LYS B 1 202 ? 23.386 16.089 10.100 1.00 35.88 190 LYS B N 1
ATOM 3656 C CA . LYS B 1 202 ? 22.992 15.576 8.777 1.00 34.41 190 LYS B CA 1
ATOM 3657 C C . LYS B 1 202 ? 24.170 14.913 8.057 1.00 32.17 190 LYS B C 1
ATOM 3658 O O . LYS B 1 202 ? 24.054 13.772 7.607 1.00 28.90 190 LYS B O 1
ATOM 3664 N N . ASN B 1 203 ? 25.306 15.603 7.962 1.00 28.10 191 ASN B N 1
ATOM 3665 C CA . ASN B 1 203 ? 26.414 15.029 7.236 1.00 28.20 191 ASN B CA 1
ATOM 3666 C C . ASN B 1 203 ? 27.128 13.872 7.976 1.00 27.31 191 ASN B C 1
ATOM 3667 O O . ASN B 1 203 ? 27.648 12.993 7.301 1.00 27.67 191 ASN B O 1
ATOM 3672 N N . LEU B 1 204 ? 27.140 13.836 9.313 1.00 26.64 192 LEU B N 1
ATOM 3673 C CA . LEU B 1 204 ? 27.689 12.646 10.001 1.00 25.00 192 LEU B CA 1
ATOM 3674 C C . LEU B 1 204 ? 26.764 11.466 9.753 1.00 26.80 192 LEU B C 1
ATOM 3675 O O . LEU B 1 204 ? 27.224 10.380 9.439 1.00 24.66 192 LEU B O 1
ATOM 3680 N N . MET B 1 205 ? 25.461 11.687 9.858 1.00 25.17 193 MET B N 1
ATOM 3681 C CA . MET B 1 205 ? 24.517 10.594 9.571 1.00 28.96 193 MET B CA 1
ATOM 3682 C C . MET B 1 205 ? 24.699 10.084 8.130 1.00 23.28 193 MET B C 1
ATOM 3683 O O . MET B 1 205 ? 24.790 8.885 7.894 1.00 20.92 193 MET B O 1
ATOM 3688 N N . GLU B 1 206 ? 24.795 10.991 7.169 1.00 23.49 194 GLU B N 1
ATOM 3689 C CA . GLU B 1 206 ? 25.067 10.604 5.772 1.00 23.43 194 GLU B CA 1
ATOM 3690 C C . GLU B 1 206 ? 26.378 9.838 5.626 1.00 21.44 194 GLU B C 1
ATOM 3691 O O . GLU B 1 206 ? 26.467 8.888 4.804 1.00 22.90 194 GLU B O 1
ATOM 3697 N N . GLU B 1 207 ? 27.406 10.243 6.377 1.00 17.38 195 GLU B N 1
ATOM 3698 C CA . GLU B 1 207 ? 28.727 9.607 6.248 1.00 19.26 195 GLU B CA 1
ATOM 3699 C C . GLU B 1 207 ? 28.679 8.171 6.743 1.00 17.28 195 GLU B C 1
ATOM 3700 O O . GLU B 1 207 ? 29.198 7.219 6.136 1.00 15.41 195 GLU B O 1
ATOM 3706 N N . LEU B 1 208 ? 28.063 7.999 7.882 1.00 18.84 196 LEU B N 1
ATOM 3707 C CA . LEU B 1 208 ? 27.977 6.658 8.453 1.00 18.76 196 LEU B CA 1
ATOM 3708 C C . LEU B 1 208 ? 27.094 5.752 7.589 1.00 15.82 196 LEU B C 1
ATOM 3709 O O . LEU B 1 208 ? 27.403 4.596 7.421 1.00 15.95 196 LEU B O 1
ATOM 3714 N N . ARG B 1 209 ? 25.994 6.287 7.058 1.00 15.84 197 ARG B N 1
ATOM 3715 C CA . ARG B 1 209 ? 25.194 5.473 6.115 1.00 18.24 197 ARG B CA 1
ATOM 3716 C C . ARG B 1 209 ? 25.969 5.028 4.896 1.00 15.04 197 ARG B C 1
ATOM 3717 O O . ARG B 1 209 ? 25.881 3.904 4.409 1.00 17.81 197 ARG B O 1
ATOM 3725 N N . LYS B 1 210 ? 26.724 5.974 4.348 1.00 16.48 198 LYS B N 1
ATOM 3726 C CA . LYS B 1 210 ? 27.612 5.640 3.238 1.00 20.12 198 LYS B CA 1
ATOM 3727 C C . LYS B 1 210 ? 28.656 4.553 3.588 1.00 15.94 198 LYS B C 1
ATOM 3728 O O . LYS B 1 210 ? 28.853 3.615 2.827 1.00 17.48 198 LYS B O 1
ATOM 3734 N N . VAL B 1 211 ? 29.320 4.671 4.718 1.00 16.89 199 VAL B N 1
ATOM 3735 C CA . VAL B 1 211 ? 30.228 3.620 5.211 1.00 14.37 199 VAL B CA 1
ATOM 3736 C C . VAL B 1 211 ? 29.525 2.268 5.300 1.00 16.12 199 VAL B C 1
ATOM 3737 O O . VAL B 1 211 ? 29.956 1.251 4.768 1.00 17.17 199 VAL B O 1
ATOM 3741 N N . HIS B 1 212 ? 28.367 2.287 5.908 1.00 16.73 200 HIS B N 1
ATOM 3742 C CA . HIS B 1 212 ? 27.589 1.071 6.156 1.00 17.85 200 HIS B CA 1
ATOM 3743 C C . HIS B 1 212 ? 27.154 0.437 4.831 1.00 16.41 200 HIS B C 1
ATOM 3744 O O . HIS B 1 212 ? 27.126 -0.768 4.711 1.00 19.58 200 HIS B O 1
ATOM 3751 N N . ARG B 1 213 ? 26.867 1.258 3.835 1.00 15.33 201 ARG B N 1
ATOM 3752 C CA . ARG B 1 213 ? 26.438 0.823 2.500 1.00 19.83 201 ARG B CA 1
ATOM 3753 C C . ARG B 1 213 ? 27.593 0.360 1.614 1.00 18.74 201 ARG B C 1
ATOM 3754 O O . ARG B 1 213 ? 27.450 -0.649 0.866 1.00 21.17 201 ARG B O 1
ATOM 3762 N N . VAL B 1 214 ? 28.710 1.100 1.592 1.00 17.27 202 VAL B N 1
ATOM 3763 C CA . VAL B 1 214 ? 29.782 0.755 0.633 1.00 18.48 202 VAL B CA 1
ATOM 3764 C C . VAL B 1 214 ? 30.376 -0.617 0.919 1.00 19.41 202 VAL B C 1
ATOM 3765 O O . VAL B 1 214 ? 30.766 -1.299 -0.028 1.00 23.22 202 VAL B O 1
ATOM 3772 N N . VAL B 1 215 ? 30.425 -1.063 2.180 1.00 18.73 203 VAL B N 1
ATOM 3773 C CA . VAL B 1 215 ? 31.054 -2.373 2.467 1.00 18.45 203 VAL B CA 1
ATOM 3774 C C . VAL B 1 215 ? 30.275 -3.522 1.793 1.00 24.97 203 VAL B C 1
ATOM 3775 O O . VAL B 1 215 ? 30.849 -4.585 1.454 1.00 25.34 203 VAL B O 1
ATOM 3779 N N . LYS B 1 216 ? 28.981 -3.280 1.578 1.00 24.59 204 LYS B N 1
ATOM 3780 C CA . LYS B 1 216 ? 28.086 -4.274 0.990 1.00 23.59 204 LYS B CA 1
ATOM 3781 C C . LYS B 1 216 ? 28.374 -4.619 -0.449 1.00 24.39 204 LYS B C 1
ATOM 3782 O O . LYS B 1 216 ? 27.918 -5.659 -0.945 1.00 26.28 204 LYS B O 1
ATOM 3788 N N . LYS B 1 217 ? 29.116 -3.758 -1.130 1.00 28.50 205 LYS B N 1
ATOM 3789 C CA . LYS B 1 217 ? 29.532 -4.033 -2.490 1.00 28.47 205 LYS B CA 1
ATOM 3790 C C . LYS B 1 217 ? 30.456 -5.245 -2.535 1.00 28.72 205 LYS B C 1
ATOM 3791 O O . LYS B 1 217 ? 30.636 -5.866 -3.608 1.00 30.89 205 LYS B O 1
ATOM 3797 N N . LYS B 1 218 ? 31.079 -5.557 -1.398 1.00 28.99 206 LYS B N 1
ATOM 3798 C CA . LYS B 1 218 ? 32.022 -6.684 -1.309 1.00 29.65 206 LYS B CA 1
ATOM 3799 C C . LYS B 1 218 ? 31.457 -7.821 -0.483 1.00 24.89 206 LYS B C 1
ATOM 3800 O O . LYS B 1 218 ? 31.624 -8.999 -0.834 1.00 25.93 206 LYS B O 1
ATOM 3806 N N . ILE B 1 219 ? 30.790 -7.458 0.624 1.00 22.93 207 ILE B N 1
ATOM 3807 C CA . ILE B 1 219 ? 30.176 -8.421 1.520 1.00 18.39 207 ILE B CA 1
ATOM 3808 C C . ILE B 1 219 ? 28.756 -7.885 1.841 1.00 17.44 207 ILE B C 1
ATOM 3809 O O . ILE B 1 219 ? 28.594 -7.023 2.709 1.00 18.27 207 ILE B O 1
ATOM 3814 N N . PRO B 1 220 ? 27.741 -8.402 1.153 1.00 18.61 208 PRO B N 1
ATOM 3815 C CA . PRO B 1 220 ? 26.343 -7.958 1.351 1.00 21.38 208 PRO B CA 1
ATOM 3816 C C . PRO B 1 220 ? 25.884 -7.838 2.772 1.00 22.67 208 PRO B C 1
ATOM 3817 O O . PRO B 1 220 ? 25.140 -6.902 3.084 1.00 25.26 208 PRO B O 1
ATOM 3821 N N . ASP B 1 221 ? 26.255 -8.804 3.614 1.00 20.59 209 ASP B N 1
ATOM 3822 C CA . ASP B 1 221 ? 25.798 -8.865 4.990 1.00 22.38 209 ASP B CA 1
ATOM 3823 C C . ASP B 1 221 ? 26.649 -8.021 5.946 1.00 21.34 209 ASP B C 1
ATOM 3824 O O . ASP B 1 221 ? 26.313 -7.881 7.142 1.00 22.04 209 ASP B O 1
ATOM 3829 N N . ALA B 1 222 ? 27.679 -7.375 5.429 1.00 16.09 210 ALA B N 1
ATOM 3830 C CA . ALA B 1 222 ? 28.514 -6.531 6.278 1.00 18.05 210 ALA B CA 1
ATOM 3831 C C . ALA B 1 222 ? 27.890 -5.127 6.405 1.00 20.43 210 ALA B C 1
ATOM 3832 O O . ALA B 1 222 ? 27.162 -4.684 5.480 1.00 20.45 210 ALA B O 1
ATOM 3834 N N . PRO B 1 223 ? 28.128 -4.383 7.491 1.00 19.57 211 PRO B N 1
ATOM 3835 C CA . PRO B 1 223 ? 28.752 -4.853 8.710 1.00 16.22 211 PRO B CA 1
ATOM 3836 C C . PRO B 1 223 ? 27.833 -5.841 9.375 1.00 16.79 211 PRO B C 1
ATOM 3837 O O . PRO B 1 223 ? 26.620 -5.623 9.436 1.00 18.69 211 PRO B O 1
ATOM 3841 N N . HIS B 1 224 ? 28.420 -6.905 9.893 1.00 17.87 212 HIS B N 1
ATOM 3842 C CA . HIS B 1 224 ? 27.658 -7.890 10.632 1.00 15.13 212 HIS B CA 1
ATOM 3843 C C . HIS B 1 224 ? 27.185 -7.443 12.029 1.00 19.48 212 HIS B C 1
ATOM 3844 O O . HIS B 1 224 ? 26.193 -7.931 12.539 1.00 20.61 212 HIS B O 1
ATOM 3851 N N . GLU B 1 225 ? 27.971 -6.563 12.632 1.00 20.47 213 GLU B N 1
ATOM 3852 C CA . GLU B 1 225 ? 27.639 -5.923 13.915 1.00 19.43 213 GLU B CA 1
ATOM 3853 C C . GLU B 1 225 ? 27.972 -4.472 13.695 1.00 16.78 213 GLU B C 1
ATOM 3854 O O . GLU B 1 225 ? 29.001 -4.088 13.125 1.00 17.47 213 GLU B O 1
ATOM 3860 N N . THR B 1 226 ? 27.099 -3.618 14.194 1.00 16.59 214 THR B N 1
ATOM 3861 C CA . THR B 1 226 ? 27.424 -2.218 14.326 1.00 18.68 214 THR B CA 1
ATOM 3862 C C . THR B 1 226 ? 27.351 -1.920 15.789 1.00 20.96 214 THR B C 1
ATOM 3863 O O . THR B 1 226 ? 26.239 -1.889 16.336 1.00 17.83 214 THR B O 1
ATOM 3867 N N . LEU B 1 227 ? 28.521 -1.616 16.375 1.00 16.90 215 LEU B N 1
ATOM 3868 C CA . LEU B 1 227 ? 28.636 -1.437 17.827 1.00 18.09 215 LEU B CA 1
ATOM 3869 C C . LEU B 1 227 ? 28.746 0.042 18.136 1.00 19.85 215 LEU B C 1
ATOM 3870 O O . LEU B 1 227 ? 29.642 0.721 17.561 1.00 17.04 215 LEU B O 1
ATOM 3875 N N . LEU B 1 228 ? 27.853 0.523 19.010 1.00 20.26 216 LEU B N 1
ATOM 3876 C CA . LEU B 1 228 ? 27.850 1.906 19.503 1.00 17.60 216 LEU B CA 1
ATOM 3877 C C . LEU B 1 228 ? 28.492 2.022 20.880 1.00 18.04 216 LEU B C 1
ATOM 3878 O O . LEU B 1 228 ? 28.100 1.316 21.823 1.00 18.53 216 LEU B O 1
ATOM 3883 N N . VAL B 1 229 ? 29.436 2.925 20.936 1.00 18.32 217 VAL B N 1
ATOM 3884 C CA . VAL B 1 229 ? 30.254 3.234 22.097 1.00 20.32 217 VAL B CA 1
ATOM 3885 C C . VAL B 1 229 ? 29.497 4.301 22.847 1.00 26.22 217 VAL B C 1
ATOM 3886 O O . VAL B 1 229 ? 29.256 5.399 22.319 1.00 23.16 217 VAL B O 1
ATOM 3890 N N . ILE B 1 230 ? 29.055 3.938 24.051 1.00 24.62 218 ILE B N 1
ATOM 3891 C CA . ILE B 1 230 ? 28.446 4.896 24.979 1.00 23.35 218 ILE B CA 1
ATOM 3892 C C . ILE B 1 230 ? 29.331 4.924 26.185 1.00 24.32 218 ILE B C 1
ATOM 3893 O O . ILE B 1 230 ? 29.567 3.872 26.779 1.00 21.40 218 ILE B O 1
ATOM 3898 N N . ASP B 1 231 ? 29.779 6.126 26.535 1.00 24.00 219 ASP B N 1
ATOM 3899 C CA . ASP B 1 231 ? 30.569 6.412 27.729 1.00 24.40 219 ASP B CA 1
ATOM 3900 C C . ASP B 1 231 ? 29.605 6.512 28.919 1.00 22.01 219 ASP B C 1
ATOM 3901 O O . ASP B 1 231 ? 28.789 7.460 29.005 1.00 19.72 219 ASP B O 1
ATOM 3906 N N . ALA B 1 232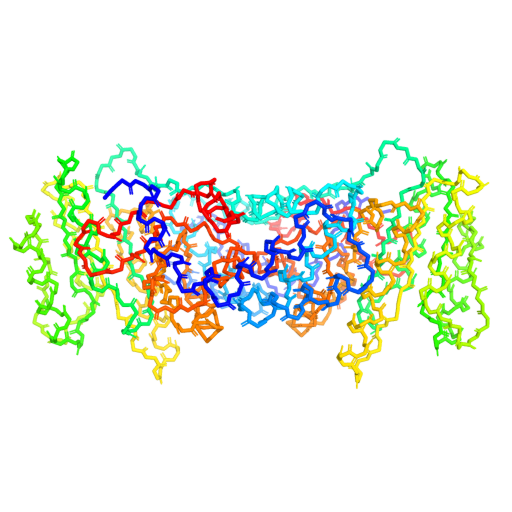 ? 29.745 5.600 29.885 1.00 22.50 220 ALA B N 1
ATOM 3907 C CA . ALA B 1 232 ? 28.866 5.589 31.038 1.00 16.32 220 ALA B CA 1
ATOM 3908 C C . ALA B 1 232 ? 28.904 6.933 31.812 1.00 19.12 220 ALA B C 1
ATOM 3909 O O . ALA B 1 232 ? 27.891 7.337 32.385 1.00 22.48 220 ALA B O 1
ATOM 3911 N N . THR B 1 233 ? 30.049 7.622 31.796 1.00 18.64 221 THR B N 1
ATOM 3912 C CA . THR B 1 233 ? 30.215 8.840 32.622 1.00 19.02 221 THR B CA 1
ATOM 3913 C C . THR B 1 233 ? 29.379 9.978 32.109 1.00 19.60 221 THR B C 1
ATOM 3914 O O . THR B 1 233 ? 29.213 10.982 32.838 1.00 23.19 221 THR B O 1
ATOM 3918 N N . THR B 1 234 ? 28.916 9.856 30.849 1.00 21.70 222 THR B N 1
ATOM 3919 C CA . THR B 1 234 ? 28.006 10.841 30.247 1.00 23.39 222 THR B CA 1
ATOM 3920 C C . THR B 1 234 ? 26.533 10.696 30.653 1.00 23.58 222 THR B C 1
ATOM 3921 O O . THR B 1 234 ? 25.703 11.542 30.284 1.00 24.33 222 THR B O 1
ATOM 3925 N N . GLY B 1 235 ? 26.193 9.646 31.399 1.00 24.51 223 GLY B N 1
ATOM 3926 C CA . GLY B 1 235 ? 24.831 9.452 31.895 1.00 26.52 223 GLY B CA 1
ATOM 3927 C C . GLY B 1 235 ? 23.757 9.723 30.862 1.00 29.40 223 GLY B C 1
ATOM 3928 O O . GLY B 1 235 ? 23.812 9.213 29.757 1.00 24.88 223 GLY B O 1
ATOM 3929 N N . GLN B 1 236 ? 22.791 10.559 31.207 1.00 27.54 224 GLN B N 1
ATOM 3930 C CA . GLN B 1 236 ? 21.631 10.758 30.357 1.00 26.74 224 GLN B CA 1
ATOM 3931 C C . GLN B 1 236 ? 21.937 11.358 29.017 1.00 30.21 224 GLN B C 1
ATOM 3932 O O . GLN B 1 236 ? 21.257 11.061 28.028 1.00 29.15 224 GLN B O 1
ATOM 3938 N N . ASN B 1 237 ? 22.934 12.232 28.975 1.00 28.37 225 ASN B N 1
ATOM 3939 C CA . ASN B 1 237 ? 23.290 12.874 27.726 1.00 32.07 225 ASN B CA 1
ATOM 3940 C C . ASN B 1 237 ? 23.942 11.895 26.764 1.00 31.95 225 ASN B C 1
ATOM 3941 O O . ASN B 1 237 ? 23.750 11.991 25.555 1.00 37.14 225 ASN B O 1
ATOM 3946 N N . GLY B 1 238 ? 24.703 10.941 27.276 1.00 32.15 226 GLY B N 1
ATOM 3947 C CA . GLY B 1 238 ? 25.117 9.788 26.468 1.00 32.34 226 GLY B CA 1
ATOM 3948 C C . GLY B 1 238 ? 23.994 9.039 25.767 1.00 33.81 226 GLY B C 1
ATOM 3949 O O . GLY B 1 238 ? 24.117 8.673 24.589 1.00 35.63 226 GLY B O 1
ATOM 3950 N N . LEU B 1 239 ? 22.888 8.841 26.473 1.00 29.33 227 LEU B N 1
ATOM 3951 C CA . LEU B 1 239 ? 21.724 8.161 25.946 1.00 29.58 227 LEU B CA 1
ATOM 3952 C C . LEU B 1 239 ? 20.990 8.997 24.871 1.00 26.63 227 LEU B C 1
ATOM 3953 O O . LEU B 1 239 ? 20.520 8.504 23.861 1.00 27.50 227 LEU B O 1
ATOM 3958 N N . VAL B 1 240 ? 20.944 10.299 25.059 1.00 25.79 228 VAL B N 1
ATOM 3959 C CA . VAL B 1 240 ? 20.389 11.203 24.029 1.00 23.85 228 VAL B CA 1
ATOM 3960 C C . VAL B 1 240 ? 21.212 11.077 22.742 1.00 27.19 228 VAL B C 1
ATOM 3961 O O . VAL B 1 240 ? 20.700 10.977 21.628 1.00 23.85 228 VAL B O 1
ATOM 3965 N N . GLN B 1 241 ? 22.519 11.081 22.915 1.00 27.78 229 GLN B N 1
ATOM 3966 C CA . GLN B 1 241 ? 23.398 10.971 21.790 1.00 31.37 229 GLN B CA 1
ATOM 3967 C C . GLN B 1 241 ? 23.192 9.645 21.090 1.00 29.57 229 GLN B C 1
ATOM 3968 O O . GLN B 1 241 ? 23.117 9.594 19.886 1.00 30.53 229 GLN B O 1
ATOM 3974 N N . ALA B 1 242 ? 23.038 8.563 21.854 1.00 29.23 230 ALA B N 1
ATOM 3975 C CA . ALA B 1 242 ? 22.891 7.221 21.310 1.00 29.14 230 ALA B CA 1
ATOM 3976 C C . ALA B 1 242 ? 21.666 7.082 20.399 1.00 26.12 230 ALA B C 1
ATOM 3977 O O . ALA B 1 242 ? 21.646 6.329 19.423 1.00 28.45 230 ALA B O 1
ATOM 3979 N N . LYS B 1 243 ? 20.605 7.803 20.753 1.00 22.41 231 LYS B N 1
ATOM 3980 C CA . LYS B 1 243 ? 19.385 7.859 19.938 1.00 23.98 231 LYS B CA 1
ATOM 3981 C C . LYS B 1 243 ? 19.644 8.432 18.539 1.00 22.38 231 LYS B C 1
ATOM 3982 O O . LYS B 1 243 ? 19.071 7.960 17.560 1.00 24.68 231 LYS B O 1
ATOM 3988 N N . ILE B 1 244 ? 20.594 9.359 18.423 1.00 19.64 232 ILE B N 1
ATOM 3989 C CA . ILE B 1 244 ? 20.969 9.890 17.117 1.00 21.37 232 ILE B CA 1
ATOM 3990 C C . ILE B 1 244 ? 21.567 8.769 16.259 1.00 19.84 232 ILE B C 1
ATOM 3991 O O . ILE B 1 244 ? 21.259 8.639 15.063 1.00 19.93 232 ILE B O 1
ATOM 3996 N N . PHE B 1 245 ? 22.463 7.999 16.861 1.00 20.72 233 PHE B N 1
ATOM 3997 C CA . PHE B 1 245 ? 23.150 6.945 16.124 1.00 17.42 233 PHE B CA 1
ATOM 3998 C C . PHE B 1 245 ? 22.171 5.820 15.712 1.00 20.24 233 PHE B C 1
ATOM 3999 O O . PHE B 1 245 ? 22.253 5.206 14.610 1.00 20.68 233 PHE B O 1
ATOM 4007 N N . LYS B 1 246 ? 21.218 5.525 16.595 1.00 20.54 234 LYS B N 1
ATOM 4008 C CA . LYS B 1 246 ? 20.141 4.625 16.272 1.00 23.31 234 LYS B CA 1
ATOM 4009 C C . LYS B 1 246 ? 19.383 5.041 15.024 1.00 20.48 234 LYS B C 1
ATOM 4010 O O . LYS B 1 246 ? 19.002 4.186 14.244 1.00 22.63 234 LYS B O 1
ATOM 4016 N N . GLU B 1 247 ? 19.134 6.336 14.846 1.00 19.35 235 GLU B N 1
ATOM 4017 C CA . GLU B 1 247 ? 18.488 6.862 13.684 1.00 22.45 235 GLU B CA 1
ATOM 4018 C C . GLU B 1 247 ? 19.412 6.769 12.472 1.00 21.51 235 GLU B C 1
ATOM 4019 O O . GLU B 1 247 ? 18.957 6.577 11.352 1.00 20.99 235 GLU B O 1
ATOM 4025 N N . ALA B 1 248 ? 20.729 6.862 12.688 1.00 19.43 236 ALA B N 1
ATOM 4026 C CA . ALA B 1 248 ? 21.637 6.881 11.568 1.00 17.47 236 ALA 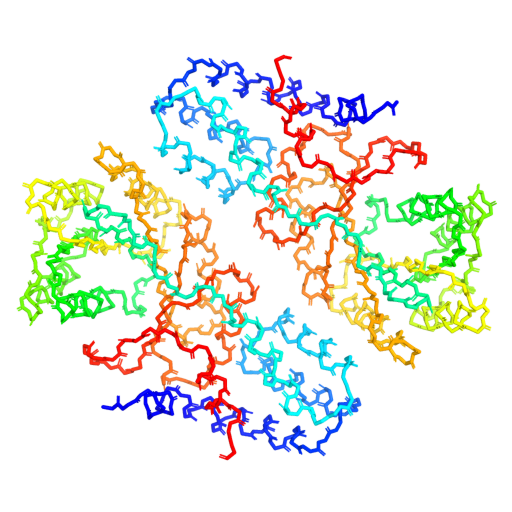B CA 1
ATOM 4027 C C . ALA B 1 248 ? 21.744 5.535 10.875 1.00 16.19 236 ALA B C 1
ATOM 4028 O O . ALA B 1 248 ? 21.726 5.466 9.657 1.00 16.28 236 ALA B O 1
ATOM 4030 N N . VAL B 1 249 ? 22.048 4.505 11.648 1.00 16.20 237 VAL B N 1
ATOM 4031 C CA . VAL B 1 249 ? 22.322 3.177 11.113 1.00 16.42 237 VAL B CA 1
ATOM 4032 C C . VAL B 1 249 ? 21.736 2.127 12.042 1.00 17.05 237 VAL B C 1
ATOM 4033 O O . VAL B 1 249 ? 21.393 2.432 13.160 1.00 18.74 237 VAL B O 1
ATOM 4037 N N . ASN B 1 250 ? 21.646 0.901 11.539 1.00 19.74 238 ASN B N 1
ATOM 4038 C CA . ASN B 1 250 ? 21.110 -0.205 12.394 1.00 16.39 238 ASN B CA 1
ATOM 4039 C C . ASN B 1 250 ? 22.175 -0.641 13.407 1.00 17.77 238 ASN B C 1
ATOM 4040 O O . ASN B 1 250 ? 22.996 -1.519 13.148 1.00 18.20 238 ASN B O 1
ATOM 4045 N N . VAL B 1 251 ? 22.144 -0.049 14.582 1.00 17.92 239 VAL B N 1
ATOM 4046 C CA . VAL B 1 251 ? 23.039 -0.409 15.676 1.00 17.32 239 VAL B CA 1
ATOM 4047 C C . VAL B 1 251 ? 22.558 -1.729 16.281 1.00 20.95 239 VAL B C 1
ATOM 4048 O O . VAL B 1 251 ? 21.383 -1.885 16.622 1.00 20.47 239 VAL B O 1
ATOM 4052 N N . THR B 1 252 ? 23.451 -2.694 16.365 1.00 16.99 240 THR B N 1
ATOM 4053 C CA . THR B 1 252 ? 23.104 -4.044 16.827 1.00 15.20 240 THR B CA 1
ATOM 4054 C C . THR B 1 252 ? 23.650 -4.348 18.207 1.00 18.51 240 THR B C 1
ATOM 4055 O O . THR B 1 252 ? 23.201 -5.321 18.841 1.00 18.80 240 THR B O 1
ATOM 4059 N N . GLY B 1 253 ? 24.538 -3.522 18.744 1.00 17.63 241 GLY B N 1
ATOM 4060 C CA . GLY B 1 253 ? 25.118 -3.798 20.067 1.00 19.29 241 GLY B CA 1
ATOM 4061 C C . GLY B 1 253 ? 25.705 -2.549 20.680 1.00 21.01 241 GLY B C 1
ATOM 4062 O O . GLY B 1 253 ? 26.087 -1.598 19.967 1.00 21.53 241 GLY B O 1
ATOM 4063 N N . ILE B 1 254 ? 25.830 -2.537 21.997 1.00 20.86 242 ILE B N 1
ATOM 4064 C CA . ILE B 1 254 ? 26.477 -1.434 22.718 1.00 19.95 242 ILE B CA 1
ATOM 4065 C C . ILE B 1 254 ? 27.788 -1.855 23.394 1.00 19.07 242 ILE B C 1
ATOM 4066 O O . ILE B 1 254 ? 27.896 -2.981 23.892 1.00 17.83 242 ILE B O 1
ATOM 4071 N N . ILE B 1 255 ? 28.766 -0.962 23.348 1.00 17.38 243 ILE B N 1
ATOM 4072 C CA . ILE B 1 255 ? 30.011 -1.046 24.118 1.00 22.05 243 ILE B CA 1
ATOM 4073 C C . ILE B 1 255 ? 29.887 0.062 25.152 1.00 21.71 243 ILE B C 1
ATOM 4074 O O . ILE B 1 255 ? 29.901 1.241 24.817 1.00 23.36 243 ILE B O 1
ATOM 4079 N N . LEU B 1 256 ? 29.784 -0.316 26.411 1.00 21.70 244 LEU B N 1
ATOM 4080 C CA . LEU B 1 256 ? 29.597 0.673 27.468 1.00 21.48 244 LEU B CA 1
ATOM 4081 C C . LEU B 1 256 ? 30.928 0.874 28.180 1.00 21.73 244 LEU B C 1
ATOM 4082 O O . LEU B 1 256 ? 31.470 -0.031 28.846 1.00 21.31 244 LEU B O 1
ATOM 4087 N N . THR B 1 257 ? 31.494 2.054 28.023 1.00 20.55 245 THR B N 1
ATOM 4088 C CA . THR B 1 257 ? 32.814 2.310 28.501 1.00 19.24 245 THR B CA 1
ATOM 4089 C C . THR B 1 257 ? 32.811 3.065 29.813 1.00 20.28 245 THR B C 1
ATOM 4090 O O . THR B 1 257 ? 31.776 3.653 30.219 1.00 22.42 245 THR B O 1
ATOM 4094 N N . LYS B 1 258 ? 33.997 3.098 30.414 1.00 18.20 246 LYS B N 1
ATOM 4095 C CA . LYS B 1 258 ? 34.258 3.931 31.573 1.00 16.84 246 LYS B CA 1
ATOM 4096 C C . LYS B 1 258 ? 33.272 3.723 32.704 1.00 20.05 246 LYS B C 1
ATOM 4097 O O . LYS B 1 258 ? 32.994 4.627 33.486 1.00 21.17 246 LYS B O 1
ATOM 4103 N N . LEU B 1 259 ? 32.813 2.477 32.837 1.00 20.64 247 LEU B N 1
ATOM 4104 C CA . LEU B 1 259 ? 31.869 2.118 33.896 1.00 18.44 247 LEU B CA 1
ATOM 4105 C C . LEU B 1 259 ? 32.305 2.588 35.296 1.00 19.63 247 LEU B C 1
ATOM 4106 O O . LEU B 1 259 ? 31.507 3.117 36.076 1.00 20.10 247 LEU B O 1
ATOM 4111 N N . ASP B 1 260 ? 33.589 2.421 35.606 1.00 17.81 248 ASP B N 1
ATOM 4112 C CA . ASP B 1 260 ? 34.118 2.752 36.945 1.00 20.27 248 ASP B CA 1
ATOM 4113 C C . ASP B 1 260 ? 34.334 4.242 37.197 1.00 19.65 248 ASP B C 1
ATOM 4114 O O . ASP B 1 260 ? 34.585 4.668 38.349 1.00 21.40 248 ASP B O 1
ATOM 4119 N N . GLY B 1 261 ? 34.301 5.029 36.126 1.00 18.94 249 GLY B N 1
ATOM 4120 C CA . GLY B 1 261 ? 34.486 6.470 36.215 1.00 16.17 249 GLY B CA 1
ATOM 4121 C C . GLY B 1 261 ? 33.567 7.243 37.153 1.00 21.04 249 GLY B C 1
ATOM 4122 O O . GLY B 1 261 ? 34.024 8.216 37.831 1.00 21.09 249 GLY B O 1
ATOM 4123 N N . THR B 1 262 ? 32.303 6.820 37.208 1.00 21.39 250 THR B N 1
ATOM 4124 C CA . THR B 1 262 ? 31.274 7.510 37.997 1.00 23.25 250 THR B CA 1
ATOM 4125 C C . THR B 1 262 ? 30.270 6.529 38.619 1.00 22.50 250 THR B C 1
ATOM 4126 O O . THR B 1 262 ? 30.324 5.319 38.347 1.00 21.53 250 THR B O 1
ATOM 4130 N N . ALA B 1 263 ? 29.365 7.087 39.436 1.00 19.30 251 ALA B N 1
ATOM 4131 C CA . ALA B 1 263 ? 28.316 6.346 40.154 1.00 19.45 251 ALA B CA 1
ATOM 4132 C C . ALA B 1 263 ? 27.063 6.104 39.322 1.00 20.53 251 ALA B C 1
ATOM 4133 O O . ALA B 1 263 ? 26.042 5.650 39.850 1.00 16.98 251 ALA B O 1
ATOM 4135 N N . LYS B 1 264 ? 27.166 6.351 38.015 1.00 17.98 252 LYS B N 1
ATOM 4136 C CA . LYS B 1 264 ? 26.025 6.276 37.103 1.00 20.82 252 LYS B CA 1
ATOM 4137 C C . LYS B 1 264 ? 25.860 4.916 36.432 1.00 22.41 252 LYS B C 1
ATOM 4138 O O . LYS B 1 264 ? 25.337 4.840 35.270 1.00 20.79 252 LYS B O 1
ATOM 4144 N N . GLY B 1 265 ? 26.302 3.873 37.129 1.00 19.02 253 GLY B N 1
ATOM 4145 C CA . GLY B 1 265 ? 26.161 2.505 36.638 1.00 23.16 253 GLY B CA 1
ATOM 4146 C C . GLY B 1 265 ? 24.745 2.087 36.263 1.00 19.75 253 GLY B C 1
ATOM 4147 O O . GLY B 1 265 ? 24.565 1.238 35.355 1.00 20.22 253 GLY B O 1
ATOM 4148 N N . GLY B 1 266 ? 23.748 2.691 36.913 1.00 18.95 254 GLY B N 1
ATOM 4149 C CA . GLY B 1 266 ? 22.341 2.452 36.597 1.00 19.65 254 GLY B CA 1
ATOM 4150 C C . GLY B 1 266 ? 21.951 2.853 35.183 1.00 17.73 254 GLY B C 1
ATOM 4151 O O . GLY B 1 266 ? 20.884 2.441 34.692 1.00 20.88 254 GLY B O 1
ATOM 4152 N N . ILE B 1 267 ? 22.747 3.664 34.486 1.00 16.84 255 ILE B N 1
ATOM 4153 C CA . ILE B 1 267 ? 22.430 3.994 33.094 1.00 19.54 255 ILE B CA 1
ATOM 4154 C C . ILE B 1 267 ? 22.421 2.754 32.179 1.00 19.46 255 ILE B C 1
ATOM 4155 O O . ILE B 1 267 ? 21.809 2.768 31.094 1.00 19.44 255 ILE B O 1
ATOM 4160 N N . THR B 1 268 ? 23.085 1.711 32.620 1.00 17.44 256 THR B N 1
ATOM 4161 C CA . THR B 1 268 ? 23.087 0.416 31.935 1.00 19.12 256 THR B CA 1
ATOM 4162 C C . THR B 1 268 ? 21.667 -0.013 31.682 1.00 20.72 256 THR B C 1
ATOM 4163 O O . THR B 1 268 ? 21.320 -0.507 30.575 1.00 18.15 256 THR B O 1
ATOM 4170 N N . LEU B 1 269 ? 20.829 0.183 32.699 1.00 19.52 257 LEU B N 1
ATOM 4171 C CA . LEU B 1 269 ? 19.453 -0.311 32.653 1.00 22.25 257 LEU B CA 1
ATOM 4172 C C . LEU B 1 269 ? 18.689 0.559 31.671 1.00 20.95 257 LEU B C 1
ATOM 4173 O O . LEU B 1 269 ? 17.856 0.097 30.891 1.00 23.61 257 LEU B O 1
ATOM 4178 N N . ALA B 1 270 ? 18.996 1.855 31.662 1.00 21.26 258 ALA B N 1
ATOM 4179 C CA . ALA B 1 270 ? 18.334 2.805 30.732 1.00 19.75 258 ALA B CA 1
ATOM 4180 C C . ALA B 1 270 ? 18.665 2.498 29.330 1.00 22.30 258 ALA B C 1
ATOM 4181 O O . ALA B 1 270 ? 17.829 2.527 28.433 1.00 21.43 258 ALA B O 1
ATOM 4183 N N . ILE B 1 271 ? 19.939 2.238 29.105 1.00 21.14 259 ILE B N 1
ATOM 4184 C CA . ILE B 1 271 ? 20.365 1.892 27.771 1.00 21.20 259 ILE B CA 1
ATOM 4185 C C . ILE B 1 271 ? 19.672 0.624 27.292 1.00 20.86 259 ILE B C 1
ATOM 4186 O O . ILE B 1 271 ? 19.093 0.583 26.234 1.00 20.54 259 ILE B O 1
ATOM 4191 N N . ALA B 1 272 ? 19.634 -0.384 28.134 1.00 20.74 260 ALA B N 1
ATOM 4192 C CA . ALA B 1 272 ? 19.019 -1.681 27.757 1.00 20.84 260 ALA B CA 1
ATOM 4193 C C . ALA B 1 272 ? 17.539 -1.550 27.419 1.00 21.00 260 ALA B C 1
ATOM 4194 O O . ALA B 1 272 ? 17.062 -2.065 26.371 1.00 23.99 260 ALA B O 1
ATOM 4196 N N . ARG B 1 273 ? 16.801 -0.866 28.274 1.00 22.42 261 ARG B N 1
ATOM 4197 C CA . ARG B 1 273 ? 15.341 -0.894 28.169 1.00 23.04 261 ARG B CA 1
ATOM 4198 C C . ARG B 1 273 ? 14.867 0.211 27.247 1.00 23.53 261 ARG B C 1
ATOM 4199 O O . ARG B 1 273 ? 13.918 0.015 26.466 1.00 24.95 261 ARG B O 1
ATOM 4214 N N . GLU B 1 274 ? 15.442 1.400 27.379 1.00 19.33 262 GLU B N 1
ATOM 4215 C CA . GLU B 1 274 ? 15.034 2.454 26.450 1.00 25.14 262 GLU B CA 1
ATOM 4216 C C . GLU B 1 274 ? 15.444 2.230 25.002 1.00 26.81 262 GLU B C 1
ATOM 4217 O O . GLU B 1 274 ? 14.658 2.586 24.121 1.00 26.00 262 GLU B O 1
ATOM 4223 N N . LEU 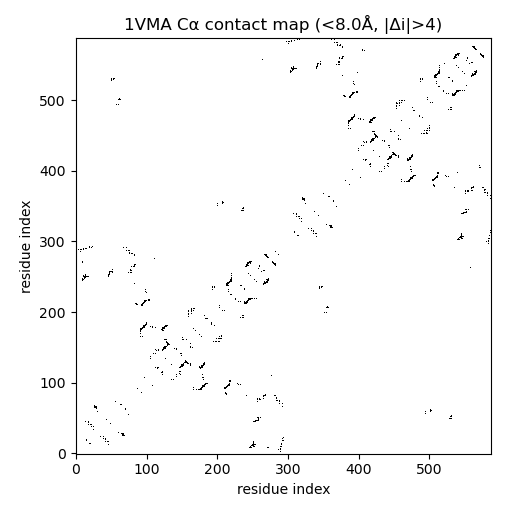B 1 275 ? 16.653 1.707 24.707 1.00 27.56 263 LEU B N 1
ATOM 4224 C CA . LEU B 1 275 ? 17.117 1.537 23.303 1.00 26.29 263 LEU B CA 1
ATOM 4225 C C . LEU B 1 275 ? 16.741 0.145 22.739 1.00 30.10 263 LEU B C 1
ATOM 4226 O O . LEU B 1 275 ? 16.646 -0.050 21.511 1.00 27.09 263 LEU B O 1
ATOM 4231 N N . GLY B 1 276 ? 16.564 -0.840 23.620 1.00 24.32 264 GLY B N 1
ATOM 4232 C CA . GLY B 1 276 ? 16.201 -2.175 23.197 1.00 29.73 264 GLY B CA 1
ATOM 4233 C C . GLY B 1 276 ? 17.303 -2.856 22.381 1.00 29.09 264 GLY B C 1
ATOM 4234 O O . GLY B 1 276 ? 17.011 -3.811 21.626 1.00 32.77 264 GLY B O 1
ATOM 4235 N N . ILE B 1 277 ? 18.562 -2.399 22.509 1.00 28.46 265 ILE B N 1
ATOM 4236 C CA . ILE B 1 277 ? 19.712 -3.033 21.824 1.00 26.39 265 ILE B CA 1
ATOM 4237 C C . ILE B 1 277 ? 20.562 -3.792 22.820 1.00 24.53 265 ILE B C 1
ATOM 4238 O O . ILE B 1 277 ? 20.834 -3.237 23.876 1.00 23.81 265 ILE B O 1
ATOM 4243 N N . PRO B 1 278 ? 21.027 -4.990 22.527 1.00 22.62 266 PRO B N 1
ATOM 4244 C CA . PRO B 1 278 ? 21.855 -5.687 23.577 1.00 20.37 266 PRO B CA 1
ATOM 4245 C C . PRO B 1 278 ? 23.121 -4.949 23.954 1.00 22.43 266 PRO B C 1
ATOM 4246 O O . PRO B 1 278 ? 23.784 -4.327 23.092 1.00 21.05 266 PRO B O 1
ATOM 4250 N N . ILE B 1 279 ? 23.448 -4.900 25.255 1.00 21.95 267 ILE B N 1
ATOM 4251 C CA . ILE B 1 279 ? 24.764 -4.470 25.682 1.00 20.81 267 ILE B CA 1
ATOM 4252 C C . ILE B 1 279 ? 25.711 -5.660 25.496 1.00 23.82 267 ILE B C 1
ATOM 4253 O O . ILE B 1 279 ? 25.493 -6.691 26.095 1.00 20.70 267 ILE B O 1
ATOM 4258 N N . LYS B 1 280 ? 26.780 -5.492 24.729 1.00 19.23 268 LYS B N 1
ATOM 4259 C CA . LYS B 1 280 ? 27.642 -6.611 24.328 1.00 18.74 268 LYS B CA 1
ATOM 4260 C C . LYS B 1 280 ? 29.059 -6.611 24.954 1.00 16.79 268 LYS B C 1
ATOM 4261 O O . LYS B 1 280 ? 29.639 -7.665 25.172 1.00 17.18 268 LYS B O 1
ATOM 4267 N N . PHE B 1 281 ? 29.557 -5.414 25.281 1.00 21.02 269 PHE B N 1
ATOM 4268 C CA . PHE B 1 281 ? 30.849 -5.216 25.982 1.00 18.75 269 PHE B CA 1
ATOM 4269 C C . PHE B 1 281 ? 30.730 -4.147 27.053 1.00 20.64 269 PHE B C 1
ATOM 4270 O O . PHE B 1 281 ? 29.868 -3.270 26.967 1.00 18.82 269 PHE B O 1
ATOM 4278 N N . ILE B 1 282 ? 31.555 -4.287 28.087 1.00 21.45 270 ILE B N 1
ATOM 4279 C CA . ILE B 1 282 ? 31.745 -3.268 29.086 1.00 22.15 270 ILE B CA 1
ATOM 4280 C C . ILE B 1 282 ? 33.216 -3.024 29.293 1.00 22.49 270 ILE B C 1
ATOM 4281 O O . ILE B 1 282 ? 34.035 -3.946 29.227 1.00 18.83 270 ILE B O 1
ATOM 4290 N N . GLY B 1 283 ? 33.535 -1.770 29.597 1.00 20.93 271 GLY B N 1
ATOM 4291 C CA . GLY B 1 283 ? 34.889 -1.331 29.714 1.00 17.51 271 GLY B CA 1
ATOM 4292 C C . GLY B 1 283 ? 35.106 -0.672 31.063 1.00 19.57 271 GLY B C 1
ATOM 4293 O O . GLY B 1 283 ? 34.251 0.045 31.525 1.00 19.98 271 GLY B O 1
ATOM 4294 N N . VAL B 1 284 ? 36.255 -0.925 31.681 1.00 17.73 272 VAL B N 1
ATOM 4295 C CA . VAL B 1 284 ? 36.545 -0.436 33.035 1.00 20.70 272 VAL B CA 1
ATOM 4296 C C . VAL B 1 284 ? 37.991 0.054 32.973 1.00 24.64 272 VAL B C 1
ATOM 4297 O O . VAL B 1 284 ? 38.855 -0.738 32.628 1.00 26.56 272 VAL B O 1
ATOM 4301 N N . GLY B 1 285 ? 38.270 1.316 33.288 1.00 30.18 273 GLY B N 1
ATOM 4302 C CA . GLY B 1 285 ? 39.662 1.811 33.259 1.00 34.33 273 GLY B CA 1
ATOM 4303 C C . GLY B 1 285 ? 40.261 1.897 31.856 1.00 38.12 273 GLY B C 1
ATOM 4304 O O . GLY B 1 285 ? 39.522 1.978 30.864 1.00 42.59 273 GLY B O 1
ATOM 4305 N N . GLU B 1 286 ? 41.596 1.844 31.759 1.00 41.43 274 GLU B N 1
ATOM 4306 C CA . GLU B 1 286 ? 42.294 2.218 30.511 1.00 42.18 274 GLU B CA 1
ATOM 4307 C C . GLU B 1 286 ? 43.245 1.169 29.925 1.00 42.07 274 GLU B C 1
ATOM 4308 O O . GLU B 1 286 ? 44.141 1.514 29.153 1.00 42.39 274 GLU B O 1
ATOM 4310 N N . LYS B 1 287 ? 43.051 -0.097 30.271 1.00 42.65 275 LYS B N 1
ATOM 4311 C CA . LYS B 1 287 ? 43.910 -1.180 29.741 1.00 43.41 275 LYS B CA 1
ATOM 4312 C C . LYS B 1 287 ? 43.353 -1.790 28.452 1.00 42.87 275 LYS B C 1
ATOM 4313 O O . LYS B 1 287 ? 42.197 -1.558 28.068 1.00 44.41 275 LYS B O 1
ATOM 4315 N N . ALA B 1 288 ? 44.170 -2.587 27.785 1.00 42.04 276 ALA B N 1
ATOM 4316 C CA . ALA B 1 288 ? 43.715 -3.334 26.610 1.00 41.39 276 ALA B CA 1
ATOM 4317 C C . ALA B 1 288 ? 42.858 -4.537 27.040 1.00 41.70 276 ALA B C 1
ATOM 4318 O O . ALA B 1 288 ? 41.820 -4.829 26.422 1.00 41.87 276 ALA B O 1
ATOM 4320 N N . GLU B 1 289 ? 43.283 -5.215 28.112 1.00 40.60 277 GLU B N 1
ATOM 4321 C CA . GLU B 1 289 ? 42.452 -6.240 28.758 1.00 39.96 277 GLU B CA 1
ATOM 4322 C C . GLU B 1 289 ? 41.205 -5.673 29.467 1.00 38.57 277 GLU B C 1
ATOM 4323 O O . GLU B 1 289 ? 40.335 -6.440 29.899 1.00 38.69 277 GLU B O 1
ATOM 4324 N N . ASP B 1 290 ? 41.116 -4.336 29.532 1.00 36.51 278 ASP B N 1
ATOM 4325 C CA . ASP B 1 290 ? 40.033 -3.592 30.218 1.00 34.34 278 ASP B CA 1
ATOM 4326 C C . ASP B 1 290 ? 38.634 -3.597 29.629 1.00 30.31 278 ASP B C 1
ATOM 4327 O O . ASP B 1 290 ? 37.753 -2.981 30.219 1.00 21.68 278 ASP B O 1
ATOM 4332 N N . LEU B 1 291 ? 38.448 -4.241 28.478 1.00 28.66 279 LEU B N 1
ATOM 4333 C CA . LEU B 1 291 ? 37.166 -4.276 27.772 1.00 28.89 279 LEU B CA 1
ATOM 4334 C C . LEU B 1 291 ? 36.747 -5.730 27.714 1.00 25.87 279 LEU B C 1
ATOM 4335 O O . LEU B 1 291 ? 37.568 -6.563 27.307 1.00 28.44 279 LEU B O 1
ATOM 4340 N N . ARG B 1 292 ? 35.523 -6.048 28.152 1.00 25.96 280 ARG B N 1
ATOM 4341 C CA . ARG B 1 292 ? 35.057 -7.437 28.275 1.00 24.69 280 ARG B CA 1
ATOM 4342 C C . ARG B 1 292 ? 33.602 -7.694 27.876 1.00 26.87 280 ARG B C 1
ATOM 4343 O O . ARG B 1 292 ? 32.734 -6.814 28.028 1.00 24.00 280 ARG B O 1
ATOM 4351 N N . PRO B 1 293 ? 33.304 -8.918 27.417 1.00 24.11 281 PRO B N 1
ATOM 4352 C CA . PRO B 1 293 ? 31.954 -9.235 27.045 1.00 22.38 281 PRO B CA 1
ATOM 4353 C C . PRO B 1 293 ? 31.075 -9.063 28.240 1.00 23.58 281 PRO B C 1
ATOM 4354 O O . PRO B 1 293 ? 31.467 -9.427 29.375 1.00 23.34 281 PRO B O 1
ATOM 4358 N N . PHE B 1 294 ? 29.911 -8.488 27.989 1.00 21.43 282 PHE B N 1
ATOM 4359 C CA . PHE B 1 294 ? 28.927 -8.245 29.000 1.00 20.82 282 PHE B CA 1
ATOM 4360 C C . PHE B 1 294 ? 28.386 -9.576 29.530 1.00 22.71 282 PHE B C 1
ATOM 4361 O O . PHE B 1 294 ? 28.060 -10.483 28.768 1.00 24.37 282 PHE B O 1
ATOM 4369 N N . ASP B 1 295 ? 28.402 -9.710 30.844 1.00 21.82 283 ASP B N 1
ATOM 4370 C CA . ASP B 1 295 ? 27.893 -10.880 31.543 1.00 21.87 283 ASP B CA 1
ATOM 4371 C C . ASP B 1 295 ? 26.746 -10.390 32.420 1.00 21.68 283 ASP B C 1
ATOM 4372 O O . ASP B 1 295 ? 26.992 -9.878 33.519 1.00 23.52 283 ASP B O 1
ATOM 4377 N N . PRO B 1 296 ? 25.509 -10.451 31.950 1.00 23.94 284 PRO B N 1
ATOM 4378 C CA . PRO B 1 296 ? 24.409 -9.807 32.676 1.00 23.19 284 PRO B CA 1
ATOM 4379 C C . PRO B 1 296 ? 24.178 -10.400 34.063 1.00 21.91 284 PRO B C 1
ATOM 4380 O O . PRO B 1 296 ? 23.974 -9.671 35.005 1.00 21.83 284 PRO B O 1
ATOM 4384 N N . GLU B 1 297 ? 24.284 -11.728 34.200 1.00 21.96 285 GLU B N 1
ATOM 4385 C CA . GLU B 1 297 ? 24.046 -12.357 35.488 1.00 21.39 285 GLU B CA 1
ATOM 4386 C C . GLU B 1 297 ? 25.032 -11.883 36.551 1.00 19.02 285 GLU B C 1
ATOM 4387 O O . GLU B 1 297 ? 24.648 -11.604 37.679 1.00 22.14 285 GLU B O 1
ATOM 4393 N N . ALA B 1 298 ? 26.297 -11.743 36.174 1.00 19.52 286 ALA B N 1
ATOM 4394 C CA . ALA B 1 298 ? 27.347 -11.360 37.107 1.00 15.78 286 ALA B CA 1
ATOM 4395 C C . ALA B 1 298 ? 27.250 -9.896 37.465 1.00 18.11 286 ALA B C 1
ATOM 4396 O O . ALA B 1 298 ? 27.442 -9.491 38.618 1.00 22.90 286 ALA B O 1
ATOM 4398 N N . PHE B 1 299 ? 26.988 -9.089 36.460 1.00 20.69 287 PHE B N 1
ATOM 4399 C CA . PHE B 1 299 ? 26.678 -7.686 36.682 1.00 20.58 287 PHE B CA 1
ATOM 4400 C C . PHE B 1 299 ? 25.614 -7.481 37.786 1.00 18.03 287 PHE B C 1
ATOM 4401 O O . PHE B 1 299 ? 25.774 -6.688 38.728 1.00 18.65 287 PHE B O 1
ATOM 4409 N N . VAL B 1 300 ? 24.492 -8.164 37.648 1.00 17.54 288 VAL B N 1
ATOM 4410 C CA . VAL B 1 300 ? 23.405 -7.951 38.574 1.00 19.19 288 VAL B CA 1
ATOM 4411 C C . VAL B 1 300 ? 23.812 -8.486 39.938 1.00 15.43 288 VAL B C 1
ATOM 4412 O O . VAL B 1 300 ? 23.483 -7.877 40.971 1.00 15.63 288 VAL B O 1
ATOM 4416 N N . GLU B 1 301 ? 24.576 -9.578 39.945 1.00 18.74 289 GLU B N 1
ATOM 4417 C CA . GLU B 1 301 ? 24.999 -10.196 41.200 1.00 20.70 289 GLU B CA 1
ATOM 4418 C C . GLU B 1 301 ? 25.897 -9.228 41.958 1.00 19.18 289 GLU B C 1
ATOM 4419 O O . GLU B 1 301 ? 25.725 -9.020 43.157 1.00 22.50 289 GLU B O 1
ATOM 4425 N N . VAL B 1 302 ? 26.812 -8.581 41.233 1.00 18.86 290 VAL B N 1
ATOM 4426 C CA . VAL B 1 302 ? 27.682 -7.593 41.865 1.00 18.50 290 VAL B CA 1
ATOM 4427 C C . VAL B 1 302 ? 26.939 -6.322 42.268 1.00 17.99 290 VAL B C 1
ATOM 4428 O O . VAL B 1 302 ? 27.207 -5.774 43.325 1.00 13.70 290 VAL B O 1
ATOM 4432 N N . LEU B 1 303 ? 26.015 -5.865 41.422 1.00 17.91 291 LEU B N 1
ATOM 4433 C CA . LEU B 1 303 ? 25.289 -4.618 41.649 1.00 21.36 291 LEU B CA 1
ATOM 4434 C C . LEU B 1 303 ? 24.505 -4.663 42.965 1.00 21.23 291 LEU B C 1
ATOM 4435 O O . LEU B 1 303 ? 24.522 -3.684 43.743 1.00 20.84 291 LEU B O 1
ATOM 4440 N N . LEU B 1 304 ? 23.851 -5.811 43.232 1.00 18.71 292 LEU B N 1
ATOM 4441 C CA . LEU B 1 304 ? 22.972 -5.959 44.397 1.00 17.17 292 LEU B CA 1
ATOM 4442 C C . LEU B 1 304 ? 23.537 -6.839 45.500 1.00 17.61 292 LEU B C 1
ATOM 4443 O O . LEU B 1 304 ? 22.786 -7.317 46.334 1.00 19.75 292 LEU B O 1
ATOM 4448 N N . SER B 1 305 ? 24.852 -7.063 45.487 1.00 21.86 293 SER B N 1
ATOM 4449 C CA . SER B 1 305 ? 25.499 -7.767 46.583 1.00 20.43 293 SER B CA 1
ATOM 4450 C C . SER B 1 305 ? 25.684 -6.815 47.747 1.00 20.75 293 SER B C 1
ATOM 4451 O O . SER B 1 305 ? 25.840 -5.613 47.556 1.00 23.38 293 SER B O 1
ATOM 4454 N N . GLU B 1 306 ? 25.736 -7.392 48.948 1.00 26.43 294 GLU B N 1
ATOM 4455 C CA . GLU B 1 306 ? 25.753 -6.636 50.221 1.00 28.92 294 GLU B CA 1
ATOM 4456 C C . GLU B 1 306 ? 27.158 -6.450 50.773 1.00 31.49 294 GLU B C 1
ATOM 4457 O O . GLU B 1 306 ? 28.128 -6.528 50.022 1.00 35.08 294 GLU B O 1
#

InterPro domains:
  IPR000897 Signal recognition particle, SRP54 subunit, GTPase domain [PF00448] (92-292)
  IPR000897 Signal recognition particle, SRP54 subunit, GTPase domain [PS00300] (266-279)
  IPR000897 Signal recognition particle, SRP54 subunit, GTPase domain [SM00962] (92-293)
  IPR003593 AAA+ ATPase domain [SM00382] (91-269)
  IPR004390 Signal-recognition particle receptor FtsY [MF_00920] (30-293)
  IPR004390 Signal-recognition particle receptor FtsY [TIGR00064] (30-291)
  IPR013822 Signal recognition particle SRP54, helical bundle [PF02881] (22-68)
  IPR013822 Signal recognition particle SRP54, helical bundle [SM00963] (7-79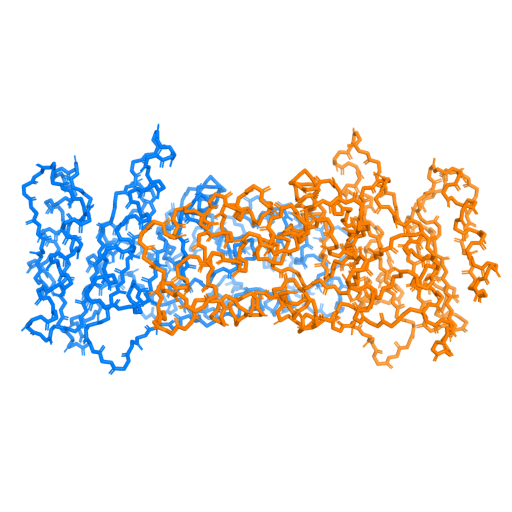)
  IPR027417 P-loop containing nucleoside triphosphate hydrolase [G3DSA:3.40.50.300] (84-294)
  IPR027417 P-loop containing nucleoside triphosphate hydrolase [SSF52540] (85-293)
  IPR036225 SRP/SRP receptor, N-terminal [SSF47364] (1-64)
  IPR042101 Signal recognition particle SRP54, N-terminal domain superfamily [G3DSA:1.20.120.140] (1-83)

Radius of gyration: 25.76 Å; Cα contacts (8 Å, |Δi|>4): 1229; chains: 2; bounding box: 77×39×64 Å

CATH classification: 1.20.120.140 (+1 more: 3.40.50.300)

Solvent-accessible surface area: 22712 Å² total; per-residue (Å²): 121,47,72,91,71,3,2,118,77,0,0,89,90,0,44,127,59,27,0,36,152,0,8,131,32,0,100,54,110,151,40,84,84,105,13,28,104,79,0,50,127,30,0,72,126,0,24,0,8,56,19,0,2,14,27,0,5,5,48,4,33,40,67,130,41,56,4,5,79,10,0,61,96,0,0,38,86,19,0,115,49,102,34,112,36,70,97,24,136,132,56,4,4,0,0,0,0,0,0,21,44,63,6,18,10,19,52,2,0,0,12,0,0,49,36,11,42,95,116,61,100,38,1,0,0,0,3,0,5,2,112,93,56,76,7,9,84,92,1,85,83,18,1,106,149,18,53,12,50,37,31,31,61,98,94,41,19,86,10,9,40,0,0,70,57,0,0,32,65,0,86,92,72,121,35,41,4,0,0,0,3,1,7,1,52,78,106,67,112,92,62,19,31,74,38,1,34,44,1,8,74,10,0,22,160,29,23,69,85,0,12,20,0,1,0,1,4,5,7,0,51,45,3,67,110,6,4,93,62,2,98,67,4,37,49,2,1,38,11,30,0,0,0,0,10,80,0,25,45,7,19,75,0,0,1,0,0,0,0,7,72,39,8,62,11,32,0,6,5,2,6,0,28,92,48,16,102,17,15,47,84,7,47,22,116,5,0,7,92,2,0,1,35,165,125,46,62,95,80,3,2,111,106,0,0,95,82,0,40,112,56,27,0,27,136,0,7,156,30,0,112,65,61,59,34,79,90,114,7,25,76,84,0,49,130,27,0,72,122,0,20,0,9,53,19,0,2,15,31,0,4,6,43,3,36,60,62,142,46,47,5,2,89,10,0,60,96,0,0,48,101,17,0,86,42,101,37,75,34,67,96,24,133,133,59,3,5,0,0,0,0,0,0,28,41,63,8,22,9,20,60,5,0,0,6,0,0,34,36,10,47,112,116,68,41,42,3,0,0,0,3,0,6,2,96,97,64,82,8,9,88,46,1,72,95,17,2,142,156,15,62,10,58,36,31,33,66,98,98,42,20,70,12,2,41,0,0,56,56,0,0,18,60,0,76,89,68,118,26,43,4,0,0,0,2,1,3,2,71,94,102,44,102,149,70,14,27,94,22,2,29,93,1,8,47,18,0,17,132,90,22,69,80,0,12,23,0,2,0,3,3,4,6,1,43,51,2,72,107,5,2,85,70,2,95,67,12,38,56,2,2,36,10,32,0,0,0,0,10,85,1,30,37,35,18,71,1,0,1,0,0,0,0,6,73,37,7,64,10,30,0,6,5,2,3,4,38,109,57,14,48,21,12,58,85,8,51,15,112,6,0,5,91,2,0,1,40,111

Nearest PDB structures (foldseek):
  1vma-assembly2_B  TM=1.001E+00  e=6.364E-51  Thermotoga maritima
  6cy5-assembly1_A  TM=9.218E-01  e=3.239E-32  Elizabethkingia anophelis NUHP1
  6cy5-assembly1_B  TM=9.224E-01  e=5.046E-32  Elizabethkingia anophelis NUHP1
  6cy1-assembly1_A  TM=9.083E-01  e=1.909E-31  Elizabethkingia anophelis NUHP1
  2q9a-assembly2_B  TM=9.124E-01  e=5.313E-30  Thermus aquaticus

Foldseek 3Di:
DDDLVLLCLLQVLLCVPALVVVLVLQAFDFDDPVSLVVQLVRLVVLLLDDPLSVVLSVQLVVDGGRSLVSSLVVLLVLQVDDQDAQFDPADAAEEEEDEAPPLCLLVVLLLVCLVVVVVPFAEEEFELLQQDPVSLVSNVVSCVVRPYHYQHDHHPDQSLVSLLVRRVVCVVVRGHYYYYRHHRYPPDLVVSLVSVLSNQVSNCVPPVCPNVAYEYEFELACRVVSLVRVVSVVVSDPHAEYEYEQSSVHSNVSSVSNNSNVVVHNHFWYARDRDSNRIDGDDSSSSSCSSNPD/DDPLVLLCLLQVFLCVPAQVVVLVLFFFDADDPVSLVVQLVRLVVLLLDDPNSVVLSVQLVVDGGRSLVSSLVSLLVLAPDPQDAQFDPADAAEEEEDEAPPQCQLLVLLLVLLVQLVVVFAEEEFALLQQDQVSLVSNVVSCVVRVHHYQHDHHPDQSLVRLQVRLVVCVVVVGHYYYYRHHRDDPDLPVSLVSVLSNQPSNCVPPVCPNRAYEYRFELVCRPVSVVRVVSVVVSDPHAEYEYEQSSVHSNVSSSSVCSNVVVHHHFWYAHDRDSNRIGGDDSSSSSCSSNPD

Sequence (588 aa):
MGLFDFLKKGLQKTKETFFGRVVKLLKGKKLDDETREELEELLIQADVGVETTEYILERLEEKDGDALESLKEIILEILNFDTKLNVPPEPPFVIMVVGVNGTGKTTSCGKLAKMFVDEGKSVVLAAADTFRAAAIEQLKIWGERVGATVISHSEGADPAAVAFDAVAHALARNKDVVIIDTAGRLHTKKNLMEELRKVHRVVKKKIPDAPHETLLVIDATTGQNGLVQAKIFKEAVNVTGIILTKLDGTAKGGITLAIARELGIPIKFIGVGEKAEDLRPFDPEAFVEVLLSEMGLFDFLKKGLQKTKETFFGRVVKLLKGKKLDDETREELEELLIQADVGVETTEYILERLEEKDGDALESLKEIILEILNFDTKLNVPPEPPFVIMVVGVNGTGKTTSCGKLAKMFVDEGKSVVLAAADTFRAAAIEQLKIWGERVGATVISHSEGADPAAVAFDAVAHALARNKDVVIIDTAGRLHTKKNLMEELRKVHRVVKKKIPDAPHETLLVIDATTGQNGLVQAKIFKEAVNVTGIILTKLDGTAKGGITLAIARELGIPIKFIGVGEKAEDLRPFDPEAFVEVLLSE

Secondary structure (P-SEA, 3-state):
ccaaaaaaaacaaaaaccaaaaaaacccccccaaaaaaaaaaaaaacccaaaaaaaaaaaacccccaaaaaaaaaaaaacccccccccccccbbbbbbbccccaaaaaaaaaaaaaaaabbbbbbbccccccaaaaaaaaaaaaaabbbbbbccccccaaaaaaaaaaaaaaacccbbbbbbbbccccaaaaaaaaaaaaaaaaacccccccbbbbbbccccaaaaaaaaaaaaaaccccccccccccccccccaaaaaaaacccccccccccccccccccccaaaaaaaaacc/ccaaaaaaaacaaaaaccaaaaaaacccccccaaaaaaaaaaaaaacccaaaaaaaaaaaaaccccaaaaaaaaaaaaccccccccccccccbbbbbbbccccaaaaaaaaaaaaaaaabbbbbbbccccccaaaaaaaaaaaaacbbbbbbccccccaaaaaaaaaaaaaaacccbbbbbbbbccccaaaaaaaaaaaacccccccccccccbbbbbccccaaaaaaaaaaaaacccccccccccccccccccaaaaaaccccccccbbbccccccccccccaaaaaaaaacc

B-factor: mean 24.98, std 7.96, range [9.8, 57.82]